Protein 7D5B (pdb70)

InterPro domains:
  IPR001461 Aspartic peptidase A1 [PR00792] (98-118)
  IPR001461 Aspartic peptidase A1 [PR00792] (247-260)
  IPR001461 Aspartic peptidase A1 [PR00792] (300-311)
  IPR001461 Aspartic peptidase A1 [PR00792] (405-420)
  IPR001461 Aspartic peptidase A1 [PTHR47965] (6-440)
  IPR001969 Aspartic peptidase, active site [PS00141] (107-118)
  IPR009119 Beta-secretase BACE [PR01815] (116-138)
  IPR009119 Beta-secretase BACE [PR01815] (164-187)
  IPR009119 Beta-secretase BACE [PR01815] (282-301)
  IPR009119 Beta-secretase BACE [PR01815] (332-355)
  IPR009119 Beta-secretase BACE [PR01815] (370-384)
  IPR009119 Beta-secretase BACE [PR01815] (429-452)
  IPR009119 Beta-secretase BACE [PR01815] (465-486)
  IPR009121 Beta-secretase BACE2 [PR01817] (119-135)
  IPR009121 Beta-secretase BACE2 [PR01817] (274-281)
  IPR009121 Beta-secretase BACE2 [PR01817] (321-333)
  IPR009121 Beta-secretase BACE2 [PR01817] (434-446)
  IPR009121 Beta-secretase BACE2 [PR01817] (452-465)
  IPR009121 Beta-secretase BACE2 [PR01817] (466-478)
  IPR021109 Aspartic peptidase domain superfamily [G3DSA:2.40.70.10] (92-224)

B-factor: mean 25.4, std 12.87, range [9.9, 97.52]

Sequence (481 aa):
ANFLAMVDNLQGDSGRGYYLEEMLIIGTPPQKLQQILVDTGSSNFAVAGTPHSYIDTYFDTERSSTYRSKGFDVTVKYTQGSWTGFVGEDLVVTIPKGFNTSSFLVNIATIFESENFFLPGIKWNGIILGLAYATTLAKPSSSSLETFFDSLVTTQANIPNVFSMMQMCGAGLNGGSLVLGGIEPSLYKGDIWYTPIKEEWYYQIEILKLEIGGQSLNLDCREYNADKAIVDSGTTTLLRLPQKVFDAVVEAVARASSLIPEFSDGFWTGSQLACWTNTPWSYFPKISIYLRDENSSRRSFRITILPQLYIQQPMECYRFGISPSTNALVIGATVMEGFYVIFDRAQKRVGFAASPCAEEIAGAAVSEISGPFSTEDVASNCVPQVQLQESSGGGLVQPGGSSLRLSSCAASGFTFSSSAIMMTWVRQAPGKGREWVSTIGSDGSITTYADSVKGRFTISRDNARNTLYLQMNSLKPEEDTAVYYCCTTSAGRRGPGTQVTVSS

Organism: Homo sapiens (NCBI:txid9606)

Secondary structure (DSSP, 8-state):
--SGGGTT-EEEETTTEEEEEEEETTTTEEEEEEEETT---EEEE-S--TT-S----GGG-TT-EEEEEEEEEEETTEEEEEEEEEEEEE-TTT-SS-EEEEEEEEEEEES-S-TT---SEEEE-S-GGG-SS-TTS--HHHHHHHHHT--S-EEEEE--TT---EEEEETS--GGG--SPPEEEEEEEETTEEE-EEEEEETTEE----GGGGTSS-EEE-TT--SEEEEHHHHHHHHHHHHHH-SSS---HHHHHTSS-EE-----GGGS--EEEEEE-SSTTEEEEEEE-GGGTEEE--EEEESEEEESS-EEE-HHHHTTEEEEEETTTTEEEEEE-TT-EETTEESEEEEEEEE-TTS-S----/--EEEEE--EEE-TT--EEEEEEEESS-GGG--EEEEEE-TTS--EEEEEE-TTS--EEE-GGGTTTEEEEEEGGGTEEEEEE-S--GGG-EEEEEEETTEE---EEEEE--

GO terms:
  GO:0033162 melanosome membrane (C, IDA)
  GO:0005794 Golgi apparatus (C, IDA)
  GO:0005886 plasma membrane (C, IDA)
  GO:0016485 protein processing (P, IDA)
  GO:0042470 melanosome (C, EXP)
  GO:0042593 glucose homeostasis (P, IMP)
  GO:0032438 melanosome organization (P, IMP)
  GO:0006509 membrane protein ectodomain proteolysis (P, IMP)
  GO:0005515 protein binding (F, IPI)
  GO:0004190 aspartic-type endopeptidase activity (F, IDA)
  GO:0006509 membrane protein ectodomain proteolysis (P, IDA)
  GO:0042985 negative regulation of amyloid precursor protein biosynthetic process (P, IMP)

Radius of gyration: 24.28 Å; Cα contacts (8 Å, |Δi|>4): 1364; chains: 2; bounding box: 58×72×58 Å

Nearest PDB structures (foldseek):
  7d5b-assembly1_A  TM=1.003E+00  e=3.164E-84  Homo sapiens
  7b1q-assembly1_A  TM=9.635E-01  e=1.954E-54  Homo sapiens
  5qcq-assembly3_C  TM=9.685E-01  e=1.388E-54  Homo sapiens
  6nv9-assembly1_A  TM=9.605E-01  e=4.592E-54  Homo sapiens
  4hzt-assembly1_A  TM=9.454E-01  e=6.464E-54  Homo sapiens

Foldseek 3Di:
DAQVLQWQQWDDALVAATWGWKFWAVVTDTFTAHEKLFAFAWEFAQDDDDLEDDTDPQVVHPFKAFPPDKWWDDDVQKIFIFTKIWTWMDRVSADDDIFIAIYTHTDDMGRPSDPPHHGGIYQHDAALCRDPPHSVRDTPLNRCCVPVVAASKWWWAQLNQQARHIGIRRRDDDVVFFDDDKFKFFQPDRGRSFFQWFFKAWQNHTLPDASLQQQALTEHEIQPHNFFEHAPVVLVSNVVRFCVQFPPVDDDPCLSAQNDWDDDDPDRQVRTTKMWIWGAGPPNFWIKIKIFGVSLQQHVPVITGGRYHYDPGHRYNYNSSSNQWIWMGNVVVRIIITGGGPSNDDPRHRRMDMDDTDGCPVHDSDSHD/DKAKAKDWADEEAQQDKIKMKIAIDDDQQLQWKKWKWWADPPDDIGTAKIAGNPRPDIDGDPVQPPFKDWGDDNVRRMIMIIGGRDDQVPFTFMWMDTPHDIHPGDTHGYHD

Structure (mmCIF, N/CA/C/O backbone):
data_7D5B
#
_entry.id   7D5B
#
_cell.length_a   63.807
_cell.length_b   74.396
_cell.length_c   110.408
_cell.angle_alpha   90.000
_cell.angle_beta   90.000
_cell.angle_gamma   90.000
#
_symmetry.space_group_name_H-M   'P 21 21 21'
#
loop_
_entity.id
_entity.type
_entity.pdbx_description
1 polymer 'Beta-secretase 2'
2 polymer XAPERONE
3 non-polymer N-{3-[(5R)-3-amino-2,5-dimethyl-1,1-dioxido-5,6-dihydro-2H-1,2,4-thiadiazin-5-yl]-4-fluorophenyl}-5-fluoropyridine-2-carboxamide
4 non-polymer 'CHLORIDE ION'
5 non-polymer 1,2-ETHANEDIOL
6 non-polymer 'SODIUM ION'
7 water water
#
loop_
_atom_site.group_PDB
_atom_site.id
_atom_site.type_symbol
_atom_site.label_atom_id
_atom_site.label_alt_id
_atom_site.label_comp_id
_atom_site.label_asym_id
_atom_site.label_entity_id
_atom_site.label_seq_id
_atom_site.pdbx_PDB_ins_code
_atom_site.Cartn_x
_atom_site.Cartn_y
_atom_site.Cartn_z
_atom_site.occupancy
_atom_site.B_iso_or_equiv
_atom_site.auth_seq_id
_atom_site.auth_comp_id
_atom_site.auth_asym_id
_atom_site.auth_atom_id
_atom_site.pdbx_PDB_model_num
ATOM 1 N N . ALA A 1 1 ? 25.605 1.176 8.780 1.00 38.41 13 ALA A N 1
ATOM 2 C CA . ALA A 1 1 ? 25.690 -0.116 8.011 1.00 32.74 13 ALA A CA 1
ATOM 3 C C . ALA A 1 1 ? 26.547 -1.163 8.715 1.00 28.24 13 ALA A C 1
ATOM 4 O O . ALA A 1 1 ? 27.562 -0.826 9.307 1.00 33.84 13 ALA A O 1
ATOM 6 N N . ASN A 1 2 ? 26.152 -2.431 8.558 1.00 29.18 14 ASN A N 1
ATOM 7 C CA . ASN A 1 2 ? 26.849 -3.588 9.171 1.00 26.83 14 ASN A CA 1
ATOM 8 C C . ASN A 1 2 ? 27.294 -4.510 8.033 1.00 21.34 14 ASN A C 1
ATOM 9 O O . ASN A 1 2 ? 26.469 -5.231 7.478 1.00 24.68 14 ASN A O 1
ATOM 14 N N . PHE A 1 3 ? 28.588 -4.477 7.699 1.00 27.01 15 PHE A N 1
ATOM 15 C CA . PHE A 1 3 ? 29.129 -5.265 6.581 1.00 24.41 15 PHE A CA 1
ATOM 16 C C . PHE A 1 3 ? 29.112 -6.774 6.816 1.00 26.81 15 PHE A C 1
ATOM 17 O O . PHE A 1 3 ? 28.866 -7.528 5.880 1.00 24.45 15 PHE A O 1
ATOM 25 N N . LEU A 1 4 ? 29.382 -7.216 8.048 1.00 32.49 16 LEU A N 1
ATOM 26 C CA . LEU A 1 4 ? 29.240 -8.650 8.384 1.00 29.32 16 LEU A CA 1
ATOM 27 C C . LEU A 1 4 ? 27.831 -9.205 8.114 1.00 25.67 16 LEU A C 1
ATOM 28 O O . LEU A 1 4 ? 27.698 -10.305 7.569 1.00 27.42 16 LEU A O 1
ATOM 33 N N . ALA A 1 5 ? 26.800 -8.417 8.425 1.00 25.84 17 ALA A N 1
ATOM 34 C CA . ALA A 1 5 ? 25.403 -8.779 8.117 1.00 24.11 17 ALA A CA 1
ATOM 35 C C . ALA A 1 5 ? 25.071 -8.863 6.617 1.00 20.67 17 ALA A C 1
ATOM 36 O O . ALA A 1 5 ? 24.043 -9.413 6.247 1.00 24.74 17 ALA A O 1
ATOM 38 N N . MET A 1 6 ? 25.931 -8.282 5.768 1.00 21.01 18 MET A N 1
ATOM 39 C CA . MET A 1 6 ? 25.789 -8.382 4.332 1.00 20.20 18 MET A CA 1
ATOM 40 C C . MET A 1 6 ? 26.394 -9.636 3.725 1.00 19.46 18 MET A C 1
ATOM 41 O O . MET A 1 6 ? 26.095 -9.955 2.578 1.00 18.98 18 MET A O 1
ATOM 46 N N . VAL A 1 7 ? 27.214 -10.370 4.484 1.00 20.48 19 VAL A N 1
ATOM 47 C CA . VAL A 1 7 ? 27.775 -11.628 3.983 1.00 20.99 19 VAL A CA 1
ATOM 48 C C . VAL A 1 7 ? 26.623 -12.603 3.701 1.00 21.01 19 VAL A C 1
ATOM 49 O O . VAL A 1 7 ? 25.726 -12.763 4.524 1.00 22.43 19 VAL A O 1
ATOM 53 N N . ASP A 1 8 ? 26.663 -13.197 2.505 1.00 17.50 20 ASP A N 1
ATOM 54 C CA . ASP A 1 8 ? 25.639 -14.133 2.003 1.00 19.57 20 ASP A CA 1
ATOM 55 C C . ASP A 1 8 ? 24.266 -13.503 1.772 1.00 21.76 20 ASP A C 1
ATOM 56 O O . ASP A 1 8 ? 23.242 -14.173 1.798 1.00 21.88 20 ASP A O 1
ATOM 61 N N . ASN A 1 9 ? 24.245 -12.198 1.483 1.00 17.83 21 ASN A N 1
ATOM 62 C CA . ASN A 1 9 ? 22.972 -11.508 1.175 1.00 16.76 21 ASN A CA 1
ATOM 63 C C . ASN A 1 9 ? 22.453 -11.669 -0.249 1.00 17.45 21 ASN A C 1
ATOM 64 O O . ASN A 1 9 ? 21.366 -11.170 -0.560 1.00 18.48 21 ASN A O 1
ATOM 69 N N . LEU A 1 10 ? 23.196 -12.374 -1.107 1.00 14.67 22 LEU A N 1
ATOM 70 C CA . LEU A 1 10 ? 22.748 -12.680 -2.446 1.00 16.05 22 LEU A CA 1
ATOM 71 C C . LEU A 1 10 ? 22.392 -14.141 -2.580 1.00 16.91 22 LEU A C 1
ATOM 72 O O . LEU A 1 10 ? 23.076 -15.024 -2.010 1.00 18.57 22 LEU A O 1
ATOM 77 N N . GLN A 1 11 ? 21.349 -14.375 -3.344 1.00 15.79 23 GLN A N 1
ATOM 78 C CA . GLN A 1 11 ? 21.033 -15.722 -3.812 1.00 17.17 23 GLN A CA 1
ATOM 79 C C . GLN A 1 11 ? 21.258 -15.775 -5.302 1.00 18.64 23 GLN A C 1
ATOM 80 O O . GLN A 1 11 ? 21.381 -14.750 -5.965 1.00 18.41 23 GLN A O 1
ATOM 86 N N . GLY A 1 12 ? 21.344 -16.983 -5.847 1.00 19.34 24 GLY A N 1
ATOM 87 C CA . GLY A 1 12 ? 21.391 -17.221 -7.281 1.00 18.12 24 GLY A CA 1
ATOM 88 C C . GLY A 1 12 ? 22.747 -17.700 -7.771 1.00 18.52 24 GLY A C 1
ATOM 89 O O . GLY A 1 12 ? 23.531 -18.289 -7.031 1.00 21.76 24 GLY A O 1
ATOM 90 N N . ASP A 1 13 ? 22.990 -17.484 -9.050 1.00 21.05 25 ASP A N 1
ATOM 91 C CA . ASP A 1 13 ? 24.064 -18.149 -9.768 1.00 22.03 25 ASP A CA 1
ATOM 92 C C . ASP A 1 13 ? 24.291 -17.439 -11.073 1.00 23.86 25 ASP A C 1
ATOM 93 O O . ASP A 1 13 ? 23.569 -16.502 -11.388 1.00 24.16 25 ASP A O 1
ATOM 98 N N . SER A 1 14 ? 25.285 -17.866 -11.838 1.00 24.28 26 SER A N 1
ATOM 99 C CA . SER A 1 14 ? 25.563 -17.193 -13.125 1.00 26.96 26 SER A CA 1
ATOM 100 C C . SER A 1 14 ? 24.562 -17.532 -14.209 1.00 26.61 26 SER A C 1
ATOM 101 O O . SER A 1 14 ? 24.520 -16.826 -15.205 1.00 32.84 26 SER A O 1
ATOM 104 N N . GLY A 1 15 ? 23.783 -18.599 -14.050 1.00 24.80 27 GLY A N 1
ATOM 105 C CA . GLY A 1 15 ? 22.804 -19.000 -15.032 1.00 34.83 27 GLY A CA 1
ATOM 106 C C . GLY A 1 15 ? 21.689 -17.987 -15.138 1.00 37.15 27 GLY A C 1
ATOM 107 O O . GLY A 1 15 ? 21.401 -17.499 -16.235 1.00 32.98 27 GLY A O 1
ATOM 108 N N . ARG A 1 16 ? 21.089 -17.663 -13.985 1.00 37.19 28 ARG A N 1
ATOM 109 C CA . ARG A 1 16 ? 19.932 -16.756 -13.918 1.00 37.04 28 ARG A CA 1
ATOM 110 C C . ARG A 1 16 ? 20.090 -15.486 -13.037 1.00 30.87 28 ARG A C 1
ATOM 111 O O . ARG A 1 16 ? 19.129 -14.728 -12.890 1.00 35.47 28 ARG A O 1
ATOM 115 N N . GLY A 1 17 ? 21.280 -15.245 -12.487 1.00 23.49 29 GLY A N 1
ATOM 116 C CA . GLY A 1 17 ? 21.620 -13.961 -11.860 1.00 23.47 29 GLY A CA 1
ATOM 117 C C . GLY A 1 17 ? 21.753 -14.051 -10.372 1.00 18.78 29 GLY A C 1
ATOM 118 O O . GLY A 1 17 ? 21.270 -14.996 -9.736 1.00 18.31 29 GLY A O 1
ATOM 119 N N . TYR A 1 18 ? 22.456 -13.059 -9.825 1.00 17.10 30 TYR A N 1
ATOM 120 C CA . TYR A 1 18 ? 22.622 -12.876 -8.414 1.00 15.38 30 TYR A CA 1
ATOM 121 C C . TYR A 1 18 ? 21.687 -11.796 -7.939 1.00 15.69 30 TYR A C 1
ATOM 122 O O . TYR A 1 18 ? 21.685 -10.710 -8.519 1.00 15.09 30 TYR A O 1
ATOM 131 N N . TYR A 1 19 ? 20.892 -12.090 -6.912 1.00 14.35 31 TYR A N 1
ATOM 132 C CA . TYR A 1 19 ? 19.812 -11.155 -6.527 1.00 14.67 31 TYR A CA 1
ATOM 133 C C . TYR A 1 19 ? 19.765 -10.933 -5.029 1.00 15.68 31 TYR A C 1
ATOM 134 O O . TYR A 1 19 ? 20.115 -11.820 -4.220 1.00 16.55 31 TYR A O 1
ATOM 143 N N . LEU A 1 20 ? 19.320 -9.731 -4.677 1.00 14.24 32 LEU A N 1
ATOM 144 C CA . LEU A 1 20 ? 19.282 -9.158 -3.341 1.00 14.11 32 LEU A CA 1
ATOM 145 C C . LEU A 1 20 ? 17.807 -8.985 -2.933 1.00 14.75 32 LEU A C 1
ATOM 146 O O . LEU A 1 20 ? 17.001 -8.520 -3.745 1.00 16.36 32 LEU A O 1
ATOM 151 N N A GLU A 1 21 ? 17.482 -9.328 -1.688 0.50 15.43 33 GLU A N 1
ATOM 152 N N B GLU A 1 21 ? 17.482 -9.333 -1.686 0.50 14.81 33 GLU A N 1
ATOM 153 C CA A GLU A 1 21 ? 16.143 -9.089 -1.156 0.50 17.73 33 GLU A CA 1
ATOM 154 C CA B GLU A 1 21 ? 16.146 -9.103 -1.130 0.50 16.13 33 GLU A CA 1
ATOM 155 C C A GLU A 1 21 ? 16.023 -7.633 -0.763 0.50 17.54 33 GLU A C 1
ATOM 156 C C B GLU A 1 21 ? 16.015 -7.640 -0.751 0.50 16.90 33 GLU A C 1
ATOM 157 O O A GLU A 1 21 ? 16.881 -7.107 -0.050 0.50 17.21 33 GLU A O 1
ATOM 158 O O B GLU A 1 21 ? 16.853 -7.120 -0.015 0.50 17.45 33 GLU A O 1
ATOM 169 N N . MET A 1 22 ? 14.988 -6.973 -1.285 1.00 16.16 34 MET A N 1
ATOM 170 C CA . MET A 1 22 ? 14.715 -5.569 -0.974 1.00 16.18 34 MET A CA 1
ATOM 171 C C . MET A 1 22 ? 13.273 -5.444 -0.564 1.00 15.95 34 MET A C 1
ATOM 172 O O . MET A 1 22 ? 12.417 -6.109 -1.109 1.00 17.83 34 MET A O 1
ATOM 177 N N . LEU A 1 23 ? 13.029 -4.563 0.397 1.00 13.57 35 LEU A N 1
ATOM 178 C CA . LEU A 1 23 ? 11.653 -4.282 0.902 1.00 15.17 35 LEU A CA 1
ATOM 179 C C . LEU A 1 23 ? 11.298 -2.895 0.464 1.00 15.02 35 LEU A C 1
ATOM 180 O O . LEU A 1 23 ? 12.057 -1.968 0.735 1.00 16.77 35 LEU A O 1
ATOM 185 N N A ILE A 1 24 ? 10.139 -2.756 -0.173 0.50 12.93 36 ILE A N 1
ATOM 186 N N B ILE A 1 24 ? 10.152 -2.738 -0.192 0.50 13.79 36 ILE A N 1
ATOM 187 C CA A ILE A 1 24 ? 9.735 -1.511 -0.840 0.50 12.94 36 ILE A CA 1
ATOM 188 C CA B ILE A 1 24 ? 9.764 -1.452 -0.807 0.50 14.81 36 ILE A CA 1
ATOM 189 C C A ILE A 1 24 ? 8.361 -1.066 -0.338 0.50 15.60 36 ILE A C 1
ATOM 190 C C B ILE A 1 24 ? 8.374 -1.056 -0.339 0.50 16.41 36 ILE A C 1
ATOM 191 O O A ILE A 1 24 ? 7.421 -1.870 -0.289 0.50 14.88 36 ILE A O 1
ATOM 192 O O B ILE A 1 24 ? 7.446 -1.876 -0.318 0.50 15.41 36 ILE A O 1
ATOM 201 N N . GLY A 1 25 ? 8.246 0.203 0.064 1.00 13.78 37 GLY A N 1
ATOM 202 C CA . GLY A 1 25 ? 6.967 0.805 0.387 1.00 15.48 37 GLY A CA 1
ATOM 203 C C . GLY A 1 25 ? 6.480 0.551 1.781 1.00 13.94 37 GLY A C 1
ATOM 204 O O . GLY A 1 25 ? 7.163 -0.015 2.626 1.00 16.86 37 GLY A O 1
ATOM 205 N N . THR A 1 26 ? 5.251 1.015 2.017 1.00 15.14 38 THR A N 1
ATOM 206 C CA . THR A 1 26 ? 4.653 1.036 3.366 1.00 17.11 38 THR A CA 1
ATOM 207 C C . THR A 1 26 ? 3.215 0.499 3.324 1.00 16.17 38 THR A C 1
ATOM 208 O O . THR A 1 26 ? 2.374 1.096 2.641 1.00 17.44 38 THR A O 1
ATOM 212 N N . PRO A 1 27 ? 2.917 -0.667 3.935 1.00 18.85 39 PRO A N 1
ATOM 213 C CA . PRO A 1 27 ? 3.867 -1.604 4.504 1.00 18.03 39 PRO A CA 1
ATOM 214 C C . PRO A 1 27 ? 4.781 -2.241 3.440 1.00 15.46 39 PRO A C 1
ATOM 215 O O . PRO A 1 27 ? 4.437 -2.205 2.255 1.00 18.24 39 PRO A O 1
ATOM 219 N N . PRO A 1 28 ? 5.912 -2.813 3.871 1.00 18.13 40 PRO A N 1
ATOM 220 C CA . PRO A 1 28 ? 6.884 -3.287 2.898 1.00 16.84 40 PRO A CA 1
ATOM 221 C C . PRO A 1 28 ? 6.401 -4.450 2.045 1.00 18.46 40 PRO A C 1
ATOM 222 O O . PRO A 1 28 ? 5.688 -5.314 2.546 1.00 18.61 40 PRO A O 1
ATOM 226 N N . GLN A 1 29 ? 6.767 -4.439 0.768 1.00 16.76 41 GLN A N 1
ATOM 227 C CA . GLN A 1 29 ? 6.599 -5.533 -0.154 1.00 14.75 41 GLN A CA 1
ATOM 228 C C . GLN A 1 29 ? 7.997 -6.044 -0.454 1.00 16.85 41 GLN A C 1
ATOM 229 O O . GLN A 1 29 ? 8.912 -5.254 -0.728 1.00 16.03 41 GLN A O 1
ATOM 235 N N . LYS A 1 30 ? 8.186 -7.357 -0.391 1.00 17.39 42 LYS A N 1
ATOM 236 C CA . LYS A 1 30 ? 9.504 -7.970 -0.590 1.00 17.02 42 LYS A CA 1
ATOM 237 C C . LYS A 1 30 ? 9.692 -8.311 -2.046 1.00 18.49 42 LYS A C 1
ATOM 238 O O . LYS A 1 30 ? 8.861 -9.021 -2.619 1.00 21.54 42 LYS A O 1
ATOM 243 N N . LEU A 1 31 ? 10.782 -7.813 -2.649 1.00 16.68 43 LEU A N 1
ATOM 244 C CA . LEU A 1 31 ? 11.169 -8.182 -3.991 1.00 18.04 43 LEU A CA 1
ATOM 245 C C . LEU A 1 31 ? 12.564 -8.760 -4.012 1.00 15.91 43 LEU A C 1
ATOM 246 O O . LEU A 1 31 ? 13.305 -8.608 -3.069 1.00 17.84 43 LEU A O 1
ATOM 251 N N A GLN A 1 32 ? 12.855 -9.436 -5.121 0.50 16.50 44 GLN A N 1
ATOM 252 N N B GLN A 1 32 ? 12.866 -9.451 -5.103 0.50 16.45 44 GLN A N 1
ATOM 253 C CA A GLN A 1 32 ? 14.121 -10.112 -5.384 0.50 17.20 44 GLN A CA 1
ATOM 254 C CA B GLN A 1 32 ? 14.153 -10.102 -5.322 0.50 16.07 44 GLN A CA 1
ATOM 255 C C A GLN A 1 32 ? 14.728 -9.394 -6.564 0.50 15.38 44 GLN A C 1
ATOM 256 C C B GLN A 1 32 ? 14.735 -9.409 -6.540 0.50 15.11 44 GLN A C 1
ATOM 257 O O A GLN A 1 32 ? 14.175 -9.411 -7.679 0.50 16.54 44 GLN A O 1
ATOM 258 O O B GLN A 1 32 ? 14.170 -9.448 -7.646 0.50 17.42 44 GLN A O 1
ATOM 269 N N . ILE A 1 33 ? 15.870 -8.759 -6.336 1.00 13.98 45 ILE A N 1
ATOM 270 C CA . ILE A 1 33 ? 16.390 -7.784 -7.264 1.00 12.65 45 ILE A CA 1
ATOM 271 C C . ILE A 1 33 ? 17.774 -8.162 -7.778 1.00 12.56 45 ILE A C 1
ATOM 272 O O . ILE A 1 33 ? 18.708 -8.281 -6.993 1.00 13.13 45 ILE A O 1
ATOM 277 N N . LEU A 1 34 ? 17.874 -8.303 -9.095 1.00 11.80 46 LEU A N 1
ATOM 278 C CA . LEU A 1 34 ? 19.156 -8.568 -9.764 1.00 12.80 46 LEU A CA 1
ATOM 279 C C . LEU A 1 34 ? 20.170 -7.446 -9.505 1.00 14.17 46 LEU A C 1
ATOM 280 O O . LEU A 1 34 ? 19.907 -6.282 -9.739 1.00 14.80 46 LEU A O 1
ATOM 285 N N . VAL A 1 35 ? 21.370 -7.830 -9.137 1.00 13.20 47 VAL A N 1
ATOM 286 C CA . VAL A 1 35 ? 22.437 -6.889 -8.868 1.00 12.45 47 VAL A CA 1
ATOM 287 C C . VAL A 1 35 ? 23.183 -6.682 -10.179 1.00 12.87 47 VAL A C 1
ATOM 288 O O . VAL A 1 35 ? 23.774 -7.635 -10.728 1.00 13.69 47 VAL A O 1
ATOM 292 N N . ASP A 1 36 ? 23.129 -5.462 -10.692 1.00 12.22 48 ASP A N 1
ATOM 293 C CA . ASP A 1 36 ? 23.571 -5.145 -12.032 1.00 11.61 48 ASP A CA 1
ATOM 294 C C . ASP A 1 36 ? 24.535 -3.959 -12.092 1.00 11.28 48 ASP A C 1
ATOM 295 O O . ASP A 1 36 ? 24.115 -2.826 -12.165 1.00 13.09 48 ASP A O 1
ATOM 300 N N . THR A 1 37 ? 25.833 -4.239 -12.176 1.00 11.00 49 THR A N 1
ATOM 301 C CA . THR A 1 37 ? 26.828 -3.163 -12.311 1.00 11.21 49 THR A CA 1
ATOM 302 C C . THR A 1 37 ? 26.916 -2.610 -13.727 1.00 13.13 49 THR A C 1
ATOM 303 O O . THR A 1 37 ? 27.748 -1.724 -13.974 1.00 13.25 49 THR A O 1
ATOM 307 N N . GLY A 1 38 ? 26.101 -3.107 -14.664 1.00 11.84 50 GLY A N 1
ATOM 308 C CA . GLY A 1 38 ? 26.022 -2.587 -16.036 1.00 12.06 50 GLY A CA 1
ATOM 309 C C . GLY A 1 38 ? 24.870 -1.700 -16.415 1.00 13.65 50 GLY A C 1
ATOM 310 O O . GLY A 1 38 ? 24.601 -1.507 -17.606 1.00 15.87 50 GLY A O 1
ATOM 311 N N . SER A 1 39 ? 24.152 -1.195 -15.424 1.00 12.44 51 SER A N 1
ATOM 312 C CA . SER A 1 39 ? 23.065 -0.244 -15.676 1.00 12.63 51 SER A CA 1
ATOM 313 C C . SER A 1 39 ? 22.901 0.608 -14.415 1.00 11.41 51 SER A C 1
ATOM 314 O O . SER A 1 39 ? 23.547 0.339 -13.410 1.00 11.85 51 SER A O 1
ATOM 317 N N . SER A 1 40 ? 22.015 1.600 -14.474 1.00 11.63 52 SER A N 1
ATOM 318 C CA . SER A 1 40 ? 21.929 2.617 -13.419 1.00 12.24 52 SER A CA 1
ATOM 319 C C . SER A 1 40 ? 20.520 2.962 -12.983 1.00 12.46 52 SER A C 1
ATOM 320 O O . SER A 1 40 ? 20.349 3.934 -12.262 1.00 13.64 52 SER A O 1
ATOM 323 N N . ASN A 1 41 ? 19.519 2.153 -13.337 1.00 12.62 53 ASN A N 1
ATOM 324 C CA . ASN A 1 41 ? 18.148 2.341 -12.879 1.00 13.31 53 ASN A CA 1
ATOM 325 C C . ASN A 1 41 ? 17.751 1.252 -11.892 1.00 13.01 53 ASN A C 1
ATOM 326 O O . ASN A 1 41 ? 18.140 0.084 -12.003 1.00 14.51 53 ASN A O 1
ATOM 331 N N . PHE A 1 42 ? 16.950 1.641 -10.919 1.00 12.42 54 PHE A N 1
ATOM 332 C CA . PHE A 1 42 ? 16.266 0.696 -10.031 1.00 12.36 54 PHE A CA 1
ATOM 333 C C . PHE A 1 42 ? 14.882 0.498 -10.626 1.00 12.67 54 PHE A C 1
ATOM 334 O O . PHE A 1 42 ? 14.068 1.442 -10.681 1.00 12.60 54 PHE A O 1
ATOM 342 N N . ALA A 1 43 ? 14.606 -0.718 -11.109 1.00 12.83 55 ALA A N 1
ATOM 343 C CA . ALA A 1 43 ? 13.370 -0.971 -11.884 1.00 14.00 55 ALA A CA 1
ATOM 344 C C . ALA A 1 43 ? 12.812 -2.302 -11.475 1.00 15.50 55 ALA A C 1
ATOM 345 O O . ALA A 1 43 ? 13.566 -3.252 -11.376 1.00 17.46 55 ALA A O 1
ATOM 347 N N . VAL A 1 44 ? 11.508 -2.355 -11.199 1.00 14.62 56 VAL A N 1
ATOM 348 C CA . VAL A 1 44 ? 10.868 -3.548 -10.676 1.00 15.90 56 VAL A CA 1
ATOM 349 C C . VAL A 1 44 ? 9.582 -3.807 -11.458 1.00 16.27 56 VAL A C 1
ATOM 350 O O . VAL A 1 44 ? 8.943 -2.884 -11.932 1.00 16.60 56 VAL A O 1
ATOM 354 N N . ALA A 1 45 ? 9.187 -5.070 -11.523 1.00 15.47 57 ALA A N 1
ATOM 355 C CA . ALA A 1 45 ? 7.856 -5.393 -12.060 1.00 16.48 57 ALA A CA 1
ATOM 356 C C . ALA A 1 45 ? 6.772 -4.646 -11.275 1.00 16.17 57 ALA A C 1
ATOM 357 O O . ALA A 1 45 ? 6.802 -4.647 -10.051 1.00 16.80 57 ALA A O 1
ATOM 359 N N . GLY A 1 46 ? 5.853 -4.011 -11.998 1.00 20.66 58 GLY A N 1
ATOM 360 C CA . GLY A 1 46 ? 4.695 -3.345 -11.432 1.00 20.21 58 GLY A CA 1
ATOM 361 C C . GLY A 1 46 ? 3.350 -3.942 -11.800 1.00 26.45 58 GLY A C 1
ATOM 362 O O . GLY A 1 46 ? 2.341 -3.400 -11.396 1.00 28.02 58 GLY A O 1
ATOM 363 N N . THR A 1 47 ? 3.367 -5.029 -12.563 1.00 23.13 59 THR A N 1
ATOM 364 C CA . THR A 1 47 ? 2.168 -5.761 -13.048 1.00 24.78 59 THR A CA 1
ATOM 365 C C . THR A 1 47 ? 2.516 -7.254 -13.057 1.00 29.92 59 THR A C 1
ATOM 366 O O . THR A 1 47 ? 3.707 -7.609 -13.065 1.00 28.55 59 THR A O 1
ATOM 370 N N . PRO A 1 48 ? 1.498 -8.142 -13.099 1.00 35.14 60 PRO A N 1
ATOM 371 C CA . PRO A 1 48 ? 1.807 -9.576 -13.267 1.00 39.11 60 PRO A CA 1
ATOM 372 C C . PRO A 1 48 ? 2.512 -9.889 -14.593 1.00 32.78 60 PRO A C 1
ATOM 373 O O . PRO A 1 48 ? 2.244 -9.229 -15.595 1.00 43.31 60 PRO A O 1
ATOM 377 N N . HIS A 1 49 ? 3.436 -10.850 -14.556 1.00 35.85 61 HIS A N 1
ATOM 378 C CA . HIS A 1 49 ? 4.122 -11.360 -15.757 1.00 42.09 61 HIS A CA 1
ATOM 379 C C . HIS A 1 49 ? 4.345 -12.883 -15.633 1.00 47.68 61 HIS A C 1
ATOM 380 O O . HIS A 1 49 ? 4.390 -13.420 -14.519 1.00 43.21 61 HIS A O 1
ATOM 387 N N . SER A 1 50 ? 4.457 -13.556 -16.784 1.00 60.51 62 SER A N 1
ATOM 388 C CA . SER A 1 50 ? 4.570 -15.030 -16.887 1.00 59.05 62 SER A CA 1
ATOM 389 C C . SER A 1 50 ? 5.649 -15.655 -15.999 1.00 46.18 62 SER A C 1
ATOM 390 O O . SER A 1 50 ? 5.364 -16.556 -15.205 1.00 55.00 62 SER A O 1
ATOM 392 N N . TYR A 1 51 ? 6.871 -15.147 -16.141 1.00 46.96 63 TYR A N 1
ATOM 393 C CA . TYR A 1 51 ? 8.055 -15.636 -15.418 1.00 46.02 63 TYR A CA 1
ATOM 394 C C . TYR A 1 51 ? 8.369 -14.935 -14.073 1.00 46.04 63 TYR A C 1
ATOM 395 O O . TYR A 1 51 ? 9.539 -14.943 -13.639 1.00 42.48 63 TYR A O 1
ATOM 397 N N . ILE A 1 52 ? 7.362 -14.333 -13.416 1.00 40.30 64 ILE A N 1
ATOM 398 C CA . ILE A 1 52 ? 7.507 -13.821 -12.031 1.00 31.88 64 ILE A CA 1
ATOM 399 C C . ILE A 1 52 ? 6.329 -14.224 -11.123 1.00 30.31 64 ILE A C 1
ATOM 400 O O . ILE A 1 52 ? 5.194 -14.348 -11.589 1.00 34.95 64 ILE A O 1
ATOM 405 N N . ASP A 1 53 ? 6.616 -14.367 -9.826 1.00 29.61 65 ASP A N 1
ATOM 406 C CA . ASP A 1 53 ? 5.607 -14.720 -8.815 1.00 42.42 65 ASP A CA 1
ATOM 407 C C . ASP A 1 53 ? 4.915 -13.454 -8.289 1.00 40.02 65 ASP A C 1
ATOM 408 O O . ASP A 1 53 ? 3.680 -13.398 -8.210 1.00 36.25 65 ASP A O 1
ATOM 413 N N . THR A 1 54 ? 5.727 -12.451 -7.936 1.00 34.44 66 THR A N 1
ATOM 414 C CA . THR A 1 54 ? 5.266 -11.196 -7.321 1.00 33.40 66 THR A CA 1
ATOM 415 C C . THR A 1 54 ? 5.736 -9.961 -8.100 1.00 26.85 66 THR A C 1
ATOM 416 O O . THR A 1 54 ? 6.629 -10.022 -8.924 1.00 25.42 66 THR A O 1
ATOM 420 N N . TYR A 1 55 ? 5.110 -8.830 -7.789 1.00 23.50 67 TYR A N 1
ATOM 421 C CA . TYR A 1 55 ? 5.446 -7.531 -8.362 1.00 22.72 67 TYR A CA 1
ATOM 422 C C . TYR A 1 55 ? 5.191 -6.492 -7.305 1.00 20.92 67 TYR A C 1
ATOM 423 O O . TYR A 1 55 ? 4.539 -6.778 -6.286 1.00 23.35 67 TYR A O 1
ATOM 432 N N . PHE A 1 56 ? 5.706 -5.289 -7.543 1.00 17.60 68 PHE A N 1
ATOM 433 C CA . PHE A 1 56 ? 5.475 -4.177 -6.629 1.00 17.23 68 PHE A CA 1
ATOM 434 C C . PHE A 1 56 ? 4.167 -3.505 -7.014 1.00 15.54 68 PHE A C 1
ATOM 435 O O . PHE A 1 56 ? 4.054 -2.977 -8.087 1.00 16.86 68 PHE A O 1
ATOM 443 N N . ASP A 1 57 ? 3.185 -3.566 -6.118 1.00 16.73 69 ASP A N 1
ATOM 444 C CA . ASP A 1 57 ? 1.907 -2.876 -6.309 1.00 15.97 69 ASP A CA 1
ATOM 445 C C . ASP A 1 57 ? 1.954 -1.518 -5.632 1.00 16.67 69 ASP A C 1
ATOM 446 O O . ASP A 1 57 ? 1.839 -1.434 -4.401 1.00 17.55 69 ASP A O 1
ATOM 451 N N . THR A 1 58 ? 2.096 -0.481 -6.458 1.00 16.77 70 THR A N 1
ATOM 452 C CA . THR A 1 58 ? 2.248 0.876 -5.940 1.00 19.57 70 THR A CA 1
ATOM 453 C C . THR A 1 58 ? 0.996 1.318 -5.181 1.00 19.71 70 THR A C 1
ATOM 454 O O . THR A 1 58 ? 1.110 2.063 -4.213 1.00 20.08 70 THR A O 1
ATOM 458 N N . GLU A 1 59 ? -0.172 0.783 -5.556 1.00 19.93 71 GLU A N 1
ATOM 459 C CA . GLU A 1 59 ? -1.415 1.122 -4.840 1.00 22.25 71 GLU A CA 1
ATOM 460 C C . GLU A 1 59 ? -1.517 0.623 -3.397 1.00 21.44 71 GLU A C 1
ATOM 461 O O . GLU A 1 59 ? -2.360 1.111 -2.636 1.00 30.40 71 GLU A O 1
ATOM 467 N N . ARG A 1 60 ? -0.694 -0.341 -3.010 1.00 18.74 72 ARG A N 1
ATOM 468 C CA . ARG A 1 60 ? -0.643 -0.866 -1.673 1.00 19.71 72 ARG A CA 1
ATOM 469 C C . ARG A 1 60 ? 0.383 -0.149 -0.809 1.00 20.14 72 ARG A C 1
ATOM 470 O O . ARG A 1 60 ? 0.530 -0.509 0.355 1.00 22.02 72 ARG A O 1
ATOM 475 N N . SER A 1 61 ? 1.143 0.819 -1.376 1.00 16.19 73 SER A N 1
ATOM 476 C CA . SER A 1 61 ? 2.109 1.590 -0.592 1.00 16.60 73 SER A CA 1
ATOM 477 C C . SER A 1 61 ? 1.582 2.983 -0.272 1.00 14.29 73 SER A C 1
ATOM 478 O O . SER A 1 61 ? 1.419 3.781 -1.172 1.00 17.39 73 SER A O 1
ATOM 481 N N . SER A 1 62 ? 1.476 3.286 1.003 1.00 14.48 74 SER A N 1
ATOM 482 C CA . SER A 1 62 ? 0.984 4.617 1.419 1.00 15.27 74 SER A CA 1
ATOM 483 C C . SER A 1 62 ? 2.020 5.726 1.212 1.00 15.08 74 SER A C 1
ATOM 484 O O . SER A 1 62 ? 1.660 6.891 1.189 1.00 16.38 74 SER A O 1
ATOM 487 N N . THR A 1 63 ? 3.299 5.357 1.112 1.00 14.95 75 THR A N 1
ATOM 488 C CA . THR A 1 63 ? 4.370 6.314 0.927 1.00 14.81 75 THR A CA 1
ATOM 489 C C . THR A 1 63 ? 4.788 6.504 -0.531 1.00 14.46 75 THR A C 1
ATOM 490 O O . THR A 1 63 ? 5.557 7.429 -0.808 1.00 13.98 75 THR A O 1
ATOM 494 N N . TYR A 1 64 ? 4.337 5.673 -1.473 1.00 12.38 76 TYR A N 1
ATOM 495 C CA . TYR A 1 64 ? 4.672 5.812 -2.882 1.00 12.87 76 TYR A CA 1
ATOM 496 C C . TYR A 1 64 ? 4.210 7.148 -3.419 1.00 12.61 76 TYR A C 1
ATOM 497 O O . TYR A 1 64 ? 3.058 7.564 -3.140 1.00 13.45 76 TYR A O 1
ATOM 506 N N . ARG A 1 65 ? 5.030 7.807 -4.223 1.00 12.31 77 ARG A N 1
ATOM 507 C CA . ARG A 1 65 ? 4.629 8.986 -4.957 1.00 11.83 77 ARG A CA 1
ATOM 508 C C . ARG A 1 65 ? 5.028 8.884 -6.388 1.00 15.44 77 ARG A C 1
ATOM 509 O O . ARG A 1 65 ? 6.152 8.527 -6.683 1.00 15.02 77 ARG A O 1
ATOM 517 N N . SER A 1 66 ? 4.128 9.185 -7.291 1.00 13.88 78 SER A N 1
ATOM 518 C CA . SER A 1 66 ? 4.364 9.164 -8.715 1.00 12.59 78 SER A CA 1
ATOM 519 C C . SER A 1 66 ? 5.063 10.435 -9.130 1.00 14.72 78 SER A C 1
ATOM 520 O O . SER A 1 66 ? 4.649 11.526 -8.757 1.00 14.93 78 SER A O 1
ATOM 523 N N . LYS A 1 67 ? 6.083 10.312 -9.960 1.00 13.59 79 LYS A N 1
ATOM 524 C CA . LYS A 1 67 ? 6.684 11.500 -10.554 1.00 15.33 79 LYS A CA 1
ATOM 525 C C . LYS A 1 67 ? 5.911 12.133 -11.704 1.00 17.79 79 LYS A C 1
ATOM 526 O O . LYS A 1 67 ? 6.261 13.240 -12.161 1.00 17.73 79 LYS A O 1
ATOM 532 N N . GLY A 1 68 ? 4.905 11.430 -12.238 1.00 17.62 80 GLY A N 1
ATOM 533 C CA . GLY A 1 68 ? 4.153 11.946 -13.393 1.00 17.23 80 GLY A CA 1
ATOM 534 C C . GLY A 1 68 ? 4.790 11.717 -14.762 1.00 21.62 80 GLY A C 1
ATOM 535 O O . GLY A 1 68 ? 4.448 12.395 -15.738 1.00 25.03 80 GLY A O 1
ATOM 536 N N . PHE A 1 69 ? 5.737 10.791 -14.861 1.00 18.16 81 PHE A N 1
ATOM 537 C CA . PHE A 1 69 ? 6.293 10.444 -16.141 1.00 21.59 81 PHE A CA 1
ATOM 538 C C . PHE A 1 69 ? 6.748 8.996 -16.184 1.00 21.91 81 PHE A C 1
ATOM 539 O O . PHE A 1 69 ? 6.927 8.361 -15.136 1.00 18.87 81 PHE A O 1
ATOM 547 N N . ASP A 1 70 ? 6.887 8.491 -17.418 1.00 22.34 82 ASP A N 1
ATOM 548 C CA . ASP A 1 70 ? 7.364 7.140 -17.723 1.00 22.09 82 ASP A CA 1
ATOM 549 C C . ASP A 1 70 ? 8.772 7.165 -18.232 1.00 22.46 82 ASP A C 1
ATOM 550 O O . ASP A 1 70 ? 9.322 8.226 -18.567 1.00 24.66 82 ASP A O 1
ATOM 555 N N . VAL A 1 71 ? 9.358 5.974 -18.294 1.00 19.71 83 VAL A N 1
ATOM 556 C CA . VAL A 1 71 ? 10.639 5.794 -18.930 1.00 21.68 83 VAL A CA 1
ATOM 557 C C . VAL A 1 71 ? 10.603 4.477 -19.721 1.00 24.11 83 VAL A C 1
ATOM 558 O O . VAL A 1 71 ? 10.077 3.484 -19.234 1.00 19.88 83 VAL A O 1
ATOM 562 N N . THR A 1 72 ? 11.170 4.510 -20.927 1.00 24.67 84 THR A N 1
ATOM 563 C CA . THR A 1 72 ? 11.380 3.338 -21.757 1.00 22.48 84 THR A CA 1
ATOM 564 C C . THR A 1 72 ? 12.896 3.130 -21.834 1.00 21.51 84 THR A C 1
ATOM 565 O O . THR A 1 72 ? 13.615 4.041 -22.223 1.00 24.98 84 THR A O 1
ATOM 569 N N . VAL A 1 73 ? 13.354 1.936 -21.488 1.00 23.78 85 VAL A N 1
ATOM 570 C CA . VAL A 1 73 ? 14.758 1.531 -21.638 1.00 25.54 85 VAL A CA 1
ATOM 571 C C . VAL A 1 73 ? 14.852 0.426 -22.695 1.00 23.40 85 VAL A C 1
ATOM 572 O O . VAL A 1 73 ? 14.088 -0.522 -22.651 1.00 24.57 85 VAL A O 1
ATOM 576 N N . LYS A 1 74 ? 15.812 0.561 -23.622 1.00 27.58 86 LYS A N 1
ATOM 577 C CA . LYS A 1 74 ? 16.024 -0.426 -24.697 1.00 31.20 86 LYS A CA 1
ATOM 578 C C . LYS A 1 74 ? 17.433 -1.006 -24.577 1.00 31.56 86 LYS A C 1
ATOM 579 O O . LYS A 1 74 ? 18.400 -0.264 -24.340 1.00 34.05 86 LYS A O 1
ATOM 583 N N . TYR A 1 75 ? 17.518 -2.336 -24.704 1.00 33.21 87 TYR A N 1
ATOM 584 C CA . TYR A 1 75 ? 18.779 -3.081 -24.753 1.00 30.44 87 TYR A CA 1
ATOM 585 C C . TYR A 1 75 ? 18.893 -3.758 -26.104 1.00 36.18 87 TYR A C 1
ATOM 586 O O . TYR A 1 75 ? 17.973 -3.679 -26.934 1.00 40.93 87 TYR A O 1
ATOM 595 N N . THR A 1 76 ? 20.043 -4.399 -26.322 1.00 42.47 88 THR A N 1
ATOM 596 C CA . THR A 1 76 ? 20.184 -5.412 -27.356 1.00 37.90 88 THR A CA 1
ATOM 597 C C . THR A 1 76 ? 19.375 -6.604 -26.860 1.00 46.50 88 THR A C 1
ATOM 598 O O . THR A 1 76 ? 19.612 -7.085 -25.741 1.00 54.62 88 THR A O 1
ATOM 602 N N . GLN A 1 77 ? 18.422 -7.052 -27.676 1.00 48.46 89 GLN A N 1
ATOM 603 C CA . GLN A 1 77 ? 17.558 -8.192 -27.354 1.00 57.06 89 GLN A CA 1
ATOM 604 C C . GLN A 1 77 ? 16.729 -7.989 -26.067 1.00 65.49 89 GLN A C 1
ATOM 605 O O . GLN A 1 77 ? 16.688 -8.872 -25.201 1.00 88.21 89 GLN A O 1
ATOM 607 N N . GLY A 1 78 ? 16.104 -6.812 -25.946 1.00 48.11 90 GLY A N 1
ATOM 608 C CA . GLY A 1 78 ? 15.113 -6.552 -24.891 1.00 37.78 90 GLY A CA 1
ATOM 609 C C . GLY A 1 78 ? 14.782 -5.100 -24.572 1.00 30.38 90 GLY A C 1
ATOM 610 O O . GLY A 1 78 ? 15.493 -4.179 -24.985 1.00 32.62 90 GLY A O 1
ATOM 611 N N . SER A 1 79 ? 13.664 -4.904 -23.871 1.00 34.30 91 SER A N 1
ATOM 612 C CA . SER A 1 79 ? 13.247 -3.555 -23.426 1.00 29.89 91 SER A CA 1
ATOM 613 C C . SER A 1 79 ? 12.159 -3.599 -22.362 1.00 26.54 91 SER A C 1
ATOM 614 O O . SER A 1 79 ? 11.507 -4.619 -22.178 1.00 27.86 91 SER A O 1
ATOM 617 N N . TRP A 1 80 ? 11.922 -2.450 -21.744 1.00 28.05 92 TRP A N 1
ATOM 618 C CA . TRP A 1 80 ? 10.747 -2.235 -20.879 1.00 27.71 92 TRP A CA 1
ATOM 619 C C . TRP A 1 80 ? 10.351 -0.771 -20.761 1.00 22.66 92 TRP A C 1
ATOM 620 O O . TRP A 1 80 ? 11.154 0.109 -21.014 1.00 23.27 92 TRP A O 1
ATOM 631 N N . THR A 1 81 ? 9.095 -0.548 -20.381 1.00 21.15 93 THR A N 1
ATOM 632 C CA . THR A 1 81 ? 8.566 0.781 -20.093 1.00 23.55 93 THR A CA 1
ATOM 633 C C . THR A 1 81 ? 7.961 0.711 -18.701 1.00 20.86 93 THR A C 1
ATOM 634 O O . THR A 1 81 ? 7.264 -0.238 -18.349 1.00 19.80 93 THR A O 1
ATOM 638 N N . GLY A 1 82 ? 8.287 1.734 -17.896 1.00 19.09 94 GLY A N 1
ATOM 639 C CA . GLY A 1 82 ? 7.716 1.852 -16.569 1.00 17.70 94 GLY A CA 1
ATOM 640 C C . GLY A 1 82 ? 7.360 3.255 -16.136 1.00 17.69 94 GLY A C 1
ATOM 641 O O . GLY A 1 82 ? 7.827 4.233 -16.717 1.00 19.91 94 GLY A O 1
ATOM 642 N N . PHE A 1 83 ? 6.543 3.321 -15.091 1.00 16.00 95 PHE A N 1
ATOM 643 C CA . PHE A 1 83 ? 6.221 4.574 -14.411 1.00 15.90 95 PHE A CA 1
ATOM 644 C C . PHE A 1 83 ? 7.402 4.888 -13.500 1.00 16.05 95 PHE A C 1
ATOM 645 O O . PHE A 1 83 ? 7.934 3.982 -12.889 1.00 15.86 95 PHE A O 1
ATOM 653 N N . VAL A 1 84 ? 7.738 6.149 -13.352 1.00 14.44 96 VAL A N 1
ATOM 654 C CA . VAL A 1 84 ? 8.794 6.554 -12.418 1.00 15.44 96 VAL A CA 1
ATOM 655 C C . VAL A 1 84 ? 8.145 7.165 -11.186 1.00 13.02 96 VAL A C 1
ATOM 656 O O . VAL A 1 84 ? 7.259 8.032 -11.303 1.00 15.73 96 VAL A O 1
ATOM 660 N N . GLY A 1 85 ? 8.590 6.730 -10.020 1.00 13.69 97 GLY A N 1
ATOM 661 C CA . GLY A 1 85 ? 8.090 7.178 -8.742 1.00 14.68 97 GLY A CA 1
ATOM 662 C C . GLY A 1 85 ? 9.196 7.208 -7.713 1.00 12.89 97 GLY A C 1
ATOM 663 O O . GLY A 1 85 ? 10.370 7.050 -8.042 1.00 12.52 97 GLY A O 1
ATOM 664 N N . GLU A 1 86 ? 8.790 7.429 -6.480 1.00 11.99 98 GLU A N 1
ATOM 665 C CA . GLU A 1 86 ? 9.657 7.507 -5.309 1.00 11.87 98 GLU A CA 1
ATOM 666 C C . GLU A 1 86 ? 9.017 6.711 -4.208 1.00 12.41 98 GLU A C 1
ATOM 667 O O . GLU A 1 86 ? 7.792 6.798 -4.011 1.00 12.29 98 GLU A O 1
ATOM 673 N N . ASP A 1 87 ? 9.794 5.947 -3.471 1.00 11.63 99 ASP A N 1
ATOM 674 C CA . ASP A 1 87 ? 9.303 5.294 -2.267 1.00 13.46 99 ASP A CA 1
ATOM 675 C C . ASP A 1 87 ? 10.447 4.908 -1.357 1.00 12.89 99 ASP A C 1
ATOM 676 O O . ASP A 1 87 ? 11.614 5.027 -1.735 1.00 12.43 99 ASP A O 1
ATOM 681 N N . LEU A 1 88 ? 10.092 4.501 -0.147 1.00 12.88 100 LEU A N 1
ATOM 682 C CA . LEU A 1 88 ? 11.004 4.073 0.890 1.00 14.06 100 LEU A CA 1
ATOM 683 C C . LEU A 1 88 ? 11.399 2.634 0.676 1.00 13.67 100 LEU A C 1
ATOM 684 O O . LEU A 1 88 ? 10.529 1.793 0.419 1.00 15.37 100 LEU A O 1
ATOM 689 N N A VAL A 1 89 ? 12.691 2.347 0.812 0.50 12.63 101 VAL A N 1
ATOM 690 N N B VAL A 1 89 ? 12.698 2.346 0.758 0.50 13.45 101 VAL A N 1
ATOM 691 C CA A VAL A 1 89 ? 13.257 1.014 0.647 0.50 13.35 101 VAL A CA 1
ATOM 692 C CA B VAL A 1 89 ? 13.233 0.988 0.659 0.50 15.19 101 VAL A CA 1
ATOM 693 C C A VAL A 1 89 ? 14.112 0.645 1.855 0.50 14.27 101 VAL A C 1
ATOM 694 C C B VAL A 1 89 ? 14.104 0.642 1.855 0.50 15.16 101 VAL A C 1
ATOM 695 O O A VAL A 1 89 ? 14.799 1.516 2.414 0.50 16.66 101 VAL A O 1
ATOM 696 O O B VAL A 1 89 ? 14.816 1.511 2.381 0.50 17.53 101 VAL A O 1
ATOM 703 N N . THR A 1 90 ? 14.028 -0.620 2.295 1.00 14.82 102 THR A N 1
ATOM 704 C CA . THR A 1 90 ? 14.996 -1.184 3.288 1.00 19.86 102 THR A CA 1
ATOM 705 C C . THR A 1 90 ? 15.715 -2.365 2.638 1.00 19.24 102 THR A C 1
ATOM 706 O O . THR A 1 90 ? 15.166 -3.051 1.758 1.00 18.78 102 THR A O 1
ATOM 710 N N . ILE A 1 91 ? 16.982 -2.558 3.033 1.00 19.58 103 ILE A N 1
ATOM 711 C CA . ILE A 1 91 ? 17.751 -3.736 2.667 1.00 20.63 103 ILE A CA 1
ATOM 712 C C . ILE A 1 91 ? 18.005 -4.458 3.987 1.00 22.52 103 ILE A C 1
ATOM 713 O O . ILE A 1 91 ? 18.885 -4.042 4.756 1.00 25.74 103 ILE A O 1
ATOM 718 N N . PRO A 1 92 ? 17.214 -5.521 4.260 1.00 20.94 104 PRO A N 1
ATOM 719 C CA . PRO A 1 92 ? 17.312 -6.095 5.618 1.00 23.10 104 PRO A CA 1
ATOM 720 C C . PRO A 1 92 ? 18.668 -6.720 5.997 1.00 22.64 104 PRO A C 1
ATOM 721 O O . PRO A 1 92 ? 19.065 -6.600 7.135 1.00 26.43 104 PRO A O 1
ATOM 725 N N . LYS A 1 93 ? 19.340 -7.344 5.031 1.00 25.66 105 LYS A N 1
ATOM 726 C CA . LYS A 1 93 ? 20.667 -7.925 5.239 1.00 24.69 105 LYS A CA 1
ATOM 727 C C . LYS A 1 93 ? 21.716 -6.847 4.960 1.00 26.99 105 LYS A C 1
ATOM 728 O O . LYS A 1 93 ? 22.344 -6.844 3.883 1.00 29.51 105 LYS A O 1
ATOM 734 N N . GLY A 1 94 ? 21.880 -5.958 5.944 1.00 23.16 106 GLY A N 1
ATOM 735 C CA . GLY A 1 94 ? 22.923 -4.895 5.964 1.00 30.04 106 GLY A CA 1
ATOM 736 C C . GLY A 1 94 ? 22.594 -3.578 6.675 1.00 28.03 106 GLY A C 1
ATOM 737 O O . GLY A 1 94 ? 23.472 -2.877 7.199 1.00 28.01 106 GLY A O 1
ATOM 738 N N . PHE A 1 95 ? 21.312 -3.213 6.643 1.00 28.89 107 PHE A N 1
ATOM 739 C CA . PHE A 1 95 ? 20.837 -1.930 7.157 1.00 29.96 107 PHE A CA 1
ATOM 740 C C . PHE A 1 95 ? 19.644 -2.161 8.072 1.00 31.34 107 PHE A C 1
ATOM 741 O O . PHE A 1 95 ? 18.990 -3.205 8.010 1.00 34.49 107 PHE A O 1
ATOM 749 N N . ASN A 1 96 ? 19.424 -1.178 8.931 1.00 30.44 108 ASN A N 1
ATOM 750 C CA . ASN A 1 96 ? 18.367 -1.178 9.950 1.00 45.31 108 ASN A CA 1
ATOM 751 C C . ASN A 1 96 ? 17.312 -0.080 9.727 1.00 36.68 108 ASN A C 1
ATOM 752 O O . ASN A 1 96 ? 16.416 0.060 10.563 1.00 38.98 108 ASN A O 1
ATOM 757 N N . THR A 1 97 ? 17.414 0.681 8.625 1.00 26.39 109 THR A N 1
ATOM 758 C CA . THR A 1 97 ? 16.580 1.874 8.399 1.00 30.20 109 THR A CA 1
ATOM 759 C C . THR A 1 97 ? 16.176 1.937 6.933 1.00 25.33 109 THR A C 1
ATOM 760 O O . THR A 1 97 ? 16.749 1.220 6.101 1.00 26.33 109 THR A O 1
ATOM 764 N N A SER A 1 98 ? 15.177 2.762 6.629 0.50 22.68 110 SER A N 1
ATOM 765 N N B SER A 1 98 ? 15.180 2.779 6.650 0.50 24.67 110 SER A N 1
ATOM 766 C CA A SER A 1 98 ? 14.678 2.911 5.256 0.50 20.54 110 SER A CA 1
ATOM 767 C CA B SER A 1 98 ? 14.648 2.977 5.297 0.50 24.17 110 SER A CA 1
ATOM 768 C C A SER A 1 98 ? 15.201 4.199 4.646 0.50 19.77 110 SER A C 1
ATOM 769 C C B SER A 1 98 ? 15.313 4.172 4.649 0.50 20.51 110 SER A C 1
ATOM 770 O O A SER A 1 98 ? 15.509 5.153 5.347 0.50 25.38 110 SER A O 1
ATOM 771 O O B SER A 1 98 ? 15.878 5.021 5.331 0.50 24.12 110 SER A O 1
ATOM 776 N N . PHE A 1 99 ? 15.262 4.202 3.321 1.00 15.30 111 PHE A N 1
ATOM 777 C CA . PHE A 1 99 ? 15.854 5.294 2.496 1.00 14.38 111 PHE A CA 1
ATOM 778 C C . PHE A 1 99 ? 14.886 5.635 1.390 1.00 14.24 111 PHE A C 1
ATOM 779 O O . PHE A 1 99 ? 14.214 4.737 0.871 1.00 13.99 111 PHE A O 1
ATOM 787 N N . LEU A 1 100 ? 14.844 6.906 0.982 1.00 12.63 112 LEU A N 1
ATOM 788 C CA . LEU A 1 100 ? 13.955 7.373 -0.067 1.00 11.62 112 LEU A CA 1
ATOM 789 C C . LEU A 1 100 ? 14.672 7.316 -1.371 1.00 12.90 112 LEU A C 1
ATOM 790 O O . LEU A 1 100 ? 15.739 7.952 -1.526 1.00 14.12 112 LEU A O 1
ATOM 795 N N . VAL A 1 101 ? 14.138 6.559 -2.317 1.00 12.68 113 VAL A N 1
ATOM 796 C CA . VAL A 1 101 ? 14.785 6.340 -3.605 1.00 12.60 113 VAL A CA 1
ATOM 797 C C . VAL A 1 101 ? 13.808 6.462 -4.767 1.00 11.97 113 VAL A C 1
ATOM 798 O O . VAL A 1 101 ? 12.597 6.362 -4.577 1.00 12.12 113 VAL A O 1
ATOM 802 N N . ASN A 1 102 ? 14.334 6.720 -5.948 1.00 11.88 114 ASN A N 1
ATOM 803 C CA . ASN A 1 102 ? 13.589 6.577 -7.199 1.00 12.00 114 ASN A CA 1
ATOM 804 C C . ASN A 1 102 ? 13.365 5.133 -7.564 1.00 11.86 114 ASN A C 1
ATOM 805 O O . ASN A 1 102 ? 14.198 4.269 -7.279 1.00 13.20 114 ASN A O 1
ATOM 810 N N . ILE A 1 103 ? 12.206 4.836 -8.160 1.00 13.14 115 ILE A N 1
ATOM 811 C CA . ILE A 1 103 ? 11.854 3.483 -8.568 1.00 13.65 115 ILE A CA 1
ATOM 812 C C . ILE A 1 103 ? 11.062 3.569 -9.859 1.00 17.26 115 ILE A C 1
ATOM 813 O O . ILE A 1 103 ? 10.126 4.369 -9.979 1.00 18.20 115 ILE A O 1
ATOM 818 N N . ALA A 1 104 ? 11.398 2.724 -10.818 1.00 13.95 116 ALA A N 1
ATOM 819 C CA . ALA A 1 104 ? 10.614 2.562 -12.034 1.00 14.26 116 ALA A CA 1
ATOM 820 C C . ALA A 1 104 ? 9.811 1.289 -11.851 1.00 15.39 116 ALA A C 1
ATOM 821 O O . ALA A 1 104 ? 10.365 0.248 -11.487 1.00 16.03 116 ALA A O 1
ATOM 823 N N . THR A 1 105 ? 8.517 1.355 -12.103 1.00 14.16 117 THR A N 1
ATOM 824 C CA . THR A 1 105 ? 7.647 0.175 -12.060 1.00 15.13 117 THR A CA 1
ATOM 825 C C . THR A 1 105 ? 7.211 -0.205 -13.475 1.00 15.13 117 THR A C 1
ATOM 826 O O . THR A 1 105 ? 6.502 0.543 -14.157 1.00 16.92 117 THR A O 1
ATOM 830 N N . ILE A 1 106 ? 7.657 -1.379 -13.884 1.00 16.46 118 ILE A N 1
ATOM 831 C CA . ILE A 1 106 ? 7.529 -1.862 -15.243 1.00 18.57 118 ILE A CA 1
ATOM 832 C C . ILE A 1 106 ? 6.109 -2.329 -15.515 1.00 16.34 118 ILE A C 1
ATOM 833 O O . ILE A 1 106 ? 5.604 -3.190 -14.803 1.00 19.10 118 ILE A O 1
ATOM 838 N N . PHE A 1 107 ? 5.495 -1.746 -16.542 1.00 18.05 119 PHE A N 1
ATOM 839 C CA . PHE A 1 107 ? 4.157 -2.218 -16.994 1.00 20.12 119 PHE A CA 1
ATOM 840 C C . PHE A 1 107 ? 4.154 -2.926 -18.340 1.00 25.68 119 PHE A C 1
ATOM 841 O O . PHE A 1 107 ? 3.156 -3.581 -18.670 1.00 27.44 119 PHE A O 1
ATOM 849 N N . GLU A 1 108 ? 5.199 -2.749 -19.139 1.00 22.62 120 GLU A N 1
ATOM 850 C CA . GLU A 1 108 ? 5.381 -3.575 -20.329 1.00 27.60 120 GLU A CA 1
ATOM 851 C C . GLU A 1 108 ? 6.846 -3.840 -20.557 1.00 27.13 120 GLU A C 1
ATOM 852 O O . GLU A 1 108 ? 7.700 -3.033 -20.167 1.00 23.00 120 GLU A O 1
ATOM 858 N N . SER A 1 109 ? 7.143 -4.987 -21.169 1.00 25.98 121 SER A N 1
ATOM 859 C CA . SER A 1 109 ? 8.529 -5.405 -21.415 1.00 28.65 121 SER A CA 1
ATOM 860 C C . SER A 1 109 ? 8.620 -6.433 -22.555 1.00 32.37 121 SER A C 1
ATOM 861 O O . SER A 1 109 ? 7.636 -7.100 -22.860 1.00 37.46 121 SER A O 1
ATOM 864 N N . GLU A 1 110 ? 9.816 -6.523 -23.136 1.00 40.56 122 GLU A N 1
ATOM 865 C CA . GLU A 1 110 ? 10.187 -7.505 -24.176 1.00 47.67 122 GLU A CA 1
ATOM 866 C C . GLU A 1 110 ? 11.524 -8.134 -23.791 1.00 37.27 122 GLU A C 1
ATOM 867 O O . GLU A 1 110 ? 12.473 -7.400 -23.577 1.00 40.54 122 GLU A O 1
ATOM 870 N N . ASN A 1 111 ? 11.601 -9.472 -23.715 1.00 50.86 123 ASN A N 1
ATOM 871 C CA . ASN A 1 111 ? 12.861 -10.222 -23.418 1.00 54.37 123 ASN A CA 1
ATOM 872 C C . ASN A 1 111 ? 13.588 -9.864 -22.101 1.00 53.54 123 ASN A C 1
ATOM 873 O O . ASN A 1 111 ? 14.799 -10.095 -21.959 1.00 63.21 123 ASN A O 1
ATOM 878 N N . PHE A 1 112 ? 12.837 -9.347 -21.128 1.00 49.67 124 PHE A N 1
ATOM 879 C CA . PHE A 1 112 ? 13.401 -8.798 -19.904 1.00 44.41 124 PHE A CA 1
ATOM 880 C C . PHE A 1 112 ? 13.292 -9.847 -18.807 1.00 44.81 124 PHE A C 1
ATOM 881 O O . PHE A 1 112 ? 14.309 -10.278 -18.256 1.00 51.04 124 PHE A O 1
ATOM 889 N N . PHE A 1 113 ? 12.058 -10.251 -18.512 1.00 39.81 125 PHE A N 1
ATOM 890 C CA . PHE A 1 113 ? 11.779 -11.305 -17.538 1.00 42.34 125 PHE A CA 1
ATOM 891 C C . PHE A 1 113 ? 11.949 -12.631 -18.269 1.00 55.24 125 PHE A C 1
ATOM 892 O O . PHE A 1 113 ? 10.993 -13.169 -18.839 1.00 47.83 125 PHE A O 1
ATOM 900 N N . LEU A 1 114 ? 13.194 -13.124 -18.257 1.00 75.09 126 LEU A N 1
ATOM 901 C CA . LEU A 1 114 ? 13.607 -14.303 -19.036 1.00 68.85 126 LEU A CA 1
ATOM 902 C C . LEU A 1 114 ? 13.025 -15.599 -18.447 1.00 69.90 126 LEU A C 1
ATOM 903 O O . LEU A 1 114 ? 12.512 -15.589 -17.314 1.00 61.31 126 LEU A O 1
ATOM 906 N N . PRO A 1 115 ? 13.075 -16.715 -19.215 1.00 77.79 127 PRO A N 1
ATOM 907 C CA . PRO A 1 115 ? 12.726 -18.014 -18.625 1.00 63.24 127 PRO A CA 1
ATOM 908 C C . PRO A 1 115 ? 13.746 -18.445 -17.561 1.00 49.14 127 PRO A C 1
ATOM 909 O O . PRO A 1 115 ? 14.954 -18.315 -17.787 1.00 49.99 127 PRO A O 1
ATOM 913 N N . GLY A 1 116 ? 13.247 -18.914 -16.417 1.00 41.02 128 GLY A N 1
ATOM 914 C CA . GLY A 1 116 ? 14.079 -19.423 -15.311 1.00 51.98 128 GLY A CA 1
ATOM 915 C C . GLY A 1 116 ? 14.502 -18.468 -14.197 1.00 57.99 128 GLY A C 1
ATOM 916 O O . GLY A 1 116 ? 15.156 -18.917 -13.245 1.00 57.53 128 GLY A O 1
ATOM 917 N N . ILE A 1 117 ? 14.146 -17.177 -14.286 1.00 46.80 129 ILE A N 1
ATOM 918 C CA . ILE A 1 117 ? 14.598 -16.187 -13.286 1.00 38.75 129 ILE A CA 1
ATOM 919 C C . ILE A 1 117 ? 13.802 -16.253 -11.981 1.00 30.47 129 ILE A C 1
ATOM 920 O O . ILE A 1 117 ? 12.604 -16.502 -11.995 1.00 35.36 129 ILE A O 1
ATOM 925 N N . LYS A 1 118 ? 14.493 -15.991 -10.874 1.00 30.06 130 LYS A N 1
ATOM 926 C CA . LYS A 1 118 ? 13.897 -15.858 -9.554 1.00 34.02 130 LYS A CA 1
ATOM 927 C C . LYS A 1 118 ? 13.757 -14.386 -9.138 1.00 25.55 130 LYS A C 1
ATOM 928 O O . LYS A 1 118 ? 13.175 -14.106 -8.086 1.00 31.48 130 LYS A O 1
ATOM 933 N N . TRP A 1 119 ? 14.226 -13.460 -9.982 1.00 23.90 131 TRP A N 1
ATOM 934 C CA . TRP A 1 119 ? 14.155 -12.011 -9.665 1.00 22.40 131 TRP A CA 1
ATOM 935 C C . TRP A 1 119 ? 13.008 -11.349 -10.401 1.00 20.48 131 TRP A C 1
ATOM 936 O O . TRP A 1 119 ? 12.516 -11.823 -11.430 1.00 22.13 131 TRP A O 1
ATOM 947 N N . ASN A 1 120 ? 12.562 -10.228 -9.852 1.00 18.31 132 ASN A N 1
ATOM 948 C CA . ASN A 1 120 ? 11.465 -9.449 -10.436 1.00 18.01 132 ASN A CA 1
ATOM 949 C C . ASN A 1 120 ? 11.773 -7.958 -10.533 1.00 17.98 132 ASN A C 1
ATOM 950 O O . ASN A 1 120 ? 10.897 -7.163 -10.774 1.00 19.18 132 ASN A O 1
ATOM 955 N N . GLY A 1 121 ? 13.041 -7.604 -10.376 1.00 15.84 133 GLY A N 1
ATOM 956 C CA . GLY A 1 121 ? 13.516 -6.299 -10.779 1.00 15.42 133 GLY A CA 1
ATOM 957 C C . GLY A 1 121 ? 15.024 -6.297 -10.830 1.00 13.75 133 GLY A C 1
ATOM 958 O O . GLY A 1 121 ? 15.683 -7.328 -10.599 1.00 14.60 133 GLY A O 1
ATOM 959 N N A ILE A 1 122 ? 15.565 -5.120 -11.110 0.50 13.49 134 ILE A N 1
ATOM 960 N N B ILE A 1 122 ? 15.563 -5.130 -11.164 0.50 13.66 134 ILE A N 1
ATOM 961 C CA A ILE A 1 122 ? 16.992 -4.930 -11.296 0.50 13.58 134 ILE A CA 1
ATOM 962 C CA B ILE A 1 122 ? 16.998 -4.928 -11.333 0.50 13.96 134 ILE A CA 1
ATOM 963 C C A ILE A 1 122 ? 17.468 -3.707 -10.535 0.50 12.97 134 ILE A C 1
ATOM 964 C C B ILE A 1 122 ? 17.471 -3.707 -10.550 0.50 13.24 134 ILE A C 1
ATOM 965 O O A ILE A 1 122 ? 16.766 -2.693 -10.481 0.50 13.59 134 ILE A O 1
ATOM 966 O O B ILE A 1 122 ? 16.772 -2.688 -10.507 0.50 13.60 134 ILE A O 1
ATOM 975 N N . LEU A 1 123 ? 18.662 -3.824 -9.966 1.00 12.57 135 LEU A N 1
ATOM 976 C CA . LEU A 1 123 ? 19.328 -2.772 -9.227 1.00 12.88 135 LEU A CA 1
ATOM 977 C C . LEU A 1 123 ? 20.549 -2.366 -10.023 1.00 12.30 135 LEU A C 1
ATOM 978 O O . LEU A 1 123 ? 21.591 -3.051 -10.022 1.00 12.53 135 LEU A O 1
ATOM 983 N N . GLY A 1 124 ? 20.445 -1.246 -10.730 1.00 11.27 136 GLY A N 1
ATOM 984 C CA . GLY A 1 124 ? 21.540 -0.722 -11.506 1.00 13.40 136 GLY A CA 1
ATOM 985 C C . GLY A 1 124 ? 22.505 0.032 -10.617 1.00 13.26 136 GLY A C 1
ATOM 986 O O . GLY A 1 124 ? 22.119 1.046 -10.029 1.00 12.93 136 GLY A O 1
ATOM 987 N N . LEU A 1 125 ? 23.739 -0.454 -10.514 1.00 12.09 137 LEU A N 1
ATOM 988 C CA . LEU A 1 125 ? 24.772 0.125 -9.651 1.00 12.00 137 LEU A CA 1
ATOM 989 C C . LEU A 1 125 ? 25.896 0.839 -10.392 1.00 12.35 137 LEU A C 1
ATOM 990 O O . LEU A 1 125 ? 26.920 1.180 -9.761 1.00 12.78 137 LEU A O 1
ATOM 995 N N . ALA A 1 126 ? 25.714 1.119 -11.683 1.00 12.50 138 ALA A N 1
ATOM 996 C CA . ALA A 1 126 ? 26.692 1.900 -12.451 1.00 12.54 138 ALA A CA 1
ATOM 997 C C . ALA A 1 126 ? 26.485 3.398 -12.181 1.00 13.91 138 ALA A C 1
ATOM 998 O O . ALA A 1 126 ? 25.775 3.769 -11.237 1.00 15.67 138 ALA A O 1
ATOM 1000 N N . TYR A 1 127 ? 27.091 4.272 -12.971 1.00 12.15 139 TYR A N 1
ATOM 1001 C CA . TYR A 1 127 ? 27.085 5.689 -12.657 1.00 12.74 139 TYR A CA 1
ATOM 1002 C C . TYR A 1 127 ? 25.855 6.428 -13.164 1.00 14.69 139 TYR A C 1
ATOM 1003 O O . TYR A 1 127 ? 25.206 6.003 -14.123 1.00 12.66 139 TYR A O 1
ATOM 1012 N N . ALA A 1 128 ? 25.608 7.583 -12.544 1.00 13.78 140 ALA A N 1
ATOM 1013 C CA . ALA A 1 128 ? 24.515 8.500 -12.922 1.00 13.67 140 ALA A CA 1
ATOM 1014 C C . ALA A 1 128 ? 24.396 8.775 -14.419 1.00 13.90 140 ALA A C 1
ATOM 1015 O O . ALA A 1 128 ? 23.275 8.895 -14.940 1.00 15.62 140 ALA A O 1
ATOM 1017 N N A THR A 1 129 ? 25.508 8.880 -15.134 0.50 14.35 141 THR A N 1
ATOM 1018 N N B THR A 1 129 ? 25.558 8.880 -15.095 0.50 14.71 141 THR A N 1
ATOM 1019 C CA A THR A 1 129 ? 25.413 9.229 -16.541 0.50 14.93 141 THR A CA 1
ATOM 1020 C CA B THR A 1 129 ? 25.665 9.045 -16.559 0.50 16.82 141 THR A CA 1
ATOM 1021 C C A THR A 1 129 ? 24.720 8.173 -17.439 0.50 18.29 141 THR A C 1
ATOM 1022 C C B THR A 1 129 ? 24.674 8.204 -17.347 0.50 18.48 141 THR A C 1
ATOM 1023 O O A THR A 1 129 ? 24.325 8.505 -18.555 0.50 21.27 141 THR A O 1
ATOM 1024 O O B THR A 1 129 ? 23.998 8.732 -18.217 0.50 20.29 141 THR A O 1
ATOM 1031 N N . LEU A 1 130 ? 24.537 6.930 -16.954 1.00 15.67 142 LEU A N 1
ATOM 1032 C CA . LEU A 1 130 ? 23.715 5.929 -17.676 1.00 15.83 142 LEU A CA 1
ATOM 1033 C C . LEU A 1 130 ? 22.228 5.967 -17.314 1.00 15.69 142 LEU A C 1
ATOM 1034 O O . LEU A 1 130 ? 21.445 5.287 -17.986 1.00 18.51 142 LEU A O 1
ATOM 1039 N N . ALA A 1 131 ? 21.841 6.693 -16.259 1.00 15.43 143 ALA A N 1
ATOM 1040 C CA . ALA A 1 131 ? 20.468 6.668 -15.762 1.00 15.48 143 ALA A CA 1
ATOM 1041 C C . ALA A 1 131 ? 19.494 7.243 -16.777 1.00 14.91 143 ALA A C 1
ATOM 1042 O O . ALA A 1 131 ? 19.797 8.232 -17.445 1.00 16.57 143 ALA A O 1
ATOM 1044 N N . LYS A 1 132 ? 18.343 6.598 -16.895 1.00 15.30 144 LYS A N 1
ATOM 1045 C CA . LYS A 1 132 ? 17.284 7.060 -17.798 1.00 16.76 144 LYS A CA 1
ATOM 1046 C C . LYS A 1 132 ? 16.083 7.524 -16.982 1.00 16.49 144 LYS A C 1
ATOM 1047 O O . LYS A 1 132 ? 15.796 6.925 -15.961 1.00 16.28 144 LYS A O 1
ATOM 1053 N N . PRO A 1 133 ? 15.324 8.536 -17.425 1.00 16.37 145 PRO A N 1
ATOM 1054 C CA . PRO A 1 133 ? 15.470 9.239 -18.683 1.00 18.73 145 PRO A CA 1
ATOM 1055 C C . PRO A 1 133 ? 16.695 10.133 -18.813 1.00 19.17 145 PRO A C 1
ATOM 1056 O O . PRO A 1 133 ? 17.066 10.467 -19.946 1.00 22.25 145 PRO A O 1
ATOM 1060 N N . SER A 1 134 ? 17.308 10.513 -17.689 1.00 18.08 146 SER A N 1
ATOM 1061 C CA . SER A 1 134 ? 18.546 11.271 -17.699 1.00 19.82 146 SER A CA 1
ATOM 1062 C C . SER A 1 134 ? 19.287 11.095 -16.387 1.00 18.63 146 SER A C 1
ATOM 1063 O O . SER A 1 134 ? 18.757 10.543 -15.422 1.00 16.03 146 SER A O 1
ATOM 1066 N N . SER A 1 135 ? 20.500 11.643 -16.358 1.00 18.09 147 SER A N 1
ATOM 1067 C CA . SER A 1 135 ? 21.336 11.619 -15.174 1.00 16.57 147 SER A CA 1
ATOM 1068 C C . SER A 1 135 ? 20.865 12.418 -13.977 1.00 16.77 147 SER A C 1
ATOM 1069 O O . SER A 1 135 ? 21.460 12.294 -12.911 1.00 18.54 147 SER A O 1
ATOM 1072 N N A SER A 1 136 ? 19.820 13.238 -14.136 0.50 16.78 148 SER A N 1
ATOM 1073 N N B SER A 1 136 ? 19.818 13.231 -14.131 0.50 16.64 148 SER A N 1
ATOM 1074 C CA A SER A 1 136 ? 19.170 13.893 -13.007 0.50 19.71 148 SER A CA 1
ATOM 1075 C CA B SER A 1 136 ? 19.179 13.881 -12.998 0.50 19.51 148 SER A CA 1
ATOM 1076 C C A SER A 1 136 ? 18.326 12.949 -12.143 0.50 15.87 148 SER A C 1
ATOM 1077 C C B SER A 1 136 ? 18.323 12.948 -12.142 0.50 15.84 148 SER A C 1
ATOM 1078 O O A SER A 1 136 ? 17.965 13.336 -11.028 0.50 18.22 148 SER A O 1
ATOM 1079 O O B SER A 1 136 ? 17.958 13.337 -11.028 0.50 18.68 148 SER A O 1
ATOM 1084 N N . LEU A 1 137 ? 18.014 11.745 -12.639 1.00 14.50 149 LEU A N 1
ATOM 1085 C CA . LEU A 1 137 ? 17.270 10.762 -11.850 1.00 15.34 149 LEU A CA 1
ATOM 1086 C C . LEU A 1 137 ? 18.224 10.035 -10.904 1.00 14.87 149 LEU A C 1
ATOM 1087 O O . LEU A 1 137 ? 18.926 9.095 -11.321 1.00 16.05 149 LEU A O 1
ATOM 1092 N N . GLU A 1 138 ? 18.246 10.492 -9.656 1.00 13.03 150 GLU A N 1
ATOM 1093 C CA . GLU A 1 138 ? 19.192 10.020 -8.662 1.00 11.84 150 GLU A CA 1
ATOM 1094 C C . GLU A 1 138 ? 19.192 8.498 -8.580 1.00 11.65 150 GLU A C 1
ATOM 1095 O O . GLU A 1 138 ? 18.128 7.864 -8.489 1.00 12.76 150 GLU A O 1
ATOM 1101 N N . THR A 1 139 ? 20.378 7.921 -8.693 1.00 11.61 151 THR A N 1
ATOM 1102 C CA . THR A 1 139 ? 20.521 6.465 -8.690 1.00 12.31 151 THR A CA 1
ATOM 1103 C C . THR A 1 139 ? 20.376 5.916 -7.296 1.00 10.42 151 THR A C 1
ATOM 1104 O O . THR A 1 139 ? 20.571 6.630 -6.258 1.00 11.35 151 THR A O 1
ATOM 1108 N N . PHE A 1 140 ? 20.088 4.621 -7.209 1.00 10.43 152 PHE A N 1
ATOM 1109 C CA . PHE A 1 140 ? 19.919 4.006 -5.931 1.00 12.07 152 PHE A CA 1
ATOM 1110 C C . PHE A 1 140 ? 21.168 4.158 -5.064 1.00 11.80 152 PHE A C 1
ATOM 1111 O O . PHE A 1 140 ? 21.042 4.494 -3.897 1.00 11.62 152 PHE A O 1
ATOM 1119 N N . PHE A 1 141 ? 22.341 3.871 -5.615 1.00 11.98 153 PHE A N 1
ATOM 1120 C CA . PHE A 1 141 ? 23.524 3.900 -4.780 1.00 12.02 153 PHE A CA 1
ATOM 1121 C C . PHE A 1 141 ? 23.884 5.327 -4.375 1.00 11.03 153 PHE A C 1
ATOM 1122 O O . PHE A 1 141 ? 24.334 5.516 -3.244 1.00 13.61 153 PHE A O 1
ATOM 1130 N N . ASP A 1 142 ? 23.602 6.311 -5.244 1.00 11.29 154 ASP A N 1
ATOM 1131 C CA . ASP A 1 142 ? 23.813 7.701 -4.814 1.00 12.83 154 ASP A CA 1
ATOM 1132 C C . ASP A 1 142 ? 22.885 8.068 -3.639 1.00 12.34 154 ASP A C 1
ATOM 1133 O O . ASP A 1 142 ? 23.292 8.724 -2.667 1.00 13.81 154 ASP A O 1
ATOM 1138 N N . SER A 1 143 ? 21.635 7.618 -3.691 1.00 11.75 155 SER A N 1
ATOM 1139 C CA . SER A 1 143 ? 20.707 7.833 -2.585 1.00 10.71 155 SER A CA 1
ATOM 1140 C C . SER A 1 143 ? 21.198 7.173 -1.297 1.00 10.66 155 SER A C 1
ATOM 1141 O O . SER A 1 143 ? 21.200 7.765 -0.225 1.00 12.84 155 SER A O 1
ATOM 1144 N N . LEU A 1 144 ? 21.665 5.943 -1.424 1.00 11.64 156 LEU A N 1
ATOM 1145 C CA . LEU A 1 144 ? 22.088 5.166 -0.275 1.00 11.70 156 LEU A CA 1
ATOM 1146 C C . LEU A 1 144 ? 23.361 5.760 0.362 1.00 13.13 156 LEU A C 1
ATOM 1147 O O . LEU A 1 144 ? 23.461 5.883 1.593 1.00 14.16 156 LEU A O 1
ATOM 1152 N N . VAL A 1 145 ? 24.322 6.138 -0.473 1.00 11.66 157 VAL A N 1
ATOM 1153 C CA . VAL A 1 145 ? 25.579 6.718 0.044 1.00 13.19 157 VAL A CA 1
ATOM 1154 C C . VAL A 1 145 ? 25.274 7.920 0.948 1.00 14.95 157 VAL A C 1
ATOM 1155 O O . VAL A 1 145 ? 25.782 8.007 2.077 1.00 17.20 157 VAL A O 1
ATOM 1159 N N A THR A 1 146 ? 24.447 8.815 0.454 0.50 13.66 158 THR A N 1
ATOM 1160 N N B THR A 1 146 ? 24.422 8.802 0.434 0.50 13.80 158 THR A N 1
ATOM 1161 C CA A THR A 1 146 ? 24.114 10.000 1.216 0.50 15.40 158 THR A CA 1
ATOM 1162 C CA B THR A 1 146 ? 24.104 10.051 1.119 0.50 15.48 158 THR A CA 1
ATOM 1163 C C A THR A 1 146 ? 23.310 9.637 2.472 0.50 15.97 158 THR A C 1
ATOM 1164 C C B THR A 1 146 ? 23.126 9.957 2.270 0.50 15.73 158 THR A C 1
ATOM 1165 O O A THR A 1 146 ? 23.741 9.842 3.621 0.50 14.72 158 THR A O 1
ATOM 1166 O O B THR A 1 146 ? 23.228 10.828 3.142 0.50 14.05 158 THR A O 1
ATOM 1173 N N . GLN A 1 147 ? 22.190 8.978 2.271 1.00 13.53 159 GLN A N 1
ATOM 1174 C CA . GLN A 1 147 ? 21.234 8.799 3.372 1.00 13.86 159 GLN A CA 1
ATOM 1175 C C . GLN A 1 147 ? 21.689 7.831 4.454 1.00 15.17 159 GLN A C 1
ATOM 1176 O O . GLN A 1 147 ? 21.244 7.945 5.602 1.00 18.81 159 GLN A O 1
ATOM 1182 N N . ALA A 1 148 ? 22.567 6.892 4.097 1.00 14.75 160 ALA A N 1
ATOM 1183 C CA . ALA A 1 148 ? 23.054 5.871 5.032 1.00 15.22 160 ALA A CA 1
ATOM 1184 C C . ALA A 1 148 ? 24.427 6.157 5.609 1.00 14.49 160 ALA A C 1
ATOM 1185 O O . ALA A 1 148 ? 24.926 5.323 6.379 1.00 17.78 160 ALA A O 1
ATOM 1187 N N . ASN A 1 149 ? 25.087 7.236 5.212 1.00 14.89 161 ASN A N 1
ATOM 1188 C CA . ASN A 1 149 ? 26.402 7.604 5.749 1.00 18.01 161 ASN A CA 1
ATOM 1189 C C . ASN A 1 149 ? 27.414 6.495 5.522 1.00 18.58 161 ASN A C 1
ATOM 1190 O O . ASN A 1 149 ? 28.137 6.104 6.448 1.00 22.36 161 ASN A O 1
ATOM 1195 N N . ILE A 1 150 ? 27.425 5.963 4.308 1.00 13.72 162 ILE A N 1
ATOM 1196 C CA . ILE A 1 150 ? 28.414 4.951 3.929 1.00 14.46 162 ILE A CA 1
ATOM 1197 C C . ILE A 1 150 ? 29.400 5.578 2.933 1.00 13.93 162 ILE A C 1
ATOM 1198 O O . ILE A 1 150 ? 29.053 6.495 2.149 1.00 15.42 162 ILE A O 1
ATOM 1203 N N . PRO A 1 151 ? 30.628 5.067 2.884 1.00 14.44 163 PRO A N 1
ATOM 1204 C CA . PRO A 1 151 ? 31.527 5.414 1.806 1.00 14.74 163 PRO A CA 1
ATOM 1205 C C . PRO A 1 151 ? 30.991 5.044 0.400 1.00 14.94 163 PRO A C 1
ATOM 1206 O O . PRO A 1 151 ? 30.152 4.143 0.263 1.00 14.08 163 PRO A O 1
ATOM 1210 N N . ASN A 1 152 ? 31.472 5.756 -0.607 1.00 13.64 164 ASN A N 1
ATOM 1211 C CA . ASN A 1 152 ? 31.075 5.558 -1.979 1.00 12.31 164 ASN A CA 1
ATOM 1212 C C . ASN A 1 152 ? 31.874 4.413 -2.597 1.00 13.22 164 ASN A C 1
ATOM 1213 O O . ASN A 1 152 ? 32.701 4.591 -3.501 1.00 14.71 164 ASN A O 1
ATOM 1218 N N . VAL A 1 153 ? 31.564 3.234 -2.100 1.00 12.04 165 VAL A N 1
ATOM 1219 C CA . VAL A 1 153 ? 32.282 1.986 -2.438 1.00 13.18 165 VAL A CA 1
ATOM 1220 C C . VAL A 1 153 ? 31.283 0.859 -2.230 1.00 11.37 165 VAL A C 1
ATOM 1221 O O . VAL A 1 153 ? 30.539 0.844 -1.264 1.00 12.87 165 VAL A O 1
ATOM 1225 N N . PHE A 1 154 ? 31.294 -0.125 -3.118 1.00 11.75 166 PHE A N 1
ATOM 1226 C CA . PHE A 1 154 ? 30.620 -1.393 -2.821 1.00 11.58 166 PHE A CA 1
ATOM 1227 C C . PHE A 1 154 ? 31.474 -2.510 -3.369 1.00 13.20 166 PHE A C 1
ATOM 1228 O O . PHE A 1 154 ? 32.315 -2.282 -4.218 1.00 13.82 166 PHE A O 1
ATOM 1236 N N . SER A 1 155 ? 31.219 -3.717 -2.902 1.00 11.89 167 SER A N 1
ATOM 1237 C CA . SER A 1 155 ? 32.006 -4.864 -3.348 1.00 12.23 167 SER A CA 1
ATOM 1238 C C . SER A 1 155 ? 31.105 -6.060 -3.502 1.00 13.71 167 SER A C 1
ATOM 1239 O O . SER A 1 155 ? 30.063 -6.134 -2.880 1.00 13.42 167 SER A O 1
ATOM 1242 N N A MET A 1 156 ? 31.562 -7.004 -4.330 0.50 16.03 168 MET A N 1
ATOM 1243 N N B MET A 1 156 ? 31.486 -6.978 -4.407 0.50 14.88 168 MET A N 1
ATOM 1244 C CA A MET A 1 156 ? 30.754 -8.131 -4.750 0.50 17.27 168 MET A CA 1
ATOM 1245 C CA B MET A 1 156 ? 30.624 -8.112 -4.777 0.50 14.58 168 MET A CA 1
ATOM 1246 C C A MET A 1 156 ? 31.549 -9.405 -4.790 0.50 18.19 168 MET A C 1
ATOM 1247 C C B MET A 1 156 ? 31.438 -9.396 -4.907 0.50 17.15 168 MET A C 1
ATOM 1248 O O A MET A 1 156 ? 32.665 -9.431 -5.290 0.50 16.49 168 MET A O 1
ATOM 1249 O O B MET A 1 156 ? 32.478 -9.405 -5.571 0.50 15.61 168 MET A O 1
ATOM 1258 N N . GLN A 1 157 ? 30.948 -10.456 -4.255 1.00 18.17 169 GLN A N 1
ATOM 1259 C CA . GLN A 1 157 ? 31.510 -11.802 -4.348 1.00 16.98 169 GLN A CA 1
ATOM 1260 C C . GLN A 1 157 ? 30.387 -12.698 -4.792 1.00 19.70 169 GLN A C 1
ATOM 1261 O O . GLN A 1 157 ? 29.335 -12.733 -4.174 1.00 21.81 169 GLN A O 1
ATOM 1267 N N . MET A 1 158 ? 30.662 -13.462 -5.820 1.00 19.82 170 MET A N 1
ATOM 1268 C CA . MET A 1 158 ? 29.738 -14.437 -6.381 1.00 19.15 170 MET A CA 1
ATOM 1269 C C . MET A 1 158 ? 30.318 -15.811 -6.087 1.00 20.12 170 MET A C 1
ATOM 1270 O O . MET A 1 158 ? 31.485 -16.069 -6.448 1.00 21.27 170 MET A O 1
ATOM 1275 N N . CYS A 1 159 ? 29.538 -16.667 -5.428 1.00 21.92 171 CYS A N 1
ATOM 1276 C CA . CYS A 1 159 ? 30.051 -17.983 -4.957 1.00 22.99 171 CYS A CA 1
ATOM 1277 C C . CYS A 1 159 ? 29.476 -19.173 -5.702 1.00 27.24 171 CYS A C 1
ATOM 1278 O O . CYS A 1 159 ? 29.631 -20.308 -5.238 1.00 30.22 171 CYS A O 1
ATOM 1281 N N . GLY A 1 160 ? 28.905 -18.948 -6.886 1.00 23.12 172 GLY A N 1
ATOM 1282 C CA . GLY A 1 160 ? 28.401 -20.026 -7.740 1.00 32.68 172 GLY A CA 1
ATOM 1283 C C . GLY A 1 160 ? 29.494 -20.963 -8.212 1.00 47.10 172 GLY A C 1
ATOM 1284 O O . GLY A 1 160 ? 29.226 -22.148 -8.435 1.00 59.90 172 GLY A O 1
ATOM 1285 N N . ALA A 1 161 ? 30.719 -20.428 -8.339 1.00 61.17 173 ALA A N 1
ATOM 1286 C CA . ALA A 1 161 ? 31.956 -21.207 -8.473 1.00 65.31 173 ALA A CA 1
ATOM 1287 C C . ALA A 1 161 ? 31.799 -22.154 -9.632 1.00 62.63 173 ALA A C 1
ATOM 1288 O O . ALA A 1 161 ? 31.795 -23.375 -9.462 1.00 68.71 173 ALA A O 1
ATOM 1290 N N . GLY A 1 162 ? 31.514 -21.550 -10.784 1.00 38.64 174 GLY A N 1
ATOM 1291 C CA . GLY A 1 162 ? 31.382 -22.270 -12.051 1.00 52.08 174 GLY A CA 1
ATOM 1292 C C . GLY A 1 162 ? 30.310 -23.348 -12.179 1.00 44.97 174 GLY A C 1
ATOM 1293 O O . GLY A 1 162 ? 30.432 -24.195 -13.058 1.00 57.85 174 GLY A O 1
ATOM 1294 N N . LEU A 1 163 ? 29.293 -23.337 -11.305 1.00 41.51 175 LEU A N 1
ATOM 1295 C CA . LEU A 1 163 ? 28.111 -24.210 -11.433 1.00 40.41 175 LEU A CA 1
ATOM 1296 C C . LEU A 1 163 ? 26.924 -23.319 -11.742 1.00 37.55 175 LEU A C 1
ATOM 1297 O O . LEU A 1 163 ? 26.530 -22.512 -10.899 1.00 43.75 175 LEU A O 1
ATOM 1302 N N . ASN A 1 171 ? 26.199 -21.197 -4.744 1.00 68.55 183 ASN A N 1
ATOM 1303 C CA . ASN A 1 171 ? 26.193 -20.922 -3.304 1.00 53.31 183 ASN A CA 1
ATOM 1304 C C . ASN A 1 171 ? 25.939 -19.433 -2.970 1.00 25.53 183 ASN A C 1
ATOM 1305 O O . ASN A 1 171 ? 26.420 -18.930 -1.943 1.00 38.01 183 ASN A O 1
ATOM 1310 N N . GLY A 1 172 ? 25.161 -18.745 -3.812 1.00 25.27 184 GLY A N 1
ATOM 1311 C CA . GLY A 1 172 ? 24.846 -17.328 -3.618 1.00 24.72 184 GLY A CA 1
ATOM 1312 C C . GLY A 1 172 ? 26.073 -16.423 -3.623 1.00 21.66 184 GLY A C 1
ATOM 1313 O O . GLY A 1 172 ? 27.018 -16.674 -4.325 1.00 21.26 184 GLY A O 1
ATOM 1314 N N . GLY A 1 173 ? 26.048 -15.385 -2.801 1.00 18.10 185 GLY A N 1
ATOM 1315 C CA . GLY A 1 173 ? 27.121 -14.398 -2.807 1.00 18.19 185 GLY A CA 1
ATOM 1316 C C . GLY A 1 173 ? 26.873 -13.289 -1.822 1.00 18.69 185 GLY A C 1
ATOM 1317 O O . GLY A 1 173 ? 25.978 -13.386 -0.971 1.00 18.57 185 GLY A O 1
ATOM 1318 N N . SER A 1 174 ? 27.670 -12.228 -1.953 1.00 17.23 186 SER A N 1
ATOM 1319 C CA . SER A 1 174 ? 27.603 -11.090 -1.015 1.00 16.82 186 SER A CA 1
ATOM 1320 C C . SER A 1 174 ? 27.741 -9.793 -1.806 1.00 16.34 186 SER A C 1
ATOM 1321 O O . SER A 1 174 ? 28.614 -9.696 -2.671 1.00 16.99 186 SER A O 1
ATOM 1324 N N . LEU A 1 175 ? 26.844 -8.849 -1.524 1.00 15.38 187 LEU A N 1
ATOM 1325 C CA . LEU A 1 175 ? 26.962 -7.472 -1.967 1.00 14.49 187 LEU A CA 1
ATOM 1326 C C . LEU A 1 175 ? 27.180 -6.639 -0.731 1.00 14.54 187 LEU A C 1
ATOM 1327 O O . LEU A 1 175 ? 26.293 -6.512 0.075 1.00 15.38 187 LEU A O 1
ATOM 1332 N N . VAL A 1 176 ? 28.381 -6.100 -0.585 1.00 13.23 188 VAL A N 1
ATOM 1333 C CA . VAL A 1 176 ? 28.736 -5.299 0.570 1.00 12.46 188 VAL A CA 1
ATOM 1334 C C . VAL A 1 176 ? 28.636 -3.834 0.150 1.00 13.51 188 VAL A C 1
ATOM 1335 O O . VAL A 1 176 ? 29.474 -3.339 -0.578 1.00 13.48 188 VAL A O 1
ATOM 1339 N N . LEU A 1 177 ? 27.583 -3.173 0.625 1.00 14.11 189 LEU A N 1
ATOM 1340 C CA . LEU A 1 177 ? 27.277 -1.788 0.250 1.00 14.67 189 LEU A CA 1
ATOM 1341 C C . LEU A 1 177 ? 27.962 -0.892 1.250 1.00 14.67 189 LEU A C 1
ATOM 1342 O O . LEU A 1 177 ? 27.592 -0.860 2.434 1.00 16.71 189 LEU A O 1
ATOM 1347 N N . GLY A 1 178 ? 29.003 -0.185 0.784 1.00 14.23 190 GLY A N 1
ATOM 1348 C CA . GLY A 1 178 ? 29.724 0.779 1.599 1.00 15.99 190 GLY A CA 1
ATOM 1349 C C . GLY A 1 178 ? 31.147 0.431 1.917 1.00 17.04 190 GLY A C 1
ATOM 1350 O O . GLY A 1 178 ? 31.848 1.245 2.524 1.00 19.30 190 GLY A O 1
ATOM 1351 N N . GLY A 1 179 ? 31.611 -0.758 1.519 1.00 14.14 191 GLY A N 1
ATOM 1352 C CA . GLY A 1 179 ? 32.978 -1.117 1.820 1.00 16.03 191 GLY A CA 1
ATOM 1353 C C . GLY A 1 179 ? 33.380 -2.523 1.416 1.00 15.94 191 GLY A C 1
ATOM 1354 O O . GLY A 1 179 ? 32.809 -3.110 0.499 1.00 17.02 191 GLY A O 1
ATOM 1355 N N . ILE A 1 180 ? 34.375 -3.035 2.145 1.00 17.23 192 ILE A N 1
ATOM 1356 C CA . ILE A 1 180 ? 35.088 -4.265 1.871 1.00 20.63 192 ILE A CA 1
ATOM 1357 C C . ILE A 1 180 ? 34.992 -5.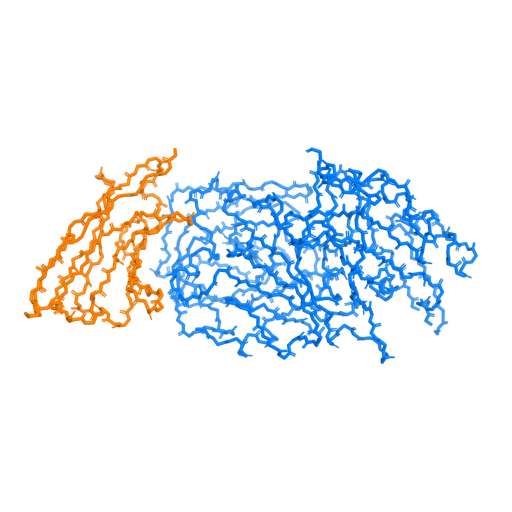074 3.170 1.00 22.58 192 ILE A C 1
ATOM 1358 O O . ILE A 1 180 ? 35.304 -4.568 4.257 1.00 23.48 192 ILE A O 1
ATOM 1363 N N . GLU A 1 181 ? 34.560 -6.319 3.043 1.00 20.94 193 GLU A N 1
ATOM 1364 C CA . GLU A 1 181 ? 34.464 -7.259 4.147 1.00 22.06 193 GLU A CA 1
ATOM 1365 C C . GLU A 1 181 ? 35.738 -8.138 4.139 1.00 23.28 193 GLU A C 1
ATOM 1366 O O . GLU A 1 181 ? 35.952 -8.891 3.180 1.00 21.04 193 GLU A O 1
ATOM 1372 N N . PRO A 1 182 ? 36.605 -8.025 5.185 1.00 28.04 194 PRO A N 1
ATOM 1373 C CA . PRO A 1 182 ? 37.845 -8.826 5.179 1.00 27.32 194 PRO A CA 1
ATOM 1374 C C . PRO A 1 182 ? 37.682 -10.350 5.096 1.00 24.18 194 PRO A C 1
ATOM 1375 O O . PRO A 1 182 ? 38.536 -10.998 4.488 1.00 24.18 194 PRO A O 1
ATOM 1379 N N . SER A 1 183 ? 36.584 -10.888 5.621 1.00 22.34 195 SER A N 1
ATOM 1380 C CA . SER A 1 183 ? 36.356 -12.341 5.575 1.00 24.52 195 SER A CA 1
ATOM 1381 C C . SER A 1 183 ? 36.032 -12.906 4.169 1.00 28.87 195 SER A C 1
ATOM 1382 O O . SER A 1 183 ? 35.944 -14.122 4.012 1.00 28.61 195 SER A O 1
ATOM 1385 N N . LEU A 1 184 ? 35.817 -12.051 3.157 1.00 21.38 196 LEU A N 1
ATOM 1386 C CA . LEU A 1 184 ? 35.537 -12.505 1.791 1.00 19.11 196 LEU A CA 1
ATOM 1387 C C . LEU A 1 184 ? 36.747 -12.637 0.864 1.00 20.92 196 LEU A C 1
ATOM 1388 O O . LEU A 1 184 ? 36.585 -12.975 -0.303 1.00 25.51 196 LEU A O 1
ATOM 1393 N N . TYR A 1 185 ? 37.950 -12.331 1.347 1.00 24.29 197 TYR A N 1
ATOM 1394 C CA . TYR A 1 185 ? 39.139 -12.510 0.536 1.00 22.17 197 TYR A CA 1
ATOM 1395 C C . TYR A 1 185 ? 40.338 -12.862 1.381 1.00 26.14 197 TYR A C 1
ATOM 1396 O O . TYR A 1 185 ? 40.330 -12.661 2.597 1.00 25.13 197 TYR A O 1
ATOM 1405 N N . LYS A 1 186 ? 41.344 -13.384 0.685 1.00 28.73 198 LYS A N 1
ATOM 1406 C CA . LYS A 1 186 ? 42.675 -13.586 1.219 1.00 35.55 198 LYS A CA 1
ATOM 1407 C C . LYS A 1 186 ? 43.648 -12.914 0.277 1.00 34.82 198 LYS A C 1
ATOM 1408 O O . LYS A 1 186 ? 43.369 -12.740 -0.922 1.00 38.57 198 LYS A O 1
ATOM 1411 N N . GLY A 1 187 ? 44.790 -12.525 0.826 1.00 40.14 199 GLY A N 1
ATOM 1412 C CA . GLY A 1 187 ? 45.853 -11.929 0.042 1.00 41.49 199 GLY A CA 1
ATOM 1413 C C . GLY A 1 187 ? 45.588 -10.482 -0.313 1.00 32.58 199 GLY A C 1
ATOM 1414 O O . GLY A 1 187 ? 44.875 -9.763 0.405 1.00 33.85 199 GLY A O 1
ATOM 1415 N N . ASP A 1 188 ? 46.193 -10.062 -1.417 1.00 35.85 200 ASP A N 1
ATOM 1416 C CA . ASP A 1 188 ? 46.244 -8.652 -1.790 1.00 32.47 200 ASP A CA 1
ATOM 1417 C C . ASP A 1 188 ? 45.034 -8.310 -2.647 1.00 27.59 200 ASP A C 1
ATOM 1418 O O . ASP A 1 188 ? 44.560 -9.150 -3.419 1.00 30.16 200 ASP A O 1
ATOM 1423 N N . ILE A 1 189 ? 44.546 -7.081 -2.491 1.00 24.57 201 ILE A N 1
ATOM 1424 C CA . ILE A 1 189 ? 43.664 -6.458 -3.481 1.00 24.06 201 ILE A CA 1
ATOM 1425 C C . ILE A 1 189 ? 44.549 -5.681 -4.436 1.00 20.07 201 ILE A C 1
ATOM 1426 O O . ILE A 1 189 ? 45.330 -4.807 -4.010 1.00 23.91 201 ILE A O 1
ATOM 1431 N N . TRP A 1 190 ? 44.375 -5.955 -5.723 1.00 17.13 202 TRP A N 1
ATOM 1432 C CA . TRP A 1 190 ? 44.981 -5.220 -6.841 1.00 15.03 202 TRP A CA 1
ATOM 1433 C C . TRP A 1 190 ? 43.954 -4.267 -7.461 1.00 17.05 202 TRP A C 1
ATOM 1434 O O . TRP A 1 190 ? 42.840 -4.681 -7.734 1.00 15.91 202 TRP A O 1
ATOM 1445 N N . TYR A 1 191 ? 44.341 -3.019 -7.705 1.00 15.27 203 TYR A N 1
ATOM 1446 C CA . TYR A 1 191 ? 43.432 -2.009 -8.223 1.00 14.63 203 TYR A CA 1
ATOM 1447 C C . TYR A 1 191 ? 43.801 -1.550 -9.611 1.00 15.88 203 TYR A C 1
ATOM 1448 O O . TYR A 1 191 ? 44.971 -1.255 -9.897 1.00 18.23 203 TYR A O 1
ATOM 1457 N N . THR A 1 192 ? 42.808 -1.446 -10.489 1.00 14.71 204 THR A N 1
ATOM 1458 C CA . THR A 1 192 ? 42.943 -0.898 -11.816 1.00 12.41 204 THR A CA 1
ATOM 1459 C C . THR A 1 192 ? 42.116 0.398 -11.927 1.00 14.53 204 THR A C 1
ATOM 1460 O O . THR A 1 192 ? 40.987 0.425 -11.427 1.00 13.95 204 THR A O 1
ATOM 1464 N N . PRO A 1 193 ? 42.635 1.453 -12.585 1.00 13.16 205 PRO A N 1
ATOM 1465 C CA . PRO A 1 193 ? 41.805 2.654 -12.717 1.00 14.77 205 PRO A CA 1
ATOM 1466 C C . PRO A 1 193 ? 40.527 2.473 -13.523 1.00 14.80 205 PRO A C 1
ATOM 1467 O O . PRO A 1 193 ? 40.483 1.703 -14.513 1.00 15.63 205 PRO A O 1
ATOM 1471 N N . ILE A 1 194 ? 39.471 3.164 -13.094 1.00 14.14 206 ILE A N 1
ATOM 1472 C CA . ILE A 1 194 ? 38.287 3.335 -13.917 1.00 15.75 206 ILE A CA 1
ATOM 1473 C C . ILE A 1 194 ? 38.643 4.390 -14.946 1.00 15.89 206 ILE A C 1
ATOM 1474 O O . ILE A 1 194 ? 38.901 5.545 -14.579 1.00 19.16 206 ILE A O 1
ATOM 1479 N N . LYS A 1 195 ? 38.678 4.013 -16.211 1.00 16.13 207 LYS A N 1
ATOM 1480 C CA . LYS A 1 195 ? 38.995 4.934 -17.305 1.00 16.23 207 LYS A CA 1
ATOM 1481 C C . LYS A 1 195 ? 37.953 5.944 -17.624 1.00 17.00 207 LYS A C 1
ATOM 1482 O O . LYS A 1 195 ? 38.270 7.045 -18.076 1.00 19.13 207 LYS A O 1
ATOM 1488 N N . GLU A 1 196 ? 36.702 5.580 -17.423 1.00 16.86 208 GLU A N 1
ATOM 1489 C CA . GLU A 1 196 ? 35.572 6.410 -17.767 1.00 16.80 208 GLU A CA 1
ATOM 1490 C C . GLU A 1 196 ? 34.435 5.941 -16.882 1.00 16.98 208 GLU A C 1
ATOM 1491 O O . GLU A 1 196 ? 34.163 4.736 -16.781 1.00 15.35 208 GLU A O 1
ATOM 1497 N N . GLU A 1 197 ? 33.818 6.888 -16.191 1.00 15.10 209 GLU A N 1
ATOM 1498 C CA . GLU A 1 197 ? 32.757 6.626 -15.185 1.00 13.71 209 GLU A CA 1
ATOM 1499 C C . GLU A 1 197 ? 31.401 6.667 -15.874 1.00 13.95 209 GLU A C 1
ATOM 1500 O O . GLU A 1 197 ? 30.744 7.708 -15.990 1.00 15.50 209 GLU A O 1
ATOM 1506 N N . TRP A 1 198 ? 31.011 5.526 -16.423 1.00 12.83 210 TRP A N 1
ATOM 1507 C CA . TRP A 1 198 ? 29.666 5.335 -16.990 1.00 13.86 210 TRP A CA 1
ATOM 1508 C C . TRP A 1 198 ? 29.245 3.918 -16.633 1.00 13.29 210 TRP A C 1
ATOM 1509 O O . TRP A 1 198 ? 28.635 3.706 -15.600 1.00 13.11 210 TRP A O 1
ATOM 1520 N N . TYR A 1 199 ? 29.660 2.951 -17.462 1.00 13.29 211 TYR A N 1
ATOM 1521 C CA . TYR A 1 199 ? 29.901 1.593 -17.010 1.00 13.83 211 TYR A CA 1
ATOM 1522 C C . TYR A 1 199 ? 31.154 1.617 -16.177 1.00 13.75 211 TYR A C 1
ATOM 1523 O O . TYR A 1 199 ? 31.855 2.663 -16.093 1.00 12.52 211 TYR A O 1
ATOM 1532 N N . TYR A 1 200 ? 31.491 0.479 -15.566 1.00 12.09 212 TYR A N 1
ATOM 1533 C CA . TYR A 1 200 ? 32.810 0.343 -14.893 1.00 11.97 212 TYR A CA 1
ATOM 1534 C C . TYR A 1 200 ? 33.841 -0.014 -15.933 1.00 14.39 212 TYR A C 1
ATOM 1535 O O . TYR A 1 200 ? 34.181 -1.188 -16.124 1.00 13.75 212 TYR A O 1
ATOM 1544 N N . GLN A 1 201 ? 34.294 0.998 -16.677 1.00 13.60 213 GLN A N 1
ATOM 1545 C CA . GLN A 1 201 ? 35.219 0.789 -17.784 1.00 15.22 213 GLN A CA 1
ATOM 1546 C C . GLN A 1 201 ? 36.646 0.765 -17.224 1.00 14.15 213 GLN A C 1
ATOM 1547 O O . GLN A 1 201 ? 37.069 1.734 -16.587 1.00 15.09 213 GLN A O 1
ATOM 1553 N N . ILE A 1 202 ? 37.386 -0.318 -17.533 1.00 14.77 214 ILE A N 1
ATOM 1554 C CA . ILE A 1 202 ? 38.765 -0.535 -17.114 1.00 14.79 214 ILE A CA 1
ATOM 1555 C C . ILE A 1 202 ? 39.620 -0.810 -18.369 1.00 15.26 214 ILE A C 1
ATOM 1556 O O . ILE A 1 202 ? 39.083 -1.105 -19.424 1.00 17.40 214 ILE A O 1
ATOM 1561 N N . GLU A 1 203 ? 40.932 -0.710 -18.228 1.00 14.58 215 GLU A N 1
ATOM 1562 C CA . GLU A 1 203 ? 41.852 -0.879 -19.361 1.00 17.94 215 GLU A CA 1
ATOM 1563 C C . GLU A 1 203 ? 42.499 -2.267 -19.377 1.00 15.94 215 GLU A C 1
ATOM 1564 O O . GLU A 1 203 ? 43.270 -2.594 -18.484 1.00 17.85 215 GLU A O 1
ATOM 1570 N N . ILE A 1 204 ? 42.202 -3.040 -20.432 1.00 17.85 216 ILE A N 1
ATOM 1571 C CA . ILE A 1 204 ? 42.799 -4.372 -20.627 1.00 18.36 216 ILE A CA 1
ATOM 1572 C C . ILE A 1 204 ? 44.035 -4.199 -21.516 1.00 16.54 216 ILE A C 1
ATOM 1573 O O . ILE A 1 204 ? 43.949 -3.568 -22.599 1.00 19.43 216 ILE A O 1
ATOM 1578 N N . LEU A 1 205 ? 45.137 -4.771 -21.042 1.00 17.87 217 LEU A N 1
ATOM 1579 C CA . LEU A 1 205 ? 46.447 -4.653 -21.730 1.00 18.42 217 LEU A CA 1
ATOM 1580 C C . LEU A 1 205 ? 46.803 -5.848 -22.591 1.00 22.76 217 LEU A C 1
ATOM 1581 O O . LEU A 1 205 ? 47.478 -5.682 -23.602 1.00 26.93 217 LEU A O 1
ATOM 1586 N N . LYS A 1 206 ? 46.386 -7.024 -22.160 1.00 21.17 218 LYS A N 1
ATOM 1587 C CA . LYS A 1 206 ? 46.860 -8.282 -22.758 1.00 24.83 218 LYS A CA 1
ATOM 1588 C C . LYS A 1 206 ? 45.939 -9.415 -22.309 1.00 23.54 218 LYS A C 1
ATOM 1589 O O . LYS A 1 206 ? 45.491 -9.430 -21.152 1.00 20.16 218 LYS A O 1
ATOM 1595 N N . LEU A 1 207 ? 45.666 -10.356 -23.227 1.00 22.99 219 LEU A N 1
ATOM 1596 C CA . LEU A 1 207 ? 45.090 -11.665 -22.896 1.00 21.81 219 LEU A CA 1
ATOM 1597 C C . LEU A 1 207 ? 46.155 -12.713 -23.197 1.00 23.83 219 LEU A C 1
ATOM 1598 O O . LEU A 1 207 ? 46.883 -12.605 -24.205 1.00 25.63 219 LEU A O 1
ATOM 1603 N N . GLU A 1 208 ? 46.218 -13.701 -22.316 1.00 22.37 220 GLU A N 1
ATOM 1604 C CA . GLU A 1 208 ? 47.191 -14.789 -22.364 1.00 24.13 220 GLU A CA 1
ATOM 1605 C C . GLU A 1 208 ? 46.435 -16.106 -22.151 1.00 24.18 220 GLU A C 1
ATOM 1606 O O . GLU A 1 208 ? 45.639 -16.238 -21.201 1.00 20.92 220 GLU A O 1
ATOM 1612 N N . ILE A 1 209 ? 46.675 -17.079 -23.049 1.00 25.53 221 ILE A N 1
ATOM 1613 C CA . ILE A 1 209 ? 46.006 -18.382 -23.021 1.00 24.42 221 ILE A CA 1
ATOM 1614 C C . ILE A 1 209 ? 47.097 -19.428 -22.839 1.00 24.43 221 ILE A C 1
ATOM 1615 O O . ILE A 1 209 ? 47.994 -19.524 -23.677 1.00 26.68 221 ILE A O 1
ATOM 1620 N N . GLY A 1 210 ? 47.050 -20.152 -21.729 1.00 22.98 222 GLY A N 1
ATOM 1621 C CA . GLY A 1 210 ? 48.042 -21.202 -21.452 1.00 27.77 222 GLY A CA 1
ATOM 1622 C C . GLY A 1 210 ? 49.478 -20.697 -21.362 1.00 35.72 222 GLY A C 1
ATOM 1623 O O . GLY A 1 210 ? 50.411 -21.436 -21.686 1.00 38.95 222 GLY A O 1
ATOM 1624 N N . GLY A 1 211 ? 49.648 -19.439 -20.940 1.00 36.35 223 GLY A N 1
ATOM 1625 C CA . GLY A 1 211 ? 50.952 -18.770 -20.945 1.00 36.35 223 GLY A CA 1
ATOM 1626 C C . GLY A 1 211 ? 51.415 -18.116 -22.239 1.00 36.66 223 GLY A C 1
ATOM 1627 O O . GLY A 1 211 ? 52.503 -17.541 -22.253 1.00 43.86 223 GLY A O 1
ATOM 1628 N N . GLN A 1 212 ? 50.617 -18.175 -23.309 1.00 30.72 224 GLN A N 1
ATOM 1629 C CA . GLN A 1 212 ? 50.935 -17.510 -24.580 1.00 36.23 224 GLN A CA 1
ATOM 1630 C C . GLN A 1 212 ? 50.037 -16.295 -24.864 1.00 32.59 224 GLN A C 1
ATOM 1631 O O . GLN A 1 212 ? 48.806 -16.402 -24.870 1.00 28.09 224 GLN A O 1
ATOM 1637 N N . SER A 1 213 ? 50.665 -15.154 -25.158 1.00 30.81 225 SER A N 1
ATOM 1638 C CA . SER A 1 213 ? 49.946 -13.930 -25.535 1.00 30.34 225 SER A CA 1
ATOM 1639 C C . SER A 1 213 ? 49.241 -14.070 -26.878 1.00 40.64 225 SER A C 1
ATOM 1640 O O . SER A 1 213 ? 49.785 -14.668 -27.798 1.00 35.15 225 SER A O 1
ATOM 1643 N N . LEU A 1 214 ? 48.052 -13.475 -26.992 1.00 29.54 226 LEU A N 1
ATOM 1644 C CA . LEU A 1 214 ? 47.331 -13.422 -28.261 1.00 32.86 226 LEU A CA 1
ATOM 1645 C C . LEU A 1 214 ? 48.015 -12.588 -29.349 1.00 36.19 226 LEU A C 1
ATOM 1646 O O . LEU A 1 214 ? 47.758 -12.811 -30.530 1.00 44.28 226 LEU A O 1
ATOM 1651 N N . ASN A 1 215 ? 48.844 -11.621 -28.950 1.00 35.76 227 ASN A N 1
ATOM 1652 C CA . ASN A 1 215 ? 49.598 -10.776 -29.896 1.00 51.52 227 ASN A CA 1
ATOM 1653 C C . ASN A 1 215 ? 48.688 -9.980 -30.838 1.00 49.59 227 ASN A C 1
ATOM 1654 O O . ASN A 1 215 ? 48.866 -9.958 -32.065 1.00 66.85 227 ASN A O 1
ATOM 1656 N N . LEU A 1 216 ? 47.687 -9.365 -30.215 1.00 39.69 228 LEU A N 1
ATOM 1657 C CA . LEU A 1 216 ? 46.792 -8.419 -30.845 1.00 29.29 228 LEU A CA 1
ATOM 1658 C C . LEU A 1 216 ? 47.256 -7.043 -30.386 1.00 26.10 228 LEU A C 1
ATOM 1659 O O . LEU A 1 216 ? 47.928 -6.923 -29.364 1.00 30.24 228 LEU A O 1
ATOM 1664 N N . ASP A 1 217 ? 46.891 -6.015 -31.148 1.00 27.48 229 ASP A N 1
ATOM 1665 C CA . ASP A 1 217 ? 47.059 -4.629 -30.689 1.00 31.67 229 ASP A CA 1
ATOM 1666 C C . ASP A 1 217 ? 46.129 -4.459 -29.477 1.00 33.05 229 ASP A C 1
ATOM 1667 O O . ASP A 1 217 ? 44.966 -4.869 -29.544 1.00 28.71 229 ASP A O 1
ATOM 1672 N N . CYS A 1 218 ? 46.643 -3.868 -28.396 1.00 29.35 230 CYS A N 1
ATOM 1673 C CA . CYS A 1 218 ? 45.879 -3.767 -27.123 1.00 30.24 230 CYS A CA 1
ATOM 1674 C C . CYS A 1 218 ? 44.587 -2.942 -27.253 1.00 32.93 230 CYS A C 1
ATOM 1675 O O . CYS A 1 218 ? 43.659 -3.138 -26.473 1.00 27.08 230 CYS A O 1
ATOM 1678 N N . ARG A 1 219 ? 44.494 -2.075 -28.264 1.00 26.14 231 ARG A N 1
ATOM 1679 C CA . ARG A 1 219 ? 43.220 -1.427 -28.604 1.00 27.49 231 ARG A CA 1
ATOM 1680 C C . ARG A 1 219 ? 42.075 -2.366 -28.949 1.00 23.84 231 ARG A C 1
ATOM 1681 O O . ARG A 1 219 ? 40.921 -2.047 -28.694 1.00 24.43 231 ARG A O 1
ATOM 1689 N N . GLU A 1 220 ? 42.383 -3.550 -29.477 1.00 25.89 232 GLU A N 1
ATOM 1690 C CA . GLU A 1 220 ? 41.347 -4.553 -29.797 1.00 29.40 232 GLU A CA 1
ATOM 1691 C C . GLU A 1 220 ? 40.582 -5.026 -28.540 1.00 22.08 232 GLU A C 1
ATOM 1692 O O . GLU A 1 220 ? 39.418 -5.422 -28.644 1.00 24.75 232 GLU A O 1
ATOM 1698 N N . TYR A 1 221 ? 41.240 -4.966 -27.382 1.00 23.98 233 TYR A N 1
ATOM 1699 C CA . TYR A 1 221 ? 40.610 -5.321 -26.093 1.00 23.50 233 TYR A CA 1
ATOM 1700 C C . TYR A 1 221 ? 39.726 -4.224 -25.499 1.00 27.42 233 TYR A C 1
ATOM 1701 O O . TYR A 1 221 ? 39.035 -4.494 -24.529 1.00 24.75 233 TYR A O 1
ATOM 1710 N N . ASN A 1 222 ? 39.777 -3.007 -26.048 1.00 24.70 234 ASN A N 1
ATOM 1711 C CA . ASN A 1 222 ? 39.103 -1.824 -25.480 1.00 21.15 234 ASN A CA 1
ATOM 1712 C C . ASN A 1 222 ? 38.307 -1.014 -26.509 1.00 33.05 234 ASN A C 1
ATOM 1713 O O . ASN A 1 222 ? 37.809 0.060 -26.165 1.00 30.21 234 ASN A O 1
ATOM 1718 N N . ALA A 1 223 ? 38.138 -1.517 -27.741 1.00 36.75 235 ALA A N 1
ATOM 1719 C CA . ALA A 1 223 ? 37.839 -0.640 -28.893 1.00 47.88 235 ALA A CA 1
ATOM 1720 C C . ALA A 1 223 ? 36.474 -0.001 -28.738 1.00 53.23 235 ALA A C 1
ATOM 1721 O O . ALA A 1 223 ? 36.336 1.218 -28.816 1.00 73.50 235 ALA A O 1
ATOM 1723 N N . ASP A 1 224 ? 35.492 -0.846 -28.452 1.00 48.98 236 ASP A N 1
ATOM 1724 C CA . ASP A 1 224 ? 34.172 -0.413 -28.036 1.00 45.29 236 ASP A CA 1
ATOM 1725 C C . ASP A 1 224 ? 34.287 0.068 -26.574 1.00 42.04 236 ASP A C 1
ATOM 1726 O O . ASP A 1 224 ? 34.081 1.249 -26.314 1.00 47.33 236 ASP A O 1
ATOM 1731 N N . LYS A 1 225 ? 34.704 -0.840 -25.682 1.00 27.22 237 LYS A N 1
ATOM 1732 C CA . LYS A 1 225 ? 34.989 -0.606 -24.235 1.00 23.14 237 LYS A CA 1
ATOM 1733 C C . LYS A 1 225 ? 35.206 -1.964 -23.543 1.00 22.31 237 LYS A C 1
ATOM 1734 O O . LYS A 1 225 ? 34.587 -2.941 -23.965 1.00 24.16 237 LYS A O 1
ATOM 1740 N N . ALA A 1 226 ? 36.032 -1.998 -22.501 1.00 18.08 238 ALA A N 1
ATOM 1741 C CA . ALA A 1 226 ? 36.125 -3.135 -21.578 1.00 16.35 238 ALA A CA 1
ATOM 1742 C C . ALA A 1 226 ? 35.497 -2.766 -20.228 1.00 16.88 238 ALA A C 1
ATOM 1743 O O . ALA A 1 226 ? 35.928 -1.802 -19.598 1.00 16.19 238 ALA A O 1
ATOM 1745 N N . ILE A 1 227 ? 34.534 -3.555 -19.769 1.00 15.84 239 ILE A N 1
ATOM 1746 C CA . ILE A 1 227 ? 33.737 -3.209 -18.574 1.00 14.28 239 ILE A CA 1
ATOM 1747 C C . ILE A 1 227 ? 33.561 -4.410 -17.670 1.00 16.58 239 ILE A C 1
ATOM 1748 O O . ILE A 1 227 ? 33.630 -5.573 -18.135 1.00 16.74 239 ILE A O 1
ATOM 1753 N N . VAL A 1 228 ? 33.257 -4.149 -16.409 1.00 13.37 240 VAL A N 1
ATOM 1754 C CA . VAL A 1 228 ? 32.956 -5.159 -15.418 1.00 13.44 240 VAL A CA 1
ATOM 1755 C C . VAL A 1 228 ? 31.457 -5.057 -15.194 1.00 16.42 240 VAL A C 1
ATOM 1756 O O . VAL A 1 228 ? 30.972 -4.040 -14.673 1.00 15.86 240 VAL A O 1
ATOM 1760 N N . ASP A 1 229 ? 30.729 -6.120 -15.537 1.00 14.04 241 ASP A N 1
ATOM 1761 C CA . ASP A 1 229 ? 29.266 -6.110 -15.576 1.00 13.71 241 ASP A CA 1
ATOM 1762 C C . ASP A 1 229 ? 28.699 -7.370 -14.916 1.00 14.98 241 ASP A C 1
ATOM 1763 O O . ASP A 1 229 ? 28.603 -8.441 -15.559 1.00 14.74 241 ASP A O 1
ATOM 1768 N N . SER A 1 230 ? 28.198 -7.214 -13.702 1.00 13.55 242 SER A N 1
ATOM 1769 C CA . SER A 1 230 ? 27.599 -8.326 -12.950 1.00 12.68 242 SER A CA 1
ATOM 1770 C C . SER A 1 230 ? 26.249 -8.756 -13.548 1.00 14.92 242 SER A C 1
ATOM 1771 O O . SER A 1 230 ? 25.737 -9.814 -13.176 1.00 15.50 242 SER A O 1
ATOM 1774 N N . GLY A 1 231 ? 25.667 -7.951 -14.435 1.00 13.57 243 GLY A N 1
ATOM 1775 C CA . GLY A 1 231 ? 24.460 -8.324 -15.171 1.00 13.58 243 GLY A CA 1
ATOM 1776 C C . GLY A 1 231 ? 24.666 -8.960 -16.525 1.00 13.72 243 GLY A C 1
ATOM 1777 O O . GLY A 1 231 ? 23.686 -9.096 -17.296 1.00 15.30 243 GLY A O 1
ATOM 1778 N N . THR A 1 232 ? 25.904 -9.356 -16.827 1.00 15.32 244 THR A N 1
ATOM 1779 C CA . THR A 1 232 ? 26.244 -10.137 -18.018 1.00 16.51 244 THR A CA 1
ATOM 1780 C C . THR A 1 232 ? 26.679 -11.517 -17.526 1.00 16.12 244 THR A C 1
ATOM 1781 O O . THR A 1 232 ? 27.429 -11.624 -16.555 1.00 16.60 244 THR A O 1
ATOM 1785 N N A THR A 1 233 ? 26.179 -12.569 -18.182 0.50 16.85 245 THR A N 1
ATOM 1786 N N B THR A 1 233 ? 26.199 -12.552 -18.207 0.50 16.81 245 THR A N 1
ATOM 1787 C CA A THR A 1 233 ? 26.469 -13.950 -17.785 0.50 19.13 245 THR A CA 1
ATOM 1788 C CA B THR A 1 233 ? 26.454 -13.922 -17.814 0.50 18.86 245 THR A CA 1
ATOM 1789 C C A THR A 1 233 ? 27.896 -14.364 -18.148 0.50 17.74 245 THR A C 1
ATOM 1790 C C B THR A 1 233 ? 27.879 -14.367 -18.153 0.50 17.70 245 THR A C 1
ATOM 1791 O O A THR A 1 233 ? 28.689 -14.686 -17.269 0.50 22.45 245 THR A O 1
ATOM 1792 O O B THR A 1 233 ? 28.651 -14.709 -17.266 0.50 22.81 245 THR A O 1
ATOM 1799 N N . LEU A 1 234 ? 28.219 -14.332 -19.435 1.00 19.48 246 LEU A N 1
ATOM 1800 C CA . LEU A 1 234 ? 29.494 -14.890 -19.945 1.00 21.40 246 LEU A CA 1
ATOM 1801 C C . LEU A 1 234 ? 30.566 -13.834 -20.020 1.00 22.42 246 LEU A C 1
ATOM 1802 O O . LEU A 1 234 ? 30.321 -12.629 -19.827 1.00 22.14 246 LEU A O 1
ATOM 1807 N N . LEU A 1 235 ? 31.800 -14.291 -20.213 1.00 17.93 247 LEU A N 1
ATOM 1808 C CA . LEU A 1 235 ? 32.843 -13.424 -20.716 1.00 18.64 247 LEU A CA 1
ATOM 1809 C C . LEU A 1 235 ? 32.549 -13.134 -22.165 1.00 20.66 247 LEU A C 1
ATOM 1810 O O . LEU A 1 235 ? 32.422 -14.068 -22.968 1.00 19.90 247 LEU A O 1
ATOM 1815 N N . ARG A 1 236 ? 32.394 -11.863 -22.514 1.00 17.73 248 ARG A N 1
ATOM 1816 C CA . ARG A 1 236 ? 32.044 -11.448 -23.865 1.00 18.56 248 ARG A CA 1
ATOM 1817 C C . ARG A 1 236 ? 33.237 -10.778 -24.477 1.00 20.92 248 ARG A C 1
ATOM 1818 O O . ARG A 1 236 ? 33.818 -9.878 -23.874 1.00 21.68 248 ARG A O 1
ATOM 1826 N N . LEU A 1 237 ? 33.666 -11.264 -25.645 1.00 20.21 249 LEU A N 1
ATOM 1827 C CA . LEU A 1 237 ? 34.857 -10.744 -26.303 1.00 22.15 249 LEU A CA 1
ATOM 1828 C C . LEU A 1 237 ? 34.506 -10.232 -27.707 1.00 19.63 249 LEU A C 1
ATOM 1829 O O . LEU A 1 237 ? 33.788 -10.920 -28.443 1.00 23.36 249 LEU A O 1
ATOM 1834 N N . PRO A 1 238 ? 35.023 -9.043 -28.107 1.00 22.41 250 PRO A N 1
ATOM 1835 C CA . PRO A 1 238 ? 34.896 -8.593 -29.500 1.00 22.60 250 PRO A CA 1
ATOM 1836 C C . PRO A 1 238 ? 35.366 -9.679 -30.482 1.00 22.76 250 PRO A C 1
ATOM 1837 O O . PRO A 1 238 ? 36.305 -10.406 -30.164 1.00 25.71 250 PRO A O 1
ATOM 1841 N N . GLN A 1 239 ? 34.676 -9.783 -31.610 1.00 26.33 251 GLN A N 1
ATOM 1842 C CA . GLN A 1 239 ? 34.830 -10.942 -32.553 1.00 22.70 251 GLN A CA 1
ATOM 1843 C C . GLN A 1 239 ? 36.280 -11.329 -32.827 1.00 27.30 251 GLN A C 1
ATOM 1844 O O . GLN A 1 239 ? 36.644 -12.501 -32.717 1.00 28.10 251 GLN A O 1
ATOM 1850 N N . LYS A 1 240 ? 37.117 -10.353 -33.135 1.00 30.19 252 LYS A N 1
ATOM 1851 C CA . LYS A 1 240 ? 38.551 -10.611 -33.407 1.00 29.74 252 LYS A CA 1
ATOM 1852 C C . LYS A 1 240 ? 39.321 -11.167 -32.200 1.00 33.96 252 LYS A C 1
ATOM 1853 O O . LYS A 1 240 ? 40.179 -12.049 -32.346 1.00 30.91 252 LYS A O 1
ATOM 1859 N N . VAL A 1 241 ? 38.998 -10.675 -31.000 1.00 24.21 253 VAL A N 1
ATOM 1860 C CA . VAL A 1 241 ? 39.595 -11.213 -29.774 1.00 23.43 253 VAL A CA 1
ATOM 1861 C C . VAL A 1 241 ? 39.052 -12.626 -29.514 1.00 24.28 253 VAL A C 1
ATOM 1862 O O . VAL A 1 241 ? 39.817 -13.497 -29.117 1.00 21.16 253 VAL A O 1
ATOM 1866 N N . PHE A 1 242 ? 37.738 -12.804 -29.675 1.00 20.86 254 PHE A N 1
ATOM 1867 C CA . PHE A 1 242 ? 37.081 -14.102 -29.521 1.00 21.26 254 PHE A CA 1
ATOM 1868 C C . PHE A 1 242 ? 37.736 -15.166 -30.418 1.00 23.53 254 PHE A C 1
ATOM 1869 O O . PHE A 1 242 ? 38.121 -16.224 -29.937 1.00 21.81 254 PHE A O 1
ATOM 1877 N N . ASP A 1 243 ? 37.896 -14.831 -31.698 1.00 26.08 255 ASP A N 1
ATOM 1878 C CA . ASP A 1 243 ? 38.527 -15.776 -32.665 1.00 24.54 255 ASP A CA 1
ATOM 1879 C C . ASP A 1 243 ? 39.954 -16.139 -32.272 1.00 27.73 255 ASP A C 1
ATOM 1880 O O . ASP A 1 243 ? 40.338 -17.303 -32.384 1.00 25.74 255 ASP A O 1
ATOM 1885 N N . ALA A 1 244 ? 40.726 -15.167 -31.782 1.00 21.98 256 ALA A N 1
ATOM 1886 C CA . ALA A 1 244 ? 42.078 -15.417 -31.264 1.00 23.65 256 ALA A CA 1
ATOM 1887 C C . ALA A 1 244 ? 42.109 -16.308 -30.018 1.00 25.08 256 ALA A C 1
ATOM 1888 O O . ALA A 1 244 ? 42.972 -17.180 -29.888 1.00 26.43 256 ALA A O 1
ATOM 1890 N N . VAL A 1 245 ? 41.164 -16.079 -29.100 1.00 20.50 257 VAL A N 1
ATOM 1891 C CA . VAL A 1 245 ? 41.028 -16.900 -27.921 1.00 20.47 257 VAL A CA 1
ATOM 1892 C C . VAL A 1 245 ? 40.676 -18.343 -28.307 1.00 21.62 257 VAL A C 1
ATOM 1893 O O . VAL A 1 245 ? 41.295 -19.240 -27.791 1.00 22.80 257 VAL A O 1
ATOM 1897 N N . VAL A 1 246 ? 39.691 -18.518 -29.191 1.00 20.77 258 VAL A N 1
ATOM 1898 C CA . VAL A 1 246 ? 39.259 -19.848 -29.679 1.00 22.88 258 VAL A CA 1
ATOM 1899 C C . VAL A 1 246 ? 40.449 -20.578 -30.310 1.00 23.32 258 VAL A C 1
ATOM 1900 O O . VAL A 1 246 ? 40.736 -21.715 -29.927 1.00 26.42 258 VAL A O 1
ATOM 1904 N N . GLU A 1 247 ? 41.140 -19.903 -31.227 1.00 25.50 259 GLU A N 1
ATOM 1905 C CA . GLU A 1 247 ? 42.363 -20.464 -31.847 1.00 25.05 259 GLU A CA 1
ATOM 1906 C C . GLU A 1 247 ? 43.369 -20.918 -30.772 1.00 28.38 259 GLU A C 1
ATOM 1907 O O . GLU A 1 247 ? 43.881 -22.045 -30.820 1.00 29.13 259 GLU A O 1
ATOM 1913 N N . ALA A 1 248 ? 43.614 -20.067 -29.770 1.00 24.40 260 ALA A N 1
ATOM 1914 C CA . ALA A 1 248 ? 44.593 -20.358 -28.733 1.00 25.06 260 ALA A CA 1
ATOM 1915 C C . ALA A 1 248 ? 44.174 -21.470 -27.770 1.00 25.09 260 ALA A C 1
ATOM 1916 O O . ALA A 1 248 ? 45.027 -22.238 -27.316 1.00 26.18 260 ALA A O 1
ATOM 1918 N N . VAL A 1 249 ? 42.877 -21.544 -27.432 1.00 22.04 261 VAL A N 1
ATOM 1919 C CA . VAL A 1 249 ? 42.355 -22.623 -26.588 1.00 22.84 261 VAL A CA 1
ATOM 1920 C C . VAL A 1 249 ? 42.485 -23.982 -27.316 1.00 25.39 261 VAL A C 1
ATOM 1921 O O . VAL A 1 249 ? 42.950 -24.947 -26.718 1.00 27.38 261 VAL A O 1
ATOM 1925 N N . ALA A 1 250 ? 42.093 -24.016 -28.583 1.00 25.86 262 ALA A N 1
ATOM 1926 C CA . ALA A 1 250 ? 42.202 -25.238 -29.425 1.00 25.38 262 ALA A CA 1
ATOM 1927 C C . ALA A 1 250 ? 43.646 -25.709 -29.608 1.00 33.63 262 ALA A C 1
ATOM 1928 O O . ALA A 1 250 ? 43.885 -26.902 -29.630 1.00 35.21 262 ALA A O 1
ATOM 1930 N N . ARG A 1 251 ? 44.594 -24.783 -29.751 1.00 29.59 263 ARG A N 1
ATOM 1931 C CA . ARG A 1 251 ? 46.036 -25.137 -29.805 1.00 32.07 263 ARG A CA 1
ATOM 1932 C C . ARG A 1 251 ? 46.570 -25.684 -28.460 1.00 35.79 263 ARG A C 1
ATOM 1933 O O . ARG A 1 251 ? 47.321 -26.669 -28.437 1.00 38.64 263 ARG A O 1
ATOM 1936 N N . ALA A 1 252 ? 46.181 -25.058 -27.353 1.00 28.32 264 ALA A N 1
ATOM 1937 C CA . ALA A 1 252 ? 46.675 -25.437 -26.015 1.00 26.93 264 ALA A CA 1
ATOM 1938 C C . ALA A 1 252 ? 46.034 -26.650 -25.341 1.00 28.03 264 ALA A C 1
ATOM 1939 O O . ALA A 1 252 ? 46.654 -27.260 -24.459 1.00 37.94 264 ALA A O 1
ATOM 1941 N N A SER A 1 253 ? 44.802 -26.975 -25.731 0.50 29.94 265 SER A N 1
ATOM 1942 N N B SER A 1 253 ? 44.797 -26.972 -25.720 0.50 28.06 265 SER A N 1
ATOM 1943 C CA A SER A 1 253 ? 44.033 -28.046 -25.120 0.50 31.73 265 SER A CA 1
ATOM 1944 C CA B SER A 1 253 ? 44.037 -28.047 -25.100 0.50 28.88 265 SER A CA 1
ATOM 1945 C C A SER A 1 253 ? 44.548 -29.431 -25.505 0.50 30.10 265 SER A C 1
ATOM 1946 C C B SER A 1 253 ? 44.553 -29.427 -25.498 0.50 28.91 265 SER A C 1
ATOM 1947 O O A SER A 1 253 ? 44.983 -29.636 -26.634 0.50 33.24 265 SER A O 1
ATOM 1948 O O B SER A 1 253 ? 44.992 -29.625 -26.626 0.50 32.92 265 SER A O 1
ATOM 1953 N N . LEU A 1 254 ? 44.474 -30.366 -24.558 1.00 33.14 266 LEU A N 1
ATOM 1954 C CA . LEU A 1 254 ? 44.835 -31.786 -24.805 1.00 35.62 266 LEU A CA 1
ATOM 1955 C C . LEU A 1 254 ? 43.683 -32.630 -25.381 1.00 38.32 266 LEU A C 1
ATOM 1956 O O . LEU A 1 254 ? 43.872 -33.824 -25.633 1.00 37.56 266 LEU A O 1
ATOM 1961 N N . ILE A 1 255 ? 42.508 -32.026 -25.585 1.00 30.59 267 ILE A N 1
ATOM 1962 C CA . ILE A 1 255 ? 41.435 -32.613 -26.396 1.00 28.67 267 ILE A CA 1
ATOM 1963 C C . ILE A 1 255 ? 41.854 -32.387 -27.866 1.00 30.63 267 ILE A C 1
ATOM 1964 O O . ILE A 1 255 ? 42.106 -31.232 -28.248 1.00 35.56 267 ILE A O 1
ATOM 1969 N N . PRO A 1 256 ? 41.916 -33.470 -28.684 1.00 32.92 268 PRO A N 1
ATOM 1970 C CA . PRO A 1 256 ? 42.383 -33.352 -30.072 1.00 35.59 268 PRO A CA 1
ATOM 1971 C C . PRO A 1 256 ? 41.466 -32.530 -31.007 1.00 34.64 268 PRO A C 1
ATOM 1972 O O . PRO A 1 256 ? 41.969 -31.896 -31.934 1.00 34.98 268 PRO A O 1
ATOM 1976 N N . GLU A 1 257 ? 40.153 -32.535 -30.749 1.00 25.66 269 GLU A N 1
ATOM 1977 C CA . GLU A 1 257 ? 39.174 -31.949 -31.658 1.00 32.62 269 GLU A CA 1
ATOM 1978 C C . GLU A 1 257 ? 38.041 -31.319 -30.899 1.00 29.58 269 GLU A C 1
ATOM 1979 O O . GLU A 1 257 ? 37.462 -31.966 -30.025 1.00 24.09 269 GLU A O 1
ATOM 1981 N N . PHE A 1 258 ? 37.757 -30.056 -31.221 1.00 28.83 270 PHE A N 1
ATOM 1982 C CA . PHE A 1 258 ? 36.515 -29.383 -30.848 1.00 31.33 270 PHE A CA 1
ATOM 1983 C C . PHE A 1 258 ? 35.734 -29.084 -32.100 1.00 26.71 270 PHE A C 1
ATOM 1984 O O . PHE A 1 258 ? 36.309 -28.676 -33.122 1.00 26.33 270 PHE A O 1
ATOM 1992 N N . SER A 1 259 ? 34.415 -29.214 -32.025 1.00 24.16 271 SER A N 1
ATOM 1993 C CA . SER A 1 259 ? 33.579 -28.797 -33.137 1.00 23.75 271 SER A CA 1
ATOM 1994 C C . SER A 1 259 ? 33.511 -27.275 -33.195 1.00 26.26 271 SER A C 1
ATOM 1995 O O . SER A 1 259 ? 33.672 -26.567 -32.183 1.00 23.71 271 SER A O 1
ATOM 1998 N N . ASP A 1 260 ? 33.239 -26.772 -34.387 1.00 20.35 272 ASP A N 1
ATOM 1999 C CA . ASP A 1 260 ? 32.990 -25.334 -34.549 1.00 22.16 272 ASP A CA 1
ATOM 2000 C C . ASP A 1 260 ? 31.789 -24.879 -33.723 1.00 22.03 272 ASP A C 1
ATOM 2001 O O . ASP A 1 260 ? 31.805 -23.781 -33.149 1.00 22.16 272 ASP A O 1
ATOM 2006 N N . GLY A 1 261 ? 30.778 -25.727 -33.623 1.00 18.50 273 GLY A N 1
ATOM 2007 C CA . GLY A 1 261 ? 29.594 -25.466 -32.822 1.00 19.82 273 GLY A CA 1
ATOM 2008 C C . GLY A 1 261 ? 29.830 -25.344 -31.320 1.00 20.14 273 GLY A C 1
ATOM 2009 O O . GLY A 1 261 ? 29.058 -24.665 -30.647 1.00 24.71 273 GLY A O 1
ATOM 2010 N N . PHE A 1 262 ? 30.857 -26.014 -30.793 1.00 20.10 274 PHE A N 1
ATOM 2011 C CA . PHE A 1 262 ? 31.243 -25.844 -29.383 1.00 22.23 274 PHE A CA 1
ATOM 2012 C C . PHE A 1 262 ? 31.548 -24.393 -29.063 1.00 22.64 274 PHE A C 1
ATOM 2013 O O . PHE A 1 262 ? 31.028 -23.859 -28.065 1.00 23.34 274 PHE A O 1
ATOM 2021 N N . TRP A 1 263 ? 32.310 -23.740 -29.933 1.00 20.66 275 TRP A N 1
ATOM 2022 C CA . TRP A 1 263 ? 32.767 -22.359 -29.678 1.00 22.85 275 TRP A CA 1
ATOM 2023 C C . TRP A 1 263 ? 31.617 -21.376 -29.749 1.00 26.50 275 TRP A C 1
ATOM 2024 O O . TRP A 1 263 ? 31.619 -20.407 -29.010 1.00 27.42 275 TRP A O 1
ATOM 2035 N N . THR A 1 264 ? 30.609 -21.637 -30.580 1.00 24.76 276 THR A N 1
ATOM 2036 C CA . THR A 1 264 ? 29.436 -20.742 -30.714 1.00 31.16 276 THR A CA 1
ATOM 2037 C C . THR A 1 264 ? 28.295 -21.026 -29.726 1.00 31.16 276 THR A C 1
ATOM 2038 O O . THR A 1 264 ? 27.305 -20.290 -29.731 1.00 36.90 276 THR A O 1
ATOM 2042 N N . GLY A 1 265 ? 28.423 -22.058 -28.885 1.00 29.40 277 GLY A N 1
ATOM 2043 C CA . GLY A 1 265 ? 27.368 -22.486 -27.967 1.00 28.51 277 GLY A CA 1
ATOM 2044 C C . GLY A 1 265 ? 26.260 -23.340 -28.565 1.00 37.36 277 GLY A C 1
ATOM 2045 O O . GLY A 1 265 ? 25.253 -23.573 -27.893 1.00 35.60 277 GLY A O 1
ATOM 2046 N N . SER A 1 266 ? 26.446 -23.818 -29.804 1.00 38.44 278 SER A N 1
ATOM 2047 C CA . SER A 1 266 ? 25.470 -24.682 -30.511 1.00 37.44 278 SER A CA 1
ATOM 2048 C C . SER A 1 266 ? 25.589 -26.160 -30.155 1.00 37.40 278 SER A C 1
ATOM 2049 O O . SER A 1 266 ? 24.633 -26.915 -30.346 1.00 40.66 278 SER A O 1
ATOM 2052 N N . GLN A 1 267 ? 26.762 -26.586 -29.686 1.00 31.06 279 GLN A N 1
ATOM 2053 C CA . GLN A 1 267 ? 26.989 -27.961 -29.284 1.00 31.74 279 GLN A CA 1
ATOM 2054 C C . GLN A 1 267 ? 27.640 -27.989 -27.907 1.00 28.17 279 GLN A C 1
ATOM 2055 O O . GLN A 1 267 ? 28.427 -27.097 -27.579 1.00 26.01 279 GLN A O 1
ATOM 2061 N N . LEU A 1 268 ? 27.275 -28.997 -27.114 1.00 29.90 280 LEU A N 1
ATOM 2062 C CA . LEU A 1 268 ? 27.926 -29.298 -25.841 1.00 29.81 280 LEU A CA 1
ATOM 2063 C C . LEU A 1 268 ? 29.057 -30.287 -26.066 1.00 30.48 280 LEU A C 1
ATOM 2064 O O . LEU A 1 268 ? 28.993 -31.116 -26.973 1.00 39.36 280 LEU A O 1
ATOM 2069 N N . ALA A 1 269 ? 30.094 -30.169 -25.250 1.00 29.47 281 ALA A N 1
ATOM 2070 C CA . ALA A 1 269 ? 31.163 -31.151 -25.155 1.00 32.91 281 ALA A CA 1
ATOM 2071 C C . ALA A 1 269 ? 30.810 -32.040 -23.975 1.00 36.49 281 ALA A C 1
ATOM 2072 O O . ALA A 1 269 ? 30.582 -31.521 -22.877 1.00 35.96 281 ALA A O 1
ATOM 2074 N N . CYS A 1 270 ? 30.723 -33.358 -24.200 1.00 40.28 282 CYS A N 1
ATOM 2075 C CA . CYS A 1 270 ? 30.303 -34.334 -23.173 1.00 41.46 282 CYS A CA 1
ATOM 2076 C C . CYS A 1 270 ? 31.387 -35.384 -22.922 1.00 43.24 282 CYS A C 1
ATOM 2077 O O . CYS A 1 270 ? 32.068 -35.823 -23.852 1.00 50.40 282 CYS A O 1
ATOM 2080 N N . TRP A 1 271 ? 31.549 -35.746 -21.649 1.00 50.23 283 TRP A N 1
ATOM 2081 C CA . TRP A 1 271 ? 32.461 -36.797 -21.194 1.00 48.25 283 TRP A CA 1
ATOM 2082 C C . TRP A 1 271 ? 31.740 -37.694 -20.191 1.00 54.37 283 TRP A C 1
ATOM 2083 O O . TRP A 1 271 ? 30.696 -37.312 -19.633 1.00 45.97 283 TRP A O 1
ATOM 2094 N N . THR A 1 272 ? 32.326 -38.871 -19.961 1.00 55.55 284 THR A N 1
ATOM 2095 C CA . THR A 1 272 ? 31.888 -39.813 -18.913 1.00 62.14 284 THR A CA 1
ATOM 2096 C C . THR A 1 272 ? 32.934 -39.834 -17.778 1.00 80.58 284 THR A C 1
ATOM 2097 O O . THR A 1 272 ? 34.140 -39.887 -18.051 1.00 96.39 284 THR A O 1
ATOM 2101 N N . ASN A 1 273 ? 32.456 -39.768 -16.525 1.00 86.61 285 ASN A N 1
ATOM 2102 C CA . ASN A 1 273 ? 33.291 -39.706 -15.301 1.00 75.24 285 ASN A CA 1
ATOM 2103 C C . ASN A 1 273 ? 34.226 -38.486 -15.228 1.00 75.46 285 ASN A C 1
ATOM 2104 O O . ASN A 1 273 ? 35.394 -38.533 -15.630 1.00 81.01 285 ASN A O 1
ATOM 2106 N N . THR A 1 276 ? 36.130 -35.784 -15.501 1.00 54.44 288 THR A N 1
ATOM 2107 C CA . THR A 1 276 ? 36.252 -34.322 -15.458 1.00 73.27 288 THR A CA 1
ATOM 2108 C C . THR A 1 276 ? 37.096 -33.776 -16.639 1.00 66.51 288 THR A C 1
ATOM 2109 O O . THR A 1 276 ? 38.244 -34.200 -16.816 1.00 61.48 288 THR A O 1
ATOM 2113 N N . PRO A 1 277 ? 36.536 -32.838 -17.444 1.00 65.15 289 PRO A N 1
ATOM 2114 C CA . PRO A 1 277 ? 37.322 -32.271 -18.553 1.00 50.71 289 PRO A CA 1
ATOM 2115 C C . PRO A 1 277 ? 38.347 -31.177 -18.207 1.00 44.79 289 PRO A C 1
ATOM 2116 O O . PRO A 1 277 ? 39.157 -30.838 -19.072 1.00 41.40 289 PRO A O 1
ATOM 2120 N N . TRP A 1 278 ? 38.311 -30.630 -16.989 1.00 40.35 290 TRP A N 1
ATOM 2121 C CA . TRP A 1 278 ? 38.997 -29.360 -16.695 1.00 37.83 290 TRP A CA 1
ATOM 2122 C C . TRP A 1 278 ? 40.535 -29.425 -16.797 1.00 38.48 290 TRP A C 1
ATOM 2123 O O . TRP A 1 278 ? 41.155 -28.491 -17.306 1.00 35.30 290 TRP A O 1
ATOM 2134 N N . SER A 1 279 ? 41.141 -30.548 -16.415 1.00 33.93 291 SER A N 1
ATOM 2135 C CA . SER A 1 279 ? 42.601 -30.758 -16.624 1.00 34.28 291 SER A CA 1
ATOM 2136 C C . SER A 1 279 ? 43.088 -30.720 -18.102 1.00 34.66 291 SER A C 1
ATOM 2137 O O . SER A 1 279 ? 44.278 -30.488 -18.352 1.00 35.58 291 SER A O 1
ATOM 2140 N N . TYR A 1 280 ? 42.174 -30.921 -19.066 1.00 41.52 292 TYR A N 1
ATOM 2141 C CA . TYR A 1 280 ? 42.497 -30.852 -20.509 1.00 34.09 292 TYR A CA 1
ATOM 2142 C C . TYR A 1 280 ? 42.448 -29.441 -21.147 1.00 34.55 292 TYR A C 1
ATOM 2143 O O . TYR A 1 280 ? 42.666 -29.327 -22.349 1.00 27.98 292 TYR A O 1
ATOM 2152 N N . PHE A 1 281 ? 42.192 -28.379 -20.371 1.00 29.94 293 PHE A N 1
ATOM 2153 C CA . PHE A 1 281 ? 42.025 -27.016 -20.926 1.00 27.50 293 PHE A CA 1
ATOM 2154 C C . PHE A 1 281 ? 43.060 -26.033 -20.317 1.00 24.16 293 PHE A C 1
ATOM 2155 O O . PHE A 1 281 ? 43.486 -26.228 -19.177 1.00 25.74 293 PHE A O 1
ATOM 2163 N N . PRO A 1 282 ? 43.437 -24.964 -21.062 1.00 22.57 294 PRO A N 1
ATOM 2164 C CA . PRO A 1 282 ? 44.376 -23.950 -20.560 1.00 22.31 294 PRO A CA 1
ATOM 2165 C C . PRO A 1 282 ? 43.742 -22.907 -19.603 1.00 23.25 294 PRO A C 1
ATOM 2166 O O . PRO A 1 282 ? 42.542 -22.650 -19.632 1.00 23.67 294 PRO A O 1
ATOM 2170 N N . LYS A 1 283 ? 44.579 -22.352 -18.753 1.00 20.48 295 LYS A N 1
ATOM 2171 C CA . LYS A 1 283 ? 44.236 -21.112 -18.019 1.00 18.87 295 LYS A CA 1
ATOM 2172 C C . LYS A 1 283 ? 44.108 -19.912 -18.976 1.00 21.08 295 LYS A C 1
ATOM 2173 O O . LYS A 1 283 ? 44.806 -19.820 -19.966 1.00 21.79 295 LYS A O 1
ATOM 2179 N N . ILE A 1 284 ? 43.194 -18.979 -18.661 1.00 18.95 296 ILE A N 1
ATOM 2180 C CA . ILE A 1 284 ? 43.036 -17.716 -19.407 1.00 20.53 296 ILE A CA 1
ATOM 2181 C C . ILE A 1 284 ? 43.325 -16.548 -18.466 1.00 18.63 296 ILE A C 1
ATOM 2182 O O . ILE A 1 284 ? 42.710 -16.438 -17.403 1.00 19.78 296 ILE A O 1
ATOM 2187 N N . SER A 1 285 ? 44.244 -15.674 -18.889 1.00 17.71 297 SER A N 1
ATOM 2188 C CA . SER A 1 285 ? 44.681 -14.525 -18.060 1.00 20.04 297 SER A CA 1
ATOM 2189 C C . SER A 1 285 ? 44.362 -13.223 -18.754 1.00 17.82 297 SER A C 1
ATOM 2190 O O . SER A 1 285 ? 44.533 -13.078 -19.980 1.00 19.40 297 SER A O 1
ATOM 2193 N N . ILE A 1 286 ? 43.825 -12.275 -17.971 1.00 18.71 298 ILE A N 1
ATOM 2194 C CA . ILE A 1 286 ? 43.543 -10.910 -18.414 1.00 20.06 298 ILE A CA 1
ATOM 2195 C C . ILE A 1 286 ? 44.433 -9.971 -17.602 1.00 17.32 298 ILE A C 1
ATOM 2196 O O . ILE A 1 286 ? 44.416 -10.018 -16.377 1.00 17.09 298 ILE A O 1
ATOM 2201 N N . TYR A 1 287 ? 45.252 -9.176 -18.300 1.00 17.01 299 TYR A N 1
ATOM 2202 C CA . TYR A 1 287 ? 46.163 -8.220 -17.676 1.00 17.89 299 TYR A CA 1
ATOM 2203 C C . TYR A 1 287 ? 45.498 -6.837 -17.676 1.00 16.76 299 TYR A C 1
ATOM 2204 O O . TYR A 1 287 ? 45.011 -6.374 -18.701 1.00 17.00 299 TYR A O 1
ATOM 2213 N N . LEU A 1 288 ? 45.527 -6.239 -16.494 1.00 16.97 300 LEU A N 1
ATOM 2214 C CA . LEU A 1 288 ? 44.925 -4.943 -16.183 1.00 16.98 300 LEU A CA 1
ATOM 2215 C C . LEU A 1 288 ? 46.009 -3.976 -15.705 1.00 16.98 300 LEU A C 1
ATOM 2216 O O . LEU A 1 288 ? 46.883 -4.362 -14.919 1.00 18.11 300 LEU A O 1
ATOM 2221 N N . ARG A 1 289 ? 45.896 -2.713 -16.138 1.00 17.88 301 ARG A N 1
ATOM 2222 C CA . ARG A 1 289 ? 46.866 -1.702 -15.730 1.00 17.54 301 ARG A CA 1
ATOM 2223 C C . ARG A 1 289 ? 46.699 -1.381 -14.238 1.00 18.83 301 ARG A C 1
ATOM 2224 O O . ARG A 1 289 ? 45.590 -1.254 -13.760 1.00 17.14 301 ARG A O 1
ATOM 2232 N N . ASP A 1 290 ? 47.804 -1.263 -13.515 1.00 16.03 302 ASP A N 1
ATOM 2233 C CA . ASP A 1 290 ? 47.811 -0.858 -12.120 1.00 16.35 302 ASP A CA 1
ATOM 2234 C C . ASP A 1 290 ? 47.646 0.670 -12.099 1.00 13.99 302 ASP A C 1
ATOM 2235 O O . ASP A 1 290 ? 47.755 1.321 -13.128 1.00 17.69 302 ASP A O 1
ATOM 2240 N N . GLU A 1 291 ? 47.309 1.174 -10.923 1.00 19.77 303 GLU A N 1
ATOM 2241 C CA . GLU A 1 291 ? 47.276 2.615 -10.702 1.00 18.67 303 GLU A CA 1
ATOM 2242 C C . GLU A 1 291 ? 48.621 3.288 -11.053 1.00 19.91 303 GLU A C 1
ATOM 2243 O O . GLU A 1 291 ? 48.608 4.400 -11.553 1.00 17.61 303 GLU A O 1
ATOM 2249 N N . ASN A 1 292 ? 49.743 2.587 -10.854 1.00 20.65 304 ASN A N 1
ATOM 2250 C CA . ASN A 1 292 ? 51.040 2.951 -11.472 1.00 21.18 304 ASN A CA 1
ATOM 2251 C C . ASN A 1 292 ? 51.067 2.372 -12.877 1.00 21.56 304 ASN A C 1
ATOM 2252 O O . ASN A 1 292 ? 51.094 1.147 -13.038 1.00 19.77 304 ASN A O 1
ATOM 2257 N N . SER A 1 293 ? 51.092 3.214 -13.904 1.00 18.73 305 SER A N 1
ATOM 2258 C CA . SER A 1 293 ? 50.912 2.761 -15.294 1.00 20.70 305 SER A CA 1
ATOM 2259 C C . SER A 1 293 ? 52.040 1.876 -15.872 1.00 25.90 305 SER A C 1
ATOM 2260 O O . SER A 1 293 ? 51.836 1.249 -16.928 1.00 24.91 305 SER A O 1
ATOM 2263 N N . SER A 1 294 ? 53.196 1.899 -15.206 1.00 25.62 306 SER A N 1
ATOM 2264 C CA . SER A 1 294 ? 54.320 0.984 -15.490 1.00 25.86 306 SER A CA 1
ATOM 2265 C C . SER A 1 294 ? 54.126 -0.457 -15.010 1.00 28.97 306 SER A C 1
ATOM 2266 O O . SER A 1 294 ? 54.940 -1.316 -15.406 1.00 27.21 306 SER A O 1
ATOM 2269 N N A ARG A 1 295 ? 53.117 -0.709 -14.152 0.50 25.25 307 ARG A N 1
ATOM 2270 N N B ARG A 1 295 ? 53.098 -0.722 -14.189 0.50 24.62 307 ARG A N 1
ATOM 2271 C CA A ARG A 1 295 ? 52.791 -2.047 -13.636 0.50 21.72 307 ARG A CA 1
ATOM 2272 C CA B ARG A 1 295 ? 52.807 -2.064 -13.691 0.50 21.68 307 ARG A CA 1
ATOM 2273 C C A ARG A 1 295 ? 51.423 -2.522 -14.148 0.50 21.76 307 ARG A C 1
ATOM 2274 C C B ARG A 1 295 ? 51.418 -2.527 -14.112 0.50 21.74 307 ARG A C 1
ATOM 2275 O O A ARG A 1 295 ? 50.537 -1.713 -14.438 0.50 19.80 307 ARG A O 1
ATOM 2276 O O B ARG A 1 295 ? 50.516 -1.716 -14.305 0.50 19.69 307 ARG A O 1
ATOM 2291 N N . SER A 1 296 ? 51.280 -3.840 -14.267 1.00 20.18 308 SER A N 1
ATOM 2292 C CA . SER A 1 296 ? 49.996 -4.493 -14.513 1.00 19.12 308 SER A CA 1
ATOM 2293 C C . SER A 1 296 ? 49.908 -5.640 -13.533 1.00 20.18 308 SER A C 1
ATOM 2294 O O . SER A 1 296 ? 50.872 -6.013 -12.856 1.00 20.32 308 SER A O 1
ATOM 2297 N N . PHE A 1 297 ? 48.705 -6.182 -13.417 1.00 17.59 309 PHE A N 1
ATOM 2298 C CA . PHE A 1 297 ? 48.465 -7.441 -12.703 1.00 18.38 309 PHE A CA 1
ATOM 2299 C C . PHE A 1 297 ? 47.579 -8.264 -13.602 1.00 16.39 309 PHE A C 1
ATOM 2300 O O . PHE A 1 297 ? 47.020 -7.745 -14.560 1.00 17.16 309 PHE A O 1
ATOM 2308 N N . ARG A 1 298 ? 47.525 -9.556 -13.324 1.00 19.83 310 ARG A N 1
ATOM 2309 C CA . ARG A 1 298 ? 46.716 -10.473 -14.121 1.00 19.83 310 ARG A CA 1
ATOM 2310 C C . ARG A 1 298 ? 45.693 -11.182 -13.254 1.00 17.11 310 ARG A C 1
ATOM 2311 O O . ARG A 1 298 ? 45.985 -11.595 -12.135 1.00 19.53 310 ARG A O 1
ATOM 2319 N N . ILE A 1 299 ? 44.481 -11.260 -13.792 1.00 16.25 311 ILE A N 1
ATOM 2320 C CA . ILE A 1 299 ? 43.413 -12.078 -13.222 1.00 17.16 311 ILE A CA 1
ATOM 2321 C C . ILE A 1 299 ? 43.298 -13.304 -14.136 1.00 16.54 311 ILE A C 1
ATOM 2322 O O . ILE A 1 299 ? 43.227 -13.161 -15.361 1.00 18.49 311 ILE A O 1
ATOM 2327 N N . THR A 1 300 ? 43.283 -14.477 -13.511 1.00 17.24 312 THR A N 1
ATOM 2328 C CA . THR A 1 300 ? 43.386 -15.744 -14.243 1.00 18.91 312 THR A CA 1
ATOM 2329 C C . THR A 1 300 ? 42.182 -16.600 -13.880 1.00 14.12 312 THR A C 1
ATOM 2330 O O . THR A 1 300 ? 41.872 -16.767 -12.696 1.00 16.16 312 THR A O 1
ATOM 2334 N N . ILE A 1 301 ? 41.536 -17.149 -14.903 1.00 17.60 313 ILE A N 1
ATOM 2335 C CA . ILE A 1 301 ? 40.457 -18.111 -14.699 1.00 16.72 313 ILE A CA 1
ATOM 2336 C C . ILE A 1 301 ? 40.941 -19.480 -15.171 1.00 17.13 313 ILE A C 1
ATOM 2337 O O . ILE A 1 301 ? 41.595 -19.586 -16.209 1.00 17.29 313 ILE A O 1
ATOM 2342 N N . LEU A 1 302 ? 40.615 -20.471 -14.360 1.00 17.46 314 LEU A N 1
ATOM 2343 C CA . LEU A 1 302 ? 40.856 -21.872 -14.725 1.00 20.35 314 LEU A CA 1
ATOM 2344 C C . LEU A 1 302 ? 39.679 -22.366 -15.563 1.00 23.96 314 LEU A C 1
ATOM 2345 O O . LEU A 1 302 ? 38.633 -21.730 -15.593 1.00 19.84 314 LEU A O 1
ATOM 2350 N N . PRO A 1 303 ? 39.850 -23.496 -16.279 1.00 20.89 315 PRO A N 1
ATOM 2351 C CA . PRO A 1 303 ? 38.776 -24.064 -17.110 1.00 21.75 315 PRO A CA 1
ATOM 2352 C C . PRO A 1 303 ? 37.428 -24.247 -16.436 1.00 21.50 315 PRO A C 1
ATOM 2353 O O . PRO A 1 303 ? 36.396 -24.096 -17.086 1.00 21.85 315 PRO A O 1
ATOM 2357 N N . GLN A 1 304 ? 37.442 -24.509 -15.133 1.00 19.22 316 GLN A N 1
ATOM 2358 C CA . GLN A 1 304 ? 36.261 -24.578 -14.285 1.00 22.73 316 GLN A CA 1
ATOM 2359 C C . GLN A 1 304 ? 35.312 -23.390 -14.464 1.00 20.66 316 GLN A C 1
ATOM 2360 O O . GLN A 1 304 ? 34.101 -23.549 -14.303 1.00 27.37 316 GLN A O 1
ATOM 2366 N N . LEU A 1 305 ? 35.868 -22.206 -14.742 1.00 19.67 317 LEU A N 1
ATOM 2367 C CA . LEU A 1 305 ? 35.050 -21.004 -14.946 1.00 20.29 317 LEU A CA 1
ATOM 2368 C C . LEU A 1 305 ? 34.622 -20.711 -16.389 1.00 19.66 317 LEU A C 1
ATOM 2369 O O . LEU A 1 305 ? 33.739 -19.855 -16.592 1.00 25.98 317 LEU A O 1
ATOM 2374 N N . TYR A 1 306 ? 35.220 -21.355 -17.376 1.00 18.68 318 TYR A N 1
ATOM 2375 C CA . TYR A 1 306 ? 34.793 -21.141 -18.757 1.00 18.94 318 TYR A CA 1
ATOM 2376 C C . TYR A 1 306 ? 34.323 -22.363 -19.555 1.00 19.42 318 TYR A C 1
ATOM 2377 O O . TYR A 1 306 ? 33.913 -22.176 -20.685 1.00 18.92 318 TYR A O 1
ATOM 2386 N N . ILE A 1 307 ? 34.341 -23.548 -18.938 1.00 21.66 319 ILE A N 1
ATOM 2387 C CA . ILE A 1 307 ? 33.834 -24.797 -19.541 1.00 23.06 319 ILE A CA 1
ATOM 2388 C C . ILE A 1 307 ? 32.760 -25.174 -18.538 1.00 20.10 319 ILE A C 1
ATOM 2389 O O . ILE A 1 307 ? 33.055 -25.762 -17.486 1.00 22.77 319 ILE A O 1
ATOM 2394 N N A GLN A 1 308 ? 31.515 -24.816 -18.849 0.50 21.10 320 GLN A N 1
ATOM 2395 N N B GLN A 1 308 ? 31.515 -24.823 -18.869 0.50 21.41 320 GLN A N 1
ATOM 2396 C CA A GLN A 1 308 ? 30.464 -24.689 -17.843 0.50 24.71 320 GLN A CA 1
ATOM 2397 C CA B GLN A 1 308 ? 30.419 -24.773 -17.910 0.50 24.95 320 GLN A CA 1
ATOM 2398 C C A GLN A 1 308 ? 29.532 -25.904 -17.853 0.50 25.86 320 GLN A C 1
ATOM 2399 C C B GLN A 1 308 ? 29.584 -26.018 -17.888 0.50 26.63 320 GLN A C 1
ATOM 2400 O O A GLN A 1 308 ? 28.951 -26.185 -18.902 0.50 24.96 320 GLN A O 1
ATOM 2401 O O B GLN A 1 308 ? 29.038 -26.368 -18.929 0.50 25.78 320 GLN A O 1
ATOM 2412 N N . PRO A 1 309 ? 29.390 -26.636 -16.703 1.00 27.58 321 PRO A N 1
ATOM 2413 C CA . PRO A 1 309 ? 28.443 -27.780 -16.641 1.00 30.76 321 PRO A CA 1
ATOM 2414 C C . PRO A 1 309 ? 26.989 -27.372 -16.955 1.00 33.50 321 PRO A C 1
ATOM 2415 O O . PRO A 1 309 ? 26.593 -26.249 -16.634 1.00 40.56 321 PRO A O 1
ATOM 2419 N N . MET A 1 310 ? 26.268 -28.236 -17.666 1.00 39.14 322 MET A N 1
ATOM 2420 C CA . MET A 1 310 ? 24.873 -27.993 -18.079 1.00 43.37 322 MET A CA 1
ATOM 2421 C C . MET A 1 310 ? 24.053 -29.270 -17.936 1.00 47.44 322 MET A C 1
ATOM 2422 O O . MET A 1 310 ? 24.596 -30.376 -17.940 1.00 50.26 322 MET A O 1
ATOM 2427 N N . GLU A 1 318 ? 28.190 -36.202 -18.149 1.00 47.88 330 GLU A N 1
ATOM 2428 C CA . GLU A 1 318 ? 27.953 -34.774 -17.935 1.00 50.20 330 GLU A CA 1
ATOM 2429 C C . GLU A 1 318 ? 28.488 -33.928 -19.098 1.00 43.47 330 GLU A C 1
ATOM 2430 O O . GLU A 1 318 ? 29.577 -34.196 -19.619 1.00 39.75 330 GLU A O 1
ATOM 2432 N N . CYS A 1 319 ? 27.713 -32.914 -19.484 1.00 38.73 331 CYS A N 1
ATOM 2433 C CA . CYS A 1 319 ? 27.979 -32.097 -20.666 1.00 38.52 331 CYS A CA 1
ATOM 2434 C C . CYS A 1 319 ? 28.343 -30.668 -20.281 1.00 31.60 331 CYS A C 1
ATOM 2435 O O . CYS A 1 319 ? 27.940 -30.180 -19.218 1.00 34.68 331 CYS A O 1
ATOM 2438 N N . TYR A 1 320 ? 29.123 -30.021 -21.156 1.00 26.40 332 TYR A N 1
ATOM 2439 C CA . TYR A 1 320 ? 29.696 -28.708 -20.894 1.00 26.30 332 TYR A CA 1
ATOM 2440 C C . TYR A 1 320 ? 29.478 -27.774 -22.072 1.00 27.54 332 TYR A C 1
ATOM 2441 O O . TYR A 1 320 ? 29.613 -28.204 -23.219 1.00 27.51 332 TYR A O 1
ATOM 2450 N N . ARG A 1 321 ? 29.148 -26.511 -21.772 1.00 25.05 333 ARG A N 1
ATOM 2451 C CA . ARG A 1 321 ? 29.055 -25.411 -22.730 1.00 21.92 333 ARG A CA 1
ATOM 2452 C C . ARG A 1 321 ? 30.239 -24.458 -22.574 1.00 23.19 333 ARG A C 1
ATOM 2453 O O . ARG A 1 321 ? 30.751 -24.279 -21.469 1.00 25.40 333 ARG A O 1
ATOM 2461 N N . PHE A 1 322 ? 30.655 -23.834 -23.684 1.00 20.27 334 PHE A N 1
ATOM 2462 C CA . PHE A 1 322 ? 31.717 -22.834 -23.675 1.00 19.66 334 PHE A CA 1
ATOM 2463 C C . PHE A 1 322 ? 31.188 -21.547 -23.036 1.00 21.33 334 PHE A C 1
ATOM 2464 O O . PHE A 1 322 ? 30.140 -21.039 -23.424 1.00 23.19 334 PHE A O 1
ATOM 2472 N N . GLY A 1 323 ? 31.943 -21.026 -22.073 1.00 18.82 335 GLY A N 1
ATOM 2473 C CA . GLY A 1 323 ? 31.528 -19.907 -21.213 1.00 19.27 335 GLY A CA 1
ATOM 2474 C C . GLY A 1 323 ? 31.983 -18.544 -21.686 1.00 20.32 335 GLY A C 1
ATOM 2475 O O . GLY A 1 323 ? 32.066 -17.607 -20.893 1.00 21.84 335 GLY A O 1
ATOM 2476 N N . ILE A 1 324 ? 32.328 -18.427 -22.964 1.00 18.04 336 ILE A N 1
ATOM 2477 C CA . ILE A 1 324 ? 32.778 -17.224 -23.601 1.00 17.26 336 ILE A CA 1
ATOM 2478 C C . ILE A 1 324 ? 31.949 -17.063 -24.862 1.00 20.71 336 ILE A C 1
ATOM 2479 O O . ILE A 1 324 ? 31.681 -18.070 -25.547 1.00 21.51 336 ILE A O 1
ATOM 2484 N N . SER A 1 325 ? 31.562 -15.837 -25.195 1.00 19.68 337 SER A N 1
ATOM 2485 C CA . SER A 1 325 ? 30.779 -15.563 -26.407 1.00 18.71 337 SER A CA 1
ATOM 2486 C C . SER A 1 325 ? 31.313 -14.334 -27.125 1.00 24.09 337 SER A C 1
ATOM 2487 O O . SER A 1 325 ? 31.889 -13.451 -26.478 1.00 21.52 337 SER A O 1
ATOM 2490 N N . PRO A 1 326 ? 31.113 -14.261 -28.454 1.00 24.91 338 PRO A N 1
ATOM 2491 C CA . PRO A 1 326 ? 31.485 -13.086 -29.188 1.00 32.00 338 PRO A CA 1
ATOM 2492 C C . PRO A 1 326 ? 30.507 -11.933 -28.916 1.00 29.44 338 PRO A C 1
ATOM 2493 O O . PRO A 1 326 ? 29.331 -12.143 -28.585 1.00 33.19 338 PRO A O 1
ATOM 2497 N N . SER A 1 327 ? 31.046 -10.730 -28.992 1.00 29.89 339 SER A N 1
ATOM 2498 C CA . SER A 1 327 ? 30.297 -9.497 -28.819 1.00 38.00 339 SER A CA 1
ATOM 2499 C C . SER A 1 327 ? 30.305 -8.754 -30.147 1.00 43.03 339 SER A C 1
ATOM 2500 O O . SER A 1 327 ? 31.361 -8.623 -30.787 1.00 42.86 339 SER A O 1
ATOM 2503 N N . THR A 1 328 ? 29.121 -8.287 -30.549 1.00 59.46 340 THR A N 1
ATOM 2504 C CA . THR A 1 328 ? 28.979 -7.212 -31.540 1.00 65.28 340 THR A CA 1
ATOM 2505 C C . THR A 1 328 ? 29.608 -5.882 -31.068 1.00 58.43 340 THR A C 1
ATOM 2506 O O . THR A 1 328 ? 30.106 -5.122 -31.901 1.00 55.21 340 THR A O 1
ATOM 2508 N N . ASN A 1 329 ? 29.615 -5.644 -29.745 1.00 52.19 341 ASN A N 1
ATOM 2509 C CA . ASN A 1 329 ? 29.975 -4.351 -29.117 1.00 44.54 341 ASN A CA 1
ATOM 2510 C C . ASN A 1 329 ? 31.219 -4.472 -28.199 1.00 45.45 341 ASN A C 1
ATOM 2511 O O . ASN A 1 329 ? 32.335 -4.442 -28.711 1.00 48.63 341 ASN A O 1
ATOM 2516 N N . ALA A 1 330 ? 31.034 -4.687 -26.888 1.00 36.65 342 ALA A N 1
ATOM 2517 C CA . ALA A 1 330 ? 32.065 -4.447 -25.859 1.00 30.72 342 ALA A CA 1
ATOM 2518 C C . ALA A 1 330 ? 32.808 -5.720 -25.442 1.00 26.99 342 ALA A C 1
ATOM 2519 O O . ALA A 1 330 ? 32.339 -6.815 -25.756 1.00 32.11 342 ALA A O 1
ATOM 2521 N N . LEU A 1 331 ? 33.950 -5.569 -24.756 1.00 21.93 343 LEU A N 1
ATOM 2522 C CA . LEU A 1 331 ? 34.556 -6.661 -23.987 1.00 21.68 343 LEU A CA 1
ATOM 2523 C C . LEU A 1 331 ? 33.956 -6.612 -22.576 1.00 21.96 343 LEU A C 1
ATOM 2524 O O . LEU A 1 331 ? 34.172 -5.641 -21.845 1.00 19.74 343 LEU A O 1
ATOM 2529 N N . VAL A 1 332 ? 33.212 -7.644 -22.203 1.00 18.13 344 VAL A N 1
ATOM 2530 C CA . VAL A 1 332 ? 32.489 -7.635 -20.926 1.00 18.03 344 VAL A CA 1
ATOM 2531 C C . VAL A 1 332 ? 33.020 -8.691 -19.986 1.00 17.33 344 VAL A C 1
ATOM 2532 O O . VAL A 1 332 ? 32.885 -9.896 -20.264 1.00 17.70 344 VAL A O 1
ATOM 2536 N N . ILE A 1 333 ? 33.532 -8.268 -18.830 1.00 16.25 345 ILE A N 1
ATOM 2537 C CA . ILE A 1 333 ? 33.913 -9.158 -17.759 1.00 16.52 345 ILE A CA 1
ATOM 2538 C C . ILE A 1 333 ? 32.633 -9.363 -16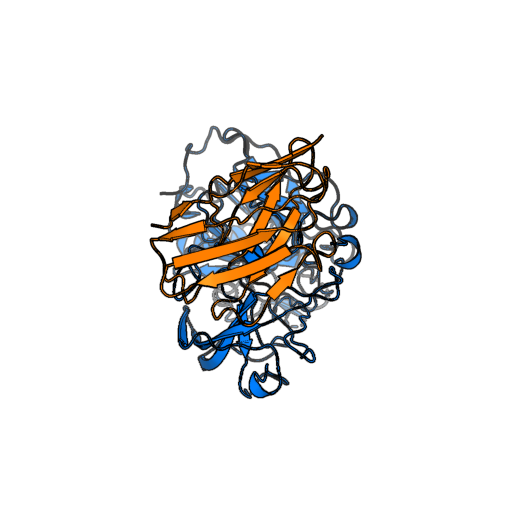.968 1.00 17.86 345 ILE A C 1
ATOM 2539 O O . ILE A 1 333 ? 32.273 -8.532 -16.166 1.00 16.80 345 ILE A O 1
ATOM 2544 N N . GLY A 1 334 ? 31.940 -10.463 -17.244 1.00 17.18 346 GLY A N 1
ATOM 2545 C CA . GLY A 1 334 ? 30.666 -10.777 -16.648 1.00 17.51 346 GLY A CA 1
ATOM 2546 C C . GLY A 1 334 ? 30.776 -11.733 -15.469 1.00 19.72 346 GLY A C 1
ATOM 2547 O O . GLY A 1 334 ? 31.879 -11.974 -14.945 1.00 20.60 346 GLY A O 1
ATOM 2548 N N . ALA A 1 335 ? 29.627 -12.313 -15.098 1.00 19.78 347 ALA A N 1
ATOM 2549 C CA . ALA A 1 335 ? 29.462 -13.078 -13.834 1.00 25.29 347 ALA A CA 1
ATOM 2550 C C . ALA A 1 335 ? 30.353 -14.273 -13.687 1.00 27.10 347 ALA A C 1
ATOM 2551 O O . ALA A 1 335 ? 30.736 -14.620 -12.559 1.00 23.91 347 ALA A O 1
ATOM 2553 N N . THR A 1 336 ? 30.675 -14.908 -14.801 1.00 22.23 348 THR A N 1
ATOM 2554 C CA . THR A 1 336 ? 31.465 -16.121 -14.761 1.00 29.83 348 THR A CA 1
ATOM 2555 C C . THR A 1 336 ? 32.926 -15.846 -14.452 1.00 33.07 348 THR A C 1
ATOM 2556 O O . THR A 1 336 ? 33.532 -16.688 -13.777 1.00 27.94 348 THR A O 1
ATOM 2560 N N . VAL A 1 337 ? 33.475 -14.702 -14.924 1.00 22.01 349 VAL A N 1
ATOM 2561 C CA . VAL A 1 337 ? 34.802 -14.234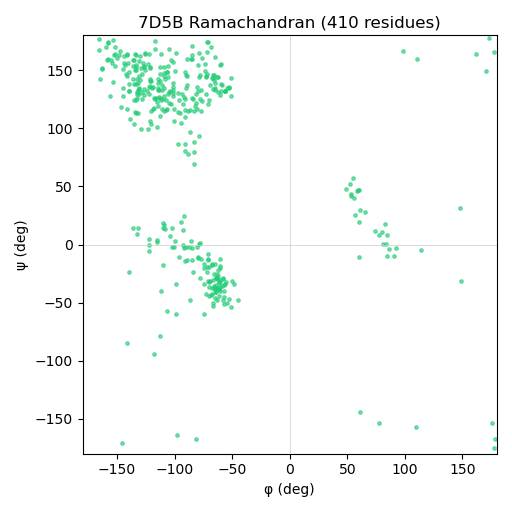 -14.495 1.00 16.92 349 VAL A CA 1
ATOM 2562 C C . VAL A 1 337 ? 34.696 -13.716 -13.073 1.00 16.22 349 VAL A C 1
ATOM 2563 O O . VAL A 1 337 ? 35.551 -14.020 -12.245 1.00 17.28 349 VAL A O 1
ATOM 2567 N N . MET A 1 338 ? 33.623 -12.967 -12.769 1.00 15.62 350 MET A N 1
ATOM 2568 C CA . MET A 1 338 ? 33.459 -12.435 -11.426 1.00 16.60 350 MET A CA 1
ATOM 2569 C C . MET A 1 338 ? 33.309 -13.511 -10.347 1.00 15.80 350 MET A C 1
ATOM 2570 O O . MET A 1 338 ? 33.698 -13.311 -9.224 1.00 18.73 350 MET A O 1
ATOM 2575 N N . GLU A 1 339 ? 32.823 -14.694 -10.742 1.00 17.34 351 GLU A N 1
ATOM 2576 C CA . GLU A 1 339 ? 32.822 -15.875 -9.860 1.00 20.03 351 GLU A CA 1
ATOM 2577 C C . GLU A 1 339 ? 34.208 -16.328 -9.390 1.00 19.08 351 GLU A C 1
ATOM 2578 O O . GLU A 1 339 ? 34.295 -17.106 -8.440 1.00 23.02 351 GLU A O 1
ATOM 2584 N N . GLY A 1 340 ? 35.283 -15.809 -9.993 1.00 16.40 352 GLY A N 1
ATOM 2585 C CA . GLY A 1 340 ? 36.613 -16.055 -9.499 1.00 17.50 352 GLY A CA 1
ATOM 2586 C C . GLY A 1 340 ? 37.175 -15.112 -8.470 1.00 18.34 352 GLY A C 1
ATOM 2587 O O . GLY A 1 340 ? 38.237 -15.391 -7.929 1.00 18.54 352 GLY A O 1
ATOM 2588 N N . PHE A 1 341 ? 36.516 -13.956 -8.284 1.00 17.78 353 PHE A N 1
ATOM 2589 C CA . PHE A 1 341 ? 37.126 -12.808 -7.601 1.00 18.01 353 PHE A CA 1
ATOM 2590 C C . PHE A 1 341 ? 36.165 -12.057 -6.714 1.00 18.11 353 PHE A C 1
ATOM 2591 O O . PHE A 1 341 ? 34.959 -11.964 -6.991 1.00 23.07 353 PHE A O 1
ATOM 2599 N N . TYR A 1 342 ? 36.716 -11.534 -5.639 1.00 19.15 354 TYR A N 1
ATOM 2600 C CA . TYR A 1 342 ? 36.063 -10.491 -4.876 1.00 17.56 354 TYR A CA 1
ATOM 2601 C C . TYR A 1 342 ? 36.360 -9.199 -5.596 1.00 16.33 354 TYR A C 1
ATOM 2602 O O . TYR A 1 342 ? 37.522 -8.860 -5.760 1.00 16.82 354 TYR A O 1
ATOM 2611 N N . VAL A 1 343 ? 35.317 -8.511 -6.051 1.00 14.37 355 VAL A N 1
ATOM 2612 C CA . VAL A 1 343 ? 35.468 -7.341 -6.922 1.00 13.89 355 VAL A CA 1
ATOM 2613 C C . VAL A 1 343 ? 34.994 -6.104 -6.158 1.00 14.38 355 VAL A C 1
ATOM 2614 O O . VAL A 1 343 ? 33.887 -6.088 -5.620 1.00 15.67 355 VAL A O 1
ATOM 2618 N N . ILE A 1 344 ? 35.854 -5.096 -6.100 1.00 13.29 356 ILE A N 1
ATOM 2619 C CA . ILE A 1 344 ? 35.636 -3.888 -5.270 1.00 13.50 356 ILE A CA 1
ATOM 2620 C C . ILE A 1 344 ? 35.390 -2.746 -6.255 1.00 13.55 356 ILE A C 1
ATOM 2621 O O . ILE A 1 344 ? 36.252 -2.413 -7.040 1.00 13.76 356 ILE A O 1
ATOM 2626 N N . PHE A 1 345 ? 34.185 -2.181 -6.201 1.00 11.46 357 PHE A N 1
ATOM 2627 C CA . PHE A 1 345 ? 33.799 -1.060 -7.067 1.00 12.58 357 PHE A CA 1
ATOM 2628 C C . PHE A 1 345 ? 34.013 0.207 -6.239 1.00 13.26 357 PHE A C 1
ATOM 2629 O O . PHE A 1 345 ? 33.109 0.694 -5.567 1.00 13.74 357 PHE A O 1
ATOM 2637 N N . ASP A 1 346 ? 35.257 0.712 -6.285 1.00 13.19 358 ASP A N 1
ATOM 2638 C CA . ASP A 1 346 ? 35.711 1.855 -5.466 1.00 13.97 358 ASP A CA 1
ATOM 2639 C C . ASP A 1 346 ? 35.478 3.122 -6.243 1.00 14.44 358 ASP A C 1
ATOM 2640 O O . ASP A 1 346 ? 36.358 3.706 -6.831 1.00 15.47 358 ASP A O 1
ATOM 2645 N N . ARG A 1 347 ? 34.233 3.576 -6.204 1.00 12.28 359 ARG A N 1
ATOM 2646 C CA . ARG A 1 347 ? 33.833 4.749 -6.930 1.00 13.13 359 ARG A CA 1
ATOM 2647 C C . ARG A 1 347 ? 34.541 5.986 -6.359 1.00 12.68 359 ARG A C 1
ATOM 2648 O O . ARG A 1 347 ? 34.991 6.834 -7.145 1.00 13.99 359 ARG A O 1
ATOM 2656 N N . ALA A 1 348 ? 34.695 6.014 -5.040 1.00 13.47 360 ALA A N 1
ATOM 2657 C CA . ALA A 1 348 ? 35.347 7.166 -4.395 1.00 13.59 360 ALA A CA 1
ATOM 2658 C C . ALA A 1 348 ? 36.762 7.428 -4.884 1.00 15.71 360 ALA A C 1
ATOM 2659 O O . ALA A 1 348 ? 37.160 8.574 -5.021 1.00 18.65 360 ALA A O 1
ATOM 2661 N N . GLN A 1 349 ? 37.502 6.360 -5.176 1.00 14.90 361 GLN A N 1
ATOM 2662 C CA . GLN A 1 349 ? 38.909 6.445 -5.628 1.00 15.29 361 GLN A CA 1
ATOM 2663 C C . GLN A 1 349 ? 39.079 6.065 -7.105 1.00 14.84 361 GLN A C 1
ATOM 2664 O O . GLN A 1 349 ? 40.189 5.879 -7.592 1.00 16.65 361 GLN A O 1
ATOM 2670 N N . LYS A 1 350 ? 37.979 5.994 -7.848 1.00 13.05 362 LYS A N 1
ATOM 2671 C CA . LYS A 1 350 ? 37.993 5.800 -9.292 1.00 11.89 362 LYS A CA 1
ATOM 2672 C C . LYS A 1 350 ? 38.825 4.586 -9.715 1.00 12.77 362 LYS A C 1
ATOM 2673 O O . LYS A 1 350 ? 39.671 4.652 -10.615 1.00 13.65 362 LYS A O 1
ATOM 2679 N N . ARG A 1 351 ? 38.517 3.460 -9.085 1.00 12.46 363 ARG A N 1
ATOM 2680 C CA . ARG A 1 351 ? 39.266 2.239 -9.345 1.00 12.59 363 ARG A CA 1
ATOM 2681 C C . ARG A 1 351 ? 38.406 1.014 -9.046 1.00 14.38 363 ARG A C 1
ATOM 2682 O O . ARG A 1 351 ? 37.479 1.064 -8.218 1.00 13.70 363 ARG A O 1
ATOM 2690 N N . VAL A 1 352 ? 38.773 -0.098 -9.691 1.00 13.10 364 VAL A N 1
ATOM 2691 C CA . VAL A 1 352 ? 38.162 -1.407 -9.465 1.00 12.94 364 VAL A CA 1
ATOM 2692 C C . VAL A 1 352 ? 39.226 -2.314 -8.900 1.00 13.71 364 VAL A C 1
ATOM 2693 O O . VAL A 1 352 ? 40.315 -2.435 -9.489 1.00 15.01 364 VAL A O 1
ATOM 2697 N N . GLY A 1 353 ? 38.911 -2.923 -7.758 1.00 13.05 365 GLY A N 1
ATOM 2698 C CA . GLY A 1 353 ? 39.803 -3.835 -7.060 1.00 14.09 365 GLY A CA 1
ATOM 2699 C C . GLY A 1 353 ? 39.427 -5.288 -7.351 1.00 15.64 365 GLY A C 1
ATOM 2700 O O . GLY A 1 353 ? 38.247 -5.601 -7.462 1.00 13.81 365 GLY A O 1
ATOM 2701 N N . PHE A 1 354 ? 40.421 -6.187 -7.338 1.00 16.65 366 PHE A N 1
ATOM 2702 C CA . PHE A 1 354 ? 40.234 -7.641 -7.485 1.00 15.57 366 PHE A CA 1
ATOM 2703 C C . PHE A 1 354 ? 41.050 -8.350 -6.417 1.00 14.22 366 PHE A C 1
ATOM 2704 O O . PHE A 1 354 ? 42.221 -7.974 -6.185 1.00 15.91 366 PHE A O 1
ATOM 2712 N N . ALA A 1 355 ? 40.465 -9.366 -5.816 1.00 16.05 367 ALA A N 1
ATOM 2713 C CA . ALA A 1 355 ? 41.170 -10.340 -4.961 1.00 18.02 367 ALA A CA 1
ATOM 2714 C C . ALA A 1 355 ? 40.569 -11.699 -5.310 1.00 18.56 367 ALA A C 1
ATOM 2715 O O . ALA A 1 355 ? 39.434 -11.779 -5.726 1.00 20.36 367 ALA A O 1
ATOM 2717 N N . ALA A 1 356 ? 41.363 -12.762 -5.221 1.00 26.25 368 ALA A N 1
ATOM 2718 C CA . ALA A 1 356 ? 40.845 -14.122 -5.487 1.00 28.14 368 ALA A CA 1
ATOM 2719 C C . ALA A 1 356 ? 39.798 -14.510 -4.432 1.00 24.11 368 ALA A C 1
ATOM 2720 O O . ALA A 1 356 ? 39.977 -14.199 -3.281 1.00 25.66 368 ALA A O 1
ATOM 2722 N N . SER A 1 357 ? 38.678 -15.084 -4.870 1.00 26.22 369 SER A N 1
ATOM 2723 C CA . SER A 1 357 ? 37.580 -15.453 -3.946 1.00 22.77 369 SER A CA 1
ATOM 2724 C C . SER A 1 357 ? 37.916 -16.822 -3.256 1.00 23.32 369 SER A C 1
ATOM 2725 O O . SER A 1 357 ? 38.046 -17.820 -3.975 1.00 28.43 369 SER A O 1
ATOM 2728 N N . PRO A 1 358 ? 37.991 -16.875 -1.907 1.00 24.79 370 PRO A N 1
ATOM 2729 C CA . PRO A 1 358 ? 38.106 -18.170 -1.170 1.00 29.91 370 PRO A CA 1
ATOM 2730 C C . PRO A 1 358 ? 36.979 -19.164 -1.480 1.00 35.96 370 PRO A C 1
ATOM 2731 O O . PRO A 1 358 ? 37.236 -20.370 -1.515 1.00 36.77 370 PRO A O 1
ATOM 2735 N N . CYS A 1 359 ? 35.765 -18.664 -1.732 1.00 31.10 371 CYS A N 1
ATOM 2736 C CA . CYS A 1 359 ? 34.663 -19.506 -2.206 1.00 27.79 371 CYS A CA 1
ATOM 2737 C C . CYS A 1 359 ? 34.795 -20.000 -3.653 1.00 25.46 371 CYS A C 1
ATOM 2738 O O . CYS A 1 359 ? 34.030 -20.896 -4.061 1.00 28.34 371 CYS A O 1
ATOM 2741 N N . ALA A 1 360 ? 35.728 -19.451 -4.445 1.00 24.88 372 ALA A N 1
ATOM 2742 C CA . ALA A 1 360 ? 35.945 -19.877 -5.826 1.00 25.73 372 ALA A CA 1
ATOM 2743 C C . ALA A 1 360 ? 36.836 -21.106 -5.803 1.00 26.20 372 ALA A C 1
ATOM 2744 O O . ALA A 1 360 ? 38.038 -21.049 -6.149 1.00 24.00 372 ALA A O 1
ATOM 2746 N N A GLU A 1 361 ? 36.222 -22.219 -5.405 0.50 23.46 373 GLU A N 1
ATOM 2747 N N B GLU A 1 361 ? 36.213 -22.221 -5.427 0.50 23.28 373 GLU A N 1
ATOM 2748 C CA A GLU A 1 361 ? 36.908 -23.500 -5.257 0.50 22.83 373 GLU A CA 1
ATOM 2749 C CA B GLU A 1 361 ? 36.900 -23.496 -5.247 0.50 22.06 373 GLU A CA 1
ATOM 2750 C C A GLU A 1 361 ? 35.934 -24.586 -5.660 0.50 24.94 373 GLU A C 1
ATOM 2751 C C B GLU A 1 361 ? 35.929 -24.584 -5.665 0.50 24.49 373 GLU A C 1
ATOM 2752 O O A GLU A 1 361 ? 34.773 -24.539 -5.256 0.50 27.82 373 GLU A O 1
ATOM 2753 O O B GLU A 1 361 ? 34.764 -24.532 -5.279 0.50 27.32 373 GLU A O 1
ATOM 2764 N N . ILE A 1 362 ? 36.408 -25.529 -6.476 1.00 22.36 374 ILE A N 1
ATOM 2765 C CA . ILE A 1 362 ? 35.636 -26.718 -6.883 1.00 27.40 374 ILE A CA 1
ATOM 2766 C C . ILE A 1 362 ? 36.530 -27.922 -6.598 1.00 22.77 374 ILE A C 1
ATOM 2767 O O . ILE A 1 362 ? 37.649 -27.942 -7.060 1.00 22.99 374 ILE A O 1
ATOM 2772 N N . ALA A 1 363 ? 35.999 -28.938 -5.905 1.00 28.55 375 ALA A N 1
ATOM 2773 C CA . ALA A 1 363 ? 36.703 -30.233 -5.715 1.00 29.31 375 ALA A CA 1
ATOM 2774 C C . ALA A 1 363 ? 38.121 -30.052 -5.145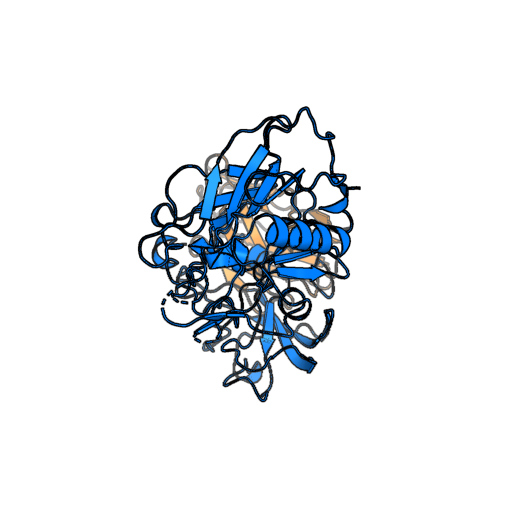 1.00 25.37 375 ALA A C 1
ATOM 2775 O O . ALA A 1 363 ? 39.088 -30.658 -5.606 1.00 27.88 375 ALA A O 1
ATOM 2777 N N . GLY A 1 364 ? 38.223 -29.138 -4.180 1.00 22.32 376 GLY A N 1
ATOM 2778 C CA . GLY A 1 364 ? 39.473 -28.798 -3.509 1.00 24.92 376 GLY A CA 1
ATOM 2779 C C . GLY A 1 364 ? 40.508 -27.978 -4.253 1.00 25.30 376 GLY A C 1
ATOM 2780 O O . GLY A 1 364 ? 41.640 -27.846 -3.782 1.00 27.22 376 GLY A O 1
ATOM 2781 N N . ALA A 1 365 ? 40.131 -27.409 -5.397 1.00 22.47 377 ALA A N 1
ATOM 2782 C CA . ALA A 1 365 ? 41.043 -26.662 -6.254 1.00 20.89 377 ALA A CA 1
ATOM 2783 C C . ALA A 1 365 ? 40.503 -25.249 -6.445 1.00 20.67 377 ALA A C 1
ATOM 2784 O O . ALA A 1 365 ? 39.333 -25.086 -6.791 1.00 21.28 377 ALA A O 1
ATOM 2786 N N . ALA A 1 366 ? 41.351 -24.247 -6.222 1.00 22.62 378 ALA A N 1
ATOM 2787 C CA . ALA A 1 366 ? 41.019 -22.880 -6.599 1.00 22.11 378 ALA A CA 1
ATOM 2788 C C . ALA A 1 366 ? 40.758 -22.834 -8.109 1.00 20.31 378 ALA A C 1
ATOM 2789 O O . ALA A 1 366 ? 41.458 -23.456 -8.886 1.00 25.01 378 ALA A O 1
ATOM 2791 N N . VAL A 1 367 ? 39.720 -22.110 -8.509 1.00 20.22 379 VAL A N 1
ATOM 2792 C CA . VAL A 1 367 ? 39.335 -21.973 -9.915 1.00 18.44 379 VAL A CA 1
ATOM 2793 C C . VAL A 1 367 ? 39.815 -20.642 -10.555 1.00 15.84 379 VAL A C 1
ATOM 2794 O O . VAL A 1 367 ? 39.471 -20.341 -11.693 1.00 17.09 379 VAL A O 1
ATOM 2798 N N . SER A 1 368 ? 40.560 -19.842 -9.785 1.00 17.25 380 SER A N 1
ATOM 2799 C CA . SER A 1 368 ? 41.074 -18.559 -10.259 1.00 17.77 380 SER A CA 1
ATOM 2800 C C . SER A 1 368 ? 42.341 -18.206 -9.530 1.00 17.65 380 SER A C 1
ATOM 2801 O O . SER A 1 368 ? 42.617 -18.737 -8.442 1.00 19.64 380 SER A O 1
ATOM 2804 N N . GLU A 1 369 ? 43.072 -17.265 -10.104 1.00 17.86 381 GLU A N 1
ATOM 2805 C CA . GLU A 1 369 ? 44.332 -16.799 -9.527 1.00 20.21 381 GLU A CA 1
ATOM 2806 C C . GLU A 1 369 ? 44.450 -15.319 -9.790 1.00 19.13 381 GLU A C 1
ATOM 2807 O O . GLU A 1 369 ? 43.884 -14.803 -10.764 1.00 18.32 381 GLU A O 1
ATOM 2813 N N . ILE A 1 370 ? 45.234 -14.648 -8.942 1.00 22.25 382 ILE A N 1
ATOM 2814 C CA . ILE A 1 370 ? 45.617 -13.265 -9.197 1.00 20.07 382 ILE A CA 1
ATOM 2815 C C . ILE A 1 370 ? 47.100 -13.145 -8.893 1.00 20.38 382 ILE A C 1
ATOM 2816 O O . ILE A 1 370 ? 47.574 -13.737 -7.933 1.00 23.60 382 ILE A O 1
ATOM 2821 N N . SER A 1 371 ? 47.788 -12.362 -9.700 1.00 18.67 383 SER A N 1
ATOM 2822 C CA . SER A 1 371 ? 49.214 -12.163 -9.490 1.00 21.30 383 SER A CA 1
ATOM 2823 C C . SER A 1 371 ? 49.701 -10.901 -10.123 1.00 19.76 383 SER A C 1
ATOM 2824 O O . SER A 1 371 ? 49.127 -10.356 -11.070 1.00 20.72 383 SER A O 1
ATOM 2827 N N . GLY A 1 372 ? 50.853 -10.469 -9.613 1.00 25.34 384 GLY A N 1
ATOM 2828 C CA . GLY A 1 372 ? 51.512 -9.278 -10.130 1.00 23.75 384 GLY A CA 1
ATOM 2829 C C . GLY A 1 372 ? 52.696 -8.925 -9.253 1.00 22.04 384 GLY A C 1
ATOM 2830 O O . GLY A 1 372 ? 52.867 -9.548 -8.200 1.00 23.59 384 GLY A O 1
ATOM 2831 N N . PRO A 1 373 ? 53.445 -7.884 -9.601 1.00 23.84 385 PRO A N 1
ATOM 2832 C CA . PRO A 1 373 ? 53.285 -7.027 -10.764 1.00 25.49 385 PRO A CA 1
ATOM 2833 C C . PRO A 1 373 ? 54.025 -7.521 -12.002 1.00 24.65 385 PRO A C 1
ATOM 2834 O O . PRO A 1 373 ? 54.981 -8.296 -11.875 1.00 28.92 385 PRO A O 1
ATOM 2838 N N . PHE A 1 374 ? 53.606 -7.052 -13.171 1.00 24.57 386 PHE A N 1
ATOM 2839 C CA . PHE A 1 374 ? 54.279 -7.269 -14.455 1.00 27.72 386 PHE A CA 1
ATOM 2840 C C . PHE A 1 374 ? 54.525 -5.936 -15.099 1.00 30.26 386 PHE A C 1
ATOM 2841 O O . PHE A 1 374 ? 53.751 -4.999 -14.910 1.00 29.01 386 PHE A O 1
ATOM 2849 N N . SER A 1 375 ? 55.594 -5.844 -15.881 1.00 31.77 387 SER A N 1
ATOM 2850 C CA . SER A 1 375 ? 55.937 -4.605 -16.581 1.00 28.43 387 SER A CA 1
ATOM 2851 C C . SER A 1 375 ? 54.992 -4.315 -17.747 1.00 26.43 387 SER A C 1
ATOM 2852 O O . SER A 1 375 ? 54.521 -5.229 -18.429 1.00 26.13 387 SER A O 1
ATOM 2855 N N . THR A 1 376 ? 54.701 -3.029 -17.965 1.00 27.68 388 THR A N 1
ATOM 2856 C CA . THR A 1 376 ? 53.941 -2.562 -19.139 1.00 24.12 388 THR A CA 1
ATOM 2857 C C . THR A 1 376 ? 54.762 -1.793 -20.180 1.00 22.89 388 THR A C 1
ATOM 2858 O O . THR A 1 376 ? 54.187 -1.152 -21.072 1.00 29.55 388 THR A O 1
ATOM 2862 N N . GLU A 1 377 ? 56.092 -1.915 -20.103 1.00 33.67 389 GLU A N 1
ATOM 2863 C CA . GLU A 1 377 ? 57.015 -1.204 -21.018 1.00 42.85 389 GLU A CA 1
ATOM 2864 C C . GLU A 1 377 ? 56.836 -1.593 -22.498 1.00 38.49 389 GLU A C 1
ATOM 2865 O O . GLU A 1 377 ? 56.976 -0.744 -23.381 1.00 43.01 389 GLU A O 1
ATOM 2871 N N . ASP A 1 378 ? 56.474 -2.858 -22.736 1.00 40.32 390 ASP A N 1
ATOM 2872 C CA . ASP A 1 378 ? 56.190 -3.386 -24.081 1.00 46.02 390 ASP A CA 1
ATOM 2873 C C . ASP A 1 378 ? 54.809 -3.040 -24.661 1.00 41.13 390 ASP A C 1
ATOM 2874 O O . ASP A 1 378 ? 54.501 -3.461 -25.777 1.00 49.41 390 ASP A O 1
ATOM 2876 N N . VAL A 1 379 ? 53.980 -2.295 -23.917 1.00 41.00 391 VAL A N 1
ATOM 2877 C CA . VAL A 1 379 ? 52.626 -1.899 -24.326 1.00 33.14 391 VAL A CA 1
ATOM 2878 C C . VAL A 1 379 ? 52.535 -0.368 -24.322 1.00 30.25 391 VAL A C 1
ATOM 2879 O O . VAL A 1 379 ? 53.253 0.291 -23.566 1.00 31.27 391 VAL A O 1
ATOM 2883 N N . ALA A 1 380 ? 51.657 0.174 -25.165 1.00 27.21 392 ALA A N 1
ATOM 2884 C CA . ALA A 1 380 ? 51.349 1.616 -25.241 1.00 32.76 392 ALA A CA 1
ATOM 2885 C C . ALA A 1 380 ? 50.783 2.174 -23.934 1.00 34.72 392 ALA A C 1
ATOM 2886 O O . ALA A 1 380 ? 50.198 1.441 -23.135 1.00 32.68 392 ALA A O 1
ATOM 2888 N N . SER A 1 381 ? 50.967 3.474 -23.737 1.00 35.04 393 SER A N 1
ATOM 2889 C CA . SER A 1 381 ? 50.559 4.134 -22.484 1.00 36.83 393 SER A CA 1
ATOM 2890 C C . SER A 1 381 ? 49.025 4.268 -22.352 1.00 34.39 393 SER A C 1
ATOM 2891 O O . SER A 1 381 ? 48.526 4.392 -21.227 1.00 51.35 393 SER A O 1
ATOM 2894 N N . ASN A 1 382 ? 48.304 4.259 -23.484 1.00 38.46 394 ASN A N 1
ATOM 2895 C CA . ASN A 1 382 ? 46.841 4.186 -23.515 1.00 42.34 394 ASN A CA 1
ATOM 2896 C C . ASN A 1 382 ? 46.367 3.162 -24.558 1.00 39.97 394 ASN A C 1
ATOM 2897 O O . ASN A 1 382 ? 46.527 3.372 -25.771 1.00 39.44 394 ASN A O 1
ATOM 2902 N N . CYS A 1 383 ? 45.744 2.087 -24.062 1.00 32.92 395 CYS A N 1
ATOM 2903 C CA . CYS A 1 383 ? 45.111 1.041 -24.880 1.00 32.43 395 CYS A CA 1
ATOM 2904 C C . CYS A 1 383 ? 43.630 1.278 -25.218 1.00 29.96 395 CYS A C 1
ATOM 2905 O O . CYS A 1 383 ? 43.037 0.473 -25.922 1.00 28.24 395 CYS A O 1
ATOM 2908 N N . VAL A 1 384 ? 43.027 2.360 -24.731 1.00 26.21 396 VAL A N 1
ATOM 2909 C CA . VAL A 1 384 ? 41.681 2.768 -25.148 1.00 29.12 396 VAL A CA 1
ATOM 2910 C C . VAL A 1 384 ? 41.855 3.691 -26.367 1.00 39.86 396 VAL A C 1
ATOM 2911 O O . VAL A 1 384 ? 42.751 4.539 -26.341 1.00 41.17 396 VAL A O 1
ATOM 2915 N N . PRO A 1 385 ? 41.016 3.538 -27.432 1.00 43.76 397 PRO A N 1
ATOM 2916 C CA . PRO A 1 385 ? 41.122 4.476 -28.574 1.00 40.51 397 PRO A CA 1
ATOM 2917 C C . PRO A 1 385 ? 40.757 5.921 -28.205 1.00 48.72 397 PRO A C 1
ATOM 2918 O O . PRO A 1 385 ? 39.733 6.138 -27.550 1.00 48.50 397 PRO A O 1
ATOM 2922 N N . GLN B 2 1 ? 23.344 22.340 -17.261 1.00 59.65 160 GLN D N 1
ATOM 2923 C CA . GLN B 2 1 ? 24.345 21.950 -16.204 1.00 50.30 160 GLN D CA 1
ATOM 2924 C C . GLN B 2 1 ? 23.919 22.414 -14.801 1.00 43.56 160 GLN D C 1
ATOM 2925 O O . GLN B 2 1 ? 23.491 23.559 -14.590 1.00 38.82 160 GLN D O 1
ATOM 2931 N N . VAL B 2 2 ? 24.082 21.507 -13.853 1.00 35.73 161 VAL D N 1
ATOM 2932 C CA . VAL B 2 2 ? 23.470 21.596 -12.531 1.00 35.09 161 VAL D CA 1
ATOM 2933 C C . VAL B 2 2 ? 24.204 22.588 -11.636 1.00 34.71 161 VAL D C 1
ATOM 2934 O O . VAL B 2 2 ? 25.434 22.547 -11.536 1.00 30.56 161 VAL D O 1
ATOM 2938 N N . GLN B 2 3 ? 23.434 23.458 -10.980 1.00 28.48 162 GLN D N 1
ATOM 2939 C CA . GLN B 2 3 ? 23.937 24.407 -10.010 1.00 25.82 162 GLN D CA 1
ATOM 2940 C C . GLN B 2 3 ? 23.116 24.272 -8.719 1.00 23.69 162 GLN D C 1
ATOM 2941 O O . GLN B 2 3 ? 21.880 24.269 -8.742 1.00 19.98 162 GLN D O 1
ATOM 2947 N N . LEU B 2 4 ? 23.837 24.172 -7.610 1.00 17.76 163 LEU D N 1
ATOM 2948 C CA . LEU B 2 4 ? 23.292 24.183 -6.261 1.00 15.46 163 LEU D CA 1
ATOM 2949 C C . LEU B 2 4 ? 24.101 25.171 -5.480 1.00 17.85 163 LEU D C 1
ATOM 2950 O O . LEU B 2 4 ? 25.354 25.079 -5.511 1.00 17.88 163 LEU D O 1
ATOM 2955 N N . GLN B 2 5 ? 23.447 26.093 -4.787 1.00 15.55 164 GLN D N 1
ATOM 2956 C CA . GLN B 2 5 ? 24.113 27.087 -3.962 1.00 16.25 164 GLN D CA 1
ATOM 2957 C C . GLN B 2 5 ? 23.358 27.333 -2.690 1.00 15.93 164 GLN D C 1
ATOM 2958 O O . GLN B 2 5 ? 22.228 27.867 -2.736 1.00 14.76 164 GLN D O 1
ATOM 2964 N N . GLU B 2 6 ? 23.993 27.014 -1.553 1.00 14.16 165 GLU D N 1
ATOM 2965 C CA . GLU B 2 6 ? 23.433 27.118 -0.240 1.00 14.17 165 GLU D CA 1
ATOM 2966 C C . GLU B 2 6 ? 23.698 28.491 0.359 1.00 14.67 165 GLU D C 1
ATOM 2967 O O . GLU B 2 6 ? 24.718 29.137 0.017 1.00 17.20 165 GLU D O 1
ATOM 2973 N N A SER B 2 7 ? 22.824 28.919 1.262 0.50 14.81 166 SER D N 1
ATOM 2974 N N B SER B 2 7 ? 22.784 28.927 1.229 0.50 15.43 166 SER D N 1
ATOM 2975 C CA A SER B 2 7 ? 23.004 30.164 1.988 0.50 14.54 166 SER D CA 1
ATOM 2976 C CA B SER B 2 7 ? 22.866 30.208 1.922 0.50 16.23 166 SER D CA 1
ATOM 2977 C C A SER B 2 7 ? 22.202 30.045 3.262 0.50 15.95 166 SER D C 1
ATOM 2978 C C B SER B 2 7 ? 22.192 30.037 3.269 0.50 16.75 166 SER D C 1
ATOM 2979 O O A SER B 2 7 ? 21.467 29.074 3.455 0.50 15.05 166 SER D O 1
ATOM 2980 O O B SER B 2 7 ? 21.529 29.025 3.522 0.50 15.43 166 SER D O 1
ATOM 2985 N N . GLY B 2 8 ? 22.358 31.040 4.134 1.00 15.87 167 GLY D N 1
ATOM 2986 C CA . GLY B 2 8 ? 21.638 31.135 5.375 1.00 15.49 167 GLY D CA 1
ATOM 2987 C C . GLY B 2 8 ? 22.333 30.699 6.643 1.00 16.49 167 GLY D C 1
ATOM 2988 O O . GLY B 2 8 ? 21.767 30.806 7.725 1.00 17.22 167 GLY D O 1
ATOM 2989 N N . GLY B 2 9 ? 23.574 30.213 6.532 1.00 14.07 168 GLY D N 1
ATOM 2990 C CA . GLY B 2 9 ? 24.310 29.873 7.712 1.00 14.54 168 GLY D CA 1
ATOM 2991 C C . GLY B 2 9 ? 24.744 31.093 8.492 1.00 16.77 168 GLY D C 1
ATOM 2992 O O . GLY B 2 9 ? 24.547 32.219 8.084 1.00 19.02 168 GLY D O 1
ATOM 2993 N N . GLY B 2 10 ? 25.319 30.822 9.624 1.00 16.94 169 GLY D N 1
ATOM 2994 C CA . GLY B 2 10 ? 25.789 31.893 10.492 1.00 19.42 169 GLY D CA 1
ATOM 2995 C C . GLY B 2 10 ? 26.356 31.356 11.766 1.00 20.45 169 GLY D C 1
ATOM 2996 O O . GLY B 2 10 ? 26.464 30.135 11.966 1.00 19.63 169 GLY D O 1
ATOM 2997 N N . LEU B 2 11 ? 26.700 32.305 12.633 1.00 17.94 170 LEU D N 1
ATOM 2998 C CA . LEU B 2 11 ? 27.201 32.059 13.971 1.00 19.42 170 LEU D CA 1
ATOM 2999 C C . LEU B 2 11 ? 26.131 32.406 14.983 1.00 19.05 170 LEU D C 1
ATOM 3000 O O . LEU B 2 11 ? 25.777 33.570 15.092 1.00 21.41 170 LEU D O 1
ATOM 3005 N N . VAL B 2 12 ? 25.661 31.419 15.729 1.00 18.54 171 VAL D N 1
ATOM 3006 C CA . VAL B 2 12 ? 24.546 31.584 16.645 1.00 19.60 171 VAL D CA 1
ATOM 3007 C C . VAL B 2 12 ? 24.888 31.041 18.000 1.00 22.21 171 VAL D C 1
ATOM 3008 O O . VAL B 2 12 ? 25.845 30.276 18.139 1.00 22.34 171 VAL D O 1
ATOM 3012 N N . GLN B 2 13 ? 24.128 31.443 19.016 1.00 21.41 172 GLN D N 1
ATOM 3013 C CA . GLN B 2 13 ? 24.296 30.882 20.355 1.00 21.21 172 GLN D CA 1
ATOM 3014 C C . GLN B 2 13 ? 23.504 29.588 20.489 1.00 22.27 172 GLN D C 1
ATOM 3015 O O . GLN B 2 13 ? 22.534 29.390 19.735 1.00 21.87 172 GLN D O 1
ATOM 3021 N N . PRO B 2 14 ? 23.843 28.711 21.468 1.00 22.15 173 PRO D N 1
ATOM 3022 C CA . PRO B 2 14 ? 23.006 27.563 21.789 1.00 22.92 173 PRO D CA 1
ATOM 3023 C C . PRO B 2 14 ? 21.561 27.973 22.060 1.00 22.70 173 PRO D C 1
ATOM 3024 O O . PRO B 2 14 ? 21.328 29.011 22.715 1.00 21.32 173 PRO D O 1
ATOM 3028 N N . GLY B 2 15 ? 20.628 27.226 21.478 1.00 22.20 174 GLY D N 1
ATOM 3029 C CA . GLY B 2 15 ? 19.212 27.563 21.462 1.00 18.85 174 GLY D CA 1
ATOM 3030 C C . GLY B 2 15 ? 18.799 28.474 20.339 1.00 19.48 174 GLY D C 1
ATOM 3031 O O . GLY B 2 15 ? 17.605 28.731 20.222 1.00 22.50 174 GLY D O 1
ATOM 3032 N N . GLY B 2 16 ? 19.743 28.947 19.512 1.00 20.14 175 GLY D N 1
ATOM 3033 C CA . GLY B 2 16 ? 19.459 29.803 18.371 1.00 18.75 175 GLY D CA 1
ATOM 3034 C C . GLY B 2 16 ? 18.855 29.027 17.204 1.00 17.85 175 GLY D C 1
ATOM 3035 O O . GLY B 2 16 ? 18.623 27.807 17.284 1.00 18.29 175 GLY D O 1
ATOM 3036 N N A SER B 2 17 ? 18.680 29.753 16.112 0.50 22.16 176 SER D N 1
ATOM 3037 N N B SER B 2 17 ? 18.499 29.793 16.176 0.50 20.50 176 SER D N 1
ATOM 3038 C CA A SER B 2 17 ? 17.969 29.257 14.947 0.50 20.58 176 SER D CA 1
ATOM 3039 C CA B SER B 2 17 ? 17.838 29.309 14.951 0.50 18.23 176 SER D CA 1
ATOM 3040 C C A SER B 2 17 ? 18.494 29.894 13.689 0.50 19.79 176 SER D C 1
ATOM 3041 C C B SER B 2 17 ? 18.502 29.885 13.703 0.50 18.60 176 SER D C 1
ATOM 3042 O O A SER B 2 17 ? 18.938 31.040 13.695 0.50 19.52 176 SER D O 1
ATOM 3043 O O B SER B 2 17 ? 19.065 30.978 13.735 0.50 18.48 176 SER D O 1
ATOM 3048 N N . LEU B 2 18 ? 18.429 29.127 12.600 1.00 18.09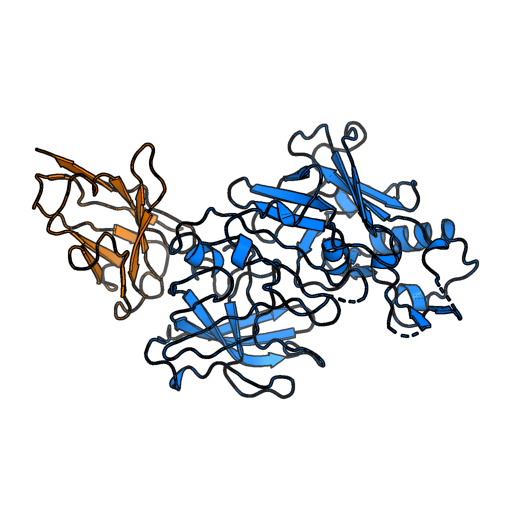 177 LEU D N 1
ATOM 3049 C CA . LEU B 2 18 ? 18.795 29.582 11.288 1.00 15.09 177 LEU D CA 1
ATOM 3050 C C . LEU B 2 18 ? 17.796 28.985 10.310 1.00 13.69 177 LEU D C 1
ATOM 3051 O O . LEU B 2 18 ? 17.143 27.984 10.624 1.00 15.97 177 LEU D O 1
ATOM 3056 N N . ARG B 2 19 ? 17.699 29.634 9.178 1.00 13.44 178 ARG D N 1
ATOM 3057 C CA . ARG B 2 19 ? 16.963 29.119 8.036 1.00 15.98 178 ARG D CA 1
ATOM 3058 C C . ARG B 2 19 ? 17.896 28.998 6.848 1.00 15.27 178 ARG D C 1
ATOM 3059 O O . ARG B 2 19 ? 18.269 29.998 6.197 1.00 16.05 178 ARG D O 1
ATOM 3067 N N . LEU B 2 20 ? 18.267 27.754 6.527 1.00 14.61 179 LEU D N 1
ATOM 3068 C CA . LEU B 2 20 ? 19.120 27.530 5.361 1.00 13.67 179 LEU D CA 1
ATOM 3069 C C . LEU B 2 20 ? 18.285 27.443 4.106 1.00 13.12 179 LEU D C 1
ATOM 3070 O O . LEU B 2 20 ? 17.120 27.053 4.179 1.00 13.02 179 LEU D O 1
ATOM 3075 N N A SER B 2 21 ? 18.860 27.875 2.988 0.50 14.72 180 SER D N 1
ATOM 3076 N N B SER B 2 21 ? 18.860 27.820 2.982 0.50 13.93 180 SER D N 1
ATOM 3077 C CA A SER B 2 21 ? 18.252 27.826 1.673 0.50 16.28 180 SER D CA 1
ATOM 3078 C CA B SER B 2 21 ? 18.199 27.713 1.715 0.50 14.23 180 SER D CA 1
ATOM 3079 C C A SER B 2 21 ? 19.245 27.186 0.740 0.50 14.46 180 SER D C 1
ATOM 3080 C C B SER B 2 21 ? 19.221 27.274 0.696 0.50 13.68 180 SER D C 1
ATOM 3081 O O A SER B 2 21 ? 20.458 27.231 1.000 0.50 14.84 180 SER D O 1
ATOM 3082 O O B SER B 2 21 ? 20.430 27.534 0.862 0.50 14.45 180 SER D O 1
ATOM 3087 N N . CYS B 2 22 ? 18.749 26.592 -0.341 1.00 14.00 181 CYS D N 1
ATOM 3088 C CA . CYS B 2 22 ? 19.566 26.169 -1.459 1.00 14.96 181 CYS D CA 1
ATOM 3089 C C . CYS B 2 22 ? 18.845 26.516 -2.741 1.00 15.78 181 CYS D C 1
ATOM 3090 O O . CYS B 2 22 ? 17.711 26.065 -2.953 1.00 16.36 181 CYS D O 1
ATOM 3093 N N . ALA B 2 23 ? 19.470 27.318 -3.567 1.00 15.83 182 ALA D N 1
ATOM 3094 C CA . ALA B 2 23 ? 18.949 27.687 -4.860 1.00 16.21 182 ALA D CA 1
ATOM 3095 C C . ALA B 2 23 ? 19.463 26.673 -5.856 1.00 18.18 182 ALA D C 1
ATOM 3096 O O . ALA B 2 23 ? 20.659 26.334 -5.849 1.00 20.76 182 ALA D O 1
ATOM 3098 N N . ALA B 2 24 ? 18.594 26.189 -6.713 1.00 17.66 183 ALA D N 1
ATOM 3099 C CA . ALA B 2 24 ? 18.898 25.176 -7.682 1.00 17.88 183 ALA D CA 1
ATOM 3100 C C . ALA B 2 24 ? 18.618 25.672 -9.089 1.00 18.17 183 ALA D C 1
ATOM 3101 O O . ALA B 2 24 ? 17.643 26.400 -9.313 1.00 21.80 183 ALA D O 1
ATOM 3103 N N . SER B 2 25 ? 19.460 25.288 -10.029 1.00 20.30 184 SER D N 1
ATOM 3104 C CA . SER B 2 25 ? 19.188 25.541 -11.435 1.00 21.99 184 SER D CA 1
ATOM 3105 C C . SER B 2 25 ? 19.838 24.483 -12.305 1.00 23.58 184 SER D C 1
ATOM 3106 O O . SER B 2 25 ? 20.710 23.720 -11.853 1.00 20.69 184 SER D O 1
ATOM 3109 N N . GLY B 2 26 ? 19.381 24.423 -13.552 1.00 23.86 185 GLY D N 1
ATOM 3110 C CA . GLY B 2 26 ? 19.922 23.507 -14.546 1.00 22.65 185 GLY D CA 1
ATOM 3111 C C . GLY B 2 26 ? 19.382 22.092 -14.585 1.00 26.01 185 GLY D C 1
ATOM 3112 O O . GLY B 2 26 ? 19.912 21.246 -15.304 1.00 28.73 185 GLY D O 1
ATOM 3113 N N . PHE B 2 27 ? 18.326 21.824 -13.810 1.00 23.98 186 PHE D N 1
ATOM 3114 C CA . PHE B 2 27 ? 17.587 20.551 -13.852 1.00 22.77 186 PHE D CA 1
ATOM 3115 C C . PHE B 2 27 ? 16.138 20.830 -13.423 1.00 19.44 186 PHE D C 1
ATOM 3116 O O . PHE B 2 27 ? 15.828 21.904 -12.932 1.00 21.13 186 PHE D O 1
ATOM 3124 N N . THR B 2 28 ? 15.281 19.838 -13.599 1.00 18.97 187 THR D N 1
ATOM 3125 C CA . THR B 2 28 ? 13.881 19.946 -13.178 1.00 19.36 187 THR D CA 1
ATOM 3126 C C . THR B 2 28 ? 13.781 19.733 -11.691 1.00 16.26 187 THR D C 1
ATOM 3127 O O . THR B 2 28 ? 13.652 18.616 -11.231 1.00 16.80 187 THR D O 1
ATOM 3131 N N . PHE B 2 29 ? 13.811 20.831 -10.940 1.00 17.60 188 PHE D N 1
ATOM 3132 C CA . PHE B 2 29 ? 13.825 20.777 -9.474 1.00 15.66 188 PHE D CA 1
ATOM 3133 C C . PHE B 2 29 ? 12.586 20.101 -8.930 1.00 13.88 188 PHE D C 1
ATOM 3134 O O . PHE B 2 29 ? 12.659 19.311 -7.982 1.00 13.98 188 PHE D O 1
ATOM 3142 N N . SER B 2 30 ? 11.444 20.357 -9.557 1.00 15.79 189 SER D N 1
ATOM 3143 C CA . SER B 2 30 ? 10.190 19.766 -9.128 1.00 14.91 189 SER D CA 1
ATOM 3144 C C . SER B 2 30 ? 10.105 18.241 -9.234 1.00 14.26 189 SER D C 1
ATOM 3145 O O . SER B 2 30 ? 9.176 17.674 -8.677 1.00 15.01 189 SER D O 1
ATOM 3148 N N A SER B 2 31 ? 11.018 17.595 -9.973 0.50 14.31 190 SER D N 1
ATOM 3149 N N B SER B 2 31 ? 11.028 17.601 -9.954 0.50 13.47 190 SER D N 1
ATOM 3150 C CA A SER B 2 31 ? 11.113 16.130 -10.022 0.50 15.27 190 SER D CA 1
ATOM 3151 C CA B SER B 2 31 ? 11.118 16.149 -10.012 0.50 13.34 190 SER D CA 1
ATOM 3152 C C A SER B 2 31 ? 12.272 15.516 -9.244 0.50 13.39 190 SER D C 1
ATOM 3153 C C B SER B 2 31 ? 12.297 15.529 -9.283 0.50 12.84 190 SER D C 1
ATOM 3154 O O A SER B 2 31 ? 12.458 14.311 -9.321 0.50 15.04 190 SER D O 1
ATOM 3155 O O B SER B 2 31 ? 12.528 14.336 -9.441 0.50 14.88 190 SER D O 1
ATOM 3160 N N . ALA B 2 32 ? 13.020 16.318 -8.483 1.00 12.45 191 ALA D N 1
ATOM 3161 C CA . ALA B 2 32 ? 14.264 15.868 -7.845 1.00 12.61 191 ALA D CA 1
ATOM 3162 C C . ALA B 2 32 ? 14.065 15.581 -6.356 1.00 11.78 191 ALA D C 1
ATOM 3163 O O . ALA B 2 32 ? 13.551 16.426 -5.603 1.00 11.81 191 ALA D O 1
ATOM 3165 N N . ILE B 2 33 ? 14.505 14.417 -5.906 1.00 11.98 192 ILE D N 1
ATOM 3166 C CA . ILE B 2 33 ? 14.741 14.157 -4.499 1.00 12.39 192 ILE D CA 1
ATOM 3167 C C . ILE B 2 33 ? 15.852 15.096 -4.058 1.00 12.20 192 ILE D C 1
ATOM 3168 O O . ILE B 2 33 ? 16.844 15.263 -4.803 1.00 15.37 192 ILE D O 1
ATOM 3173 N N A MET B 2 34 ? 15.708 15.689 -2.871 0.50 11.32 193 MET D N 1
ATOM 3174 N N B MET B 2 34 ? 15.709 15.716 -2.890 0.50 11.44 193 MET D N 1
ATOM 3175 C CA A MET B 2 34 ? 16.685 16.623 -2.309 0.50 11.24 193 MET D CA 1
ATOM 3176 C CA B MET B 2 34 ? 16.730 16.615 -2.361 0.50 11.26 193 MET D CA 1
ATOM 3177 C C A MET B 2 34 ? 17.109 16.203 -0.921 0.50 11.09 193 MET D C 1
ATOM 3178 C C B MET B 2 34 ? 17.110 16.228 -0.937 0.50 11.10 193 MET D C 1
ATOM 3179 O O A MET B 2 34 ? 16.287 15.783 -0.106 0.50 12.07 193 MET D O 1
ATOM 3180 O O B MET B 2 34 ? 16.271 15.817 -0.133 0.50 12.30 193 MET D O 1
ATOM 3189 N N . THR B 2 35 ? 18.389 16.392 -0.620 1.00 10.22 194 THR D N 1
ATOM 3190 C CA . THR B 2 35 ? 18.975 15.961 0.660 1.00 12.01 194 THR D CA 1
ATOM 3191 C C . THR B 2 35 ? 19.898 17.034 1.215 1.00 12.02 194 THR D C 1
ATOM 3192 O O . THR B 2 35 ? 20.664 17.631 0.462 1.00 14.09 194 THR D O 1
ATOM 3196 N N . TRP B 2 36 ? 19.820 17.234 2.515 1.00 10.48 195 TRP D N 1
ATOM 3197 C CA . TRP B 2 36 ? 20.805 18.003 3.276 1.00 10.85 195 TRP D CA 1
ATOM 3198 C C . TRP B 2 36 ? 21.751 17.044 4.000 1.00 11.21 195 TRP D C 1
ATOM 3199 O O . TRP B 2 36 ? 21.323 16.071 4.607 1.00 11.16 195 TRP D O 1
ATOM 3210 N N . VAL B 2 37 ? 23.054 17.346 3.937 1.00 10.98 196 VAL D N 1
ATOM 3211 C CA . VAL B 2 37 ? 24.144 16.635 4.601 1.00 11.82 196 VAL D CA 1
ATOM 3212 C C . VAL B 2 37 ? 24.974 17.663 5.352 1.00 11.41 196 VAL D C 1
ATOM 3213 O O . VAL B 2 37 ? 25.001 18.816 4.954 1.00 13.22 196 VAL D O 1
ATOM 3217 N N . ARG B 2 38 ? 25.621 17.250 6.432 1.00 11.52 197 ARG D N 1
ATOM 3218 C CA . ARG B 2 38 ? 26.570 18.122 7.111 1.00 11.30 197 ARG D CA 1
ATOM 3219 C C . ARG B 2 38 ? 27.917 17.468 7.295 1.00 11.77 197 ARG D C 1
ATOM 3220 O O . ARG B 2 38 ? 28.008 16.247 7.382 1.00 12.43 197 ARG D O 1
ATOM 3228 N N . GLN B 2 39 ? 28.956 18.316 7.359 1.00 11.33 198 GLN D N 1
ATOM 3229 C CA . GLN B 2 39 ? 30.333 17.866 7.489 1.00 11.43 198 GLN D CA 1
ATOM 3230 C C . GLN B 2 39 ? 31.108 18.876 8.332 1.00 11.59 198 GLN D C 1
ATOM 3231 O O . GLN B 2 39 ? 31.269 20.006 7.917 1.00 12.99 198 GLN D O 1
ATOM 3237 N N . ALA B 2 40 ? 31.620 18.408 9.465 1.00 14.22 199 ALA D N 1
ATOM 3238 C CA . ALA B 2 40 ? 32.519 19.215 10.325 1.00 15.11 199 ALA D CA 1
ATOM 3239 C C . ALA B 2 40 ? 33.952 18.693 10.198 1.00 14.31 199 ALA D C 1
ATOM 3240 O O . ALA B 2 40 ? 34.149 17.498 9.990 1.00 15.05 199 ALA D O 1
ATOM 3242 N N . PRO B 2 41 ? 34.961 19.586 10.331 1.00 13.77 200 PRO D N 1
ATOM 3243 C CA . PRO B 2 41 ? 36.357 19.125 10.270 1.00 14.30 200 PRO D CA 1
ATOM 3244 C C . PRO B 2 41 ? 36.649 18.025 11.313 1.00 14.12 200 PRO D C 1
ATOM 3245 O O . PRO B 2 41 ? 36.239 18.146 12.495 1.00 17.30 200 PRO D O 1
ATOM 3249 N N . GLY B 2 42 ? 37.296 16.957 10.828 1.00 14.02 201 GLY D N 1
ATOM 3250 C CA . GLY B 2 42 ? 37.688 15.850 11.689 1.00 15.54 201 GLY D CA 1
ATOM 3251 C C . GLY B 2 42 ? 36.567 14.893 12.063 1.00 18.47 201 GLY D C 1
ATOM 3252 O O . GLY B 2 42 ? 36.784 13.985 12.856 1.00 18.15 201 GLY D O 1
ATOM 3253 N N . LYS B 2 43 ? 35.384 15.042 11.458 1.00 16.00 202 LYS D N 1
ATOM 3254 C CA . LYS B 2 43 ? 34.242 14.180 11.747 1.00 17.63 202 LYS D CA 1
ATOM 3255 C C . LYS B 2 43 ? 33.778 13.512 10.471 1.00 15.82 202 LYS D C 1
ATOM 3256 O O . LYS B 2 43 ? 34.107 13.909 9.374 1.00 18.56 202 LYS D O 1
ATOM 3261 N N . GLY B 2 44 ? 32.978 12.467 10.657 1.00 17.14 203 GLY D N 1
ATOM 3262 C CA . GLY B 2 44 ? 32.341 11.787 9.547 1.00 17.68 203 GLY D CA 1
ATOM 3263 C C . GLY B 2 44 ? 31.226 12.648 8.953 1.00 16.60 203 GLY D C 1
ATOM 3264 O O . GLY B 2 44 ? 30.577 13.432 9.664 1.00 16.67 203 GLY D O 1
ATOM 3265 N N . ARG B 2 45 ? 31.055 12.517 7.640 1.00 15.76 204 ARG D N 1
ATOM 3266 C CA . ARG B 2 45 ? 29.885 13.046 6.914 1.00 15.35 204 ARG D CA 1
ATOM 3267 C C . ARG B 2 45 ? 28.593 12.546 7.574 1.00 13.81 204 ARG D C 1
ATOM 3268 O O . ARG B 2 45 ? 28.517 11.396 7.975 1.00 15.56 204 ARG D O 1
ATOM 3276 N N . GLU B 2 46 ? 27.613 13.427 7.756 1.00 12.34 205 GLU D N 1
ATOM 3277 C CA . GLU B 2 46 ? 26.366 13.076 8.477 1.00 13.54 205 GLU D CA 1
ATOM 3278 C C . GLU B 2 46 ? 25.175 13.539 7.668 1.00 12.61 205 GLU D C 1
ATOM 3279 O O . GLU B 2 46 ? 24.945 14.727 7.525 1.00 12.91 205 GLU D O 1
ATOM 3285 N N . TRP B 2 47 ? 24.383 12.582 7.161 1.00 11.27 206 TRP D N 1
ATOM 3286 C CA . TRP B 2 47 ? 23.063 12.852 6.624 1.00 11.31 206 TRP D CA 1
ATOM 3287 C C . TRP B 2 47 ? 22.175 13.582 7.620 1.00 11.96 206 TRP D C 1
ATOM 3288 O O . TRP B 2 47 ? 22.129 13.212 8.784 1.00 12.91 206 TRP D O 1
ATOM 3299 N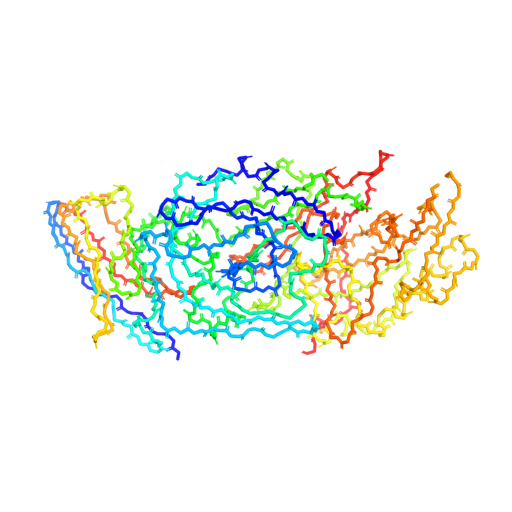 N . VAL B 2 48 ? 21.479 14.606 7.136 1.00 10.27 207 VAL D N 1
ATOM 3300 C CA . VAL B 2 48 ? 20.566 15.389 7.976 1.00 12.08 207 VAL D CA 1
ATOM 3301 C C . VAL B 2 48 ? 19.118 15.093 7.660 1.00 11.97 207 VAL D C 1
ATOM 3302 O O . VAL B 2 48 ? 18.338 14.757 8.580 1.00 12.50 207 VAL D O 1
ATOM 3306 N N . SER B 2 49 ? 18.718 15.279 6.405 1.00 10.41 208 SER D N 1
ATOM 3307 C CA . SER B 2 49 ? 17.293 15.127 6.033 1.00 10.68 208 SER D CA 1
ATOM 3308 C C . SER B 2 49 ? 17.145 14.981 4.541 1.00 12.32 208 SER D C 1
ATOM 3309 O O . SER B 2 49 ? 17.945 15.521 3.796 1.00 11.05 208 SER D O 1
ATOM 3312 N N . THR B 2 50 ? 16.107 14.270 4.129 1.00 10.95 209 THR D N 1
ATOM 3313 C CA . THR B 2 50 ? 15.753 14.106 2.733 1.00 10.81 209 THR D CA 1
ATOM 3314 C C . THR B 2 50 ? 14.290 14.468 2.539 1.00 10.68 209 THR D C 1
ATOM 3315 O O . THR B 2 50 ? 13.455 14.225 3.446 1.00 13.36 209 THR D O 1
ATOM 3319 N N . ILE B 2 51 ? 13.987 15.029 1.377 1.00 10.05 210 ILE D N 1
ATOM 3320 C CA . ILE B 2 51 ? 12.616 15.390 0.995 1.00 10.67 210 ILE D CA 1
ATOM 3321 C C . ILE B 2 51 ? 12.358 14.901 -0.409 1.00 11.55 210 ILE D C 1
ATOM 3322 O O . ILE B 2 51 ? 13.137 15.117 -1.333 1.00 11.41 210 ILE D O 1
ATOM 3327 N N . GLY B 2 52 ? 11.207 14.213 -0.582 1.00 10.06 211 GLY D N 1
ATOM 3328 C CA . GLY B 2 52 ? 10.805 13.828 -1.926 1.00 9.90 211 GLY D CA 1
ATOM 3329 C C . GLY B 2 52 ? 10.407 14.990 -2.792 1.00 11.09 211 GLY D C 1
ATOM 3330 O O . GLY B 2 52 ? 10.224 16.112 -2.305 1.00 10.97 211 GLY D O 1
ATOM 3331 N N . SER B 2 53 ? 10.231 14.712 -4.061 1.00 11.31 212 SER D N 1
ATOM 3332 C CA . SER B 2 53 ? 10.087 15.801 -5.037 1.00 10.68 212 SER D CA 1
ATOM 3333 C C . SER B 2 53 ? 8.829 16.629 -4.804 1.00 12.03 212 SER D C 1
ATOM 3334 O O . SER B 2 53 ? 8.899 17.834 -4.954 1.00 12.95 212 SER D O 1
ATOM 3337 N N . ASP B 2 54 ? 7.707 16.028 -4.426 1.00 11.95 213 ASP D N 1
ATOM 3338 C CA . ASP B 2 54 ? 6.503 16.840 -4.184 1.00 11.82 213 ASP D CA 1
ATOM 3339 C C . ASP B 2 54 ? 6.447 17.410 -2.780 1.00 12.07 213 ASP D C 1
ATOM 3340 O O . ASP B 2 54 ? 5.458 18.116 -2.468 1.00 14.17 213 ASP D O 1
ATOM 3345 N N . GLY B 2 55 ? 7.416 17.097 -1.897 1.00 12.62 214 GLY D N 1
ATOM 3346 C CA . GLY B 2 55 ? 7.493 17.697 -0.602 1.00 12.40 214 GLY D CA 1
ATOM 3347 C C . GLY B 2 55 ? 6.755 16.953 0.492 1.00 13.95 214 GLY D C 1
ATOM 3348 O O . GLY B 2 55 ? 6.932 17.258 1.648 1.00 15.65 214 GLY D O 1
ATOM 3349 N N . SER B 2 56 ? 5.946 15.951 0.140 1.00 12.75 215 SER D N 1
ATOM 3350 C CA . SER B 2 56 ? 5.124 15.255 1.124 1.00 13.07 215 SER D CA 1
ATOM 3351 C C . SER B 2 56 ? 5.848 14.230 1.974 1.00 12.14 215 SER D C 1
ATOM 3352 O O . SER B 2 56 ? 5.415 13.953 3.088 1.00 15.95 215 SER D O 1
ATOM 3355 N N . ILE B 2 57 ? 6.911 13.613 1.453 1.00 12.08 216 ILE D N 1
ATOM 3356 C CA . ILE B 2 57 ? 7.644 12.601 2.177 1.00 13.69 216 ILE D CA 1
ATOM 3357 C C . ILE B 2 57 ? 8.947 13.229 2.656 1.00 12.82 216 ILE D C 1
ATOM 3358 O O . ILE B 2 57 ? 9.719 13.776 1.849 1.00 13.26 216 ILE D O 1
ATOM 3363 N N . THR B 2 58 ? 9.157 13.218 3.967 1.00 12.55 217 THR D N 1
ATOM 3364 C CA . THR B 2 58 ? 10.347 13.768 4.586 1.00 14.22 217 THR D CA 1
ATOM 3365 C C . THR B 2 58 ? 10.906 12.790 5.575 1.00 15.00 217 THR D C 1
ATOM 3366 O O . THR B 2 58 ? 10.167 12.116 6.295 1.00 16.83 217 THR D O 1
ATOM 3370 N N . THR B 2 59 ? 12.230 12.721 5.625 1.00 12.81 218 THR D N 1
ATOM 3371 C CA . THR B 2 59 ? 12.912 11.877 6.569 1.00 13.00 218 THR D CA 1
ATOM 3372 C C . THR B 2 59 ? 14.041 12.662 7.223 1.00 13.89 218 THR D C 1
ATOM 3373 O O . THR B 2 59 ? 14.548 13.625 6.664 1.00 12.76 218 THR D O 1
ATOM 3377 N N . TYR B 2 60 ? 14.408 12.262 8.427 1.00 13.86 219 TYR D N 1
ATOM 3378 C CA . TYR B 2 60 ? 15.338 12.987 9.282 1.00 12.78 219 TYR D CA 1
ATOM 3379 C C . TYR B 2 60 ? 16.253 12.053 10.031 1.00 13.84 219 TYR D C 1
ATOM 3380 O O . TYR B 2 60 ? 15.835 10.951 10.496 1.00 15.17 219 TYR D O 1
ATOM 3389 N N . ALA B 2 61 ? 17.481 12.498 10.223 1.00 13.30 220 ALA D N 1
ATOM 3390 C CA . ALA B 2 61 ? 18.391 11.830 11.140 1.00 14.26 220 ALA D CA 1
ATOM 3391 C C . ALA B 2 61 ? 17.871 11.947 12.561 1.00 15.06 220 ALA D C 1
ATOM 3392 O O . ALA B 2 61 ? 17.322 12.987 12.948 1.00 17.24 220 ALA D O 1
ATOM 3394 N N . ASP B 2 62 ? 18.108 10.905 13.347 1.00 17.43 221 ASP D N 1
ATOM 3395 C CA . ASP B 2 62 ? 17.683 10.955 14.737 1.00 18.93 221 ASP D CA 1
ATOM 3396 C C . ASP B 2 62 ? 18.289 12.153 15.493 1.00 19.55 221 ASP D C 1
ATOM 3397 O O . ASP B 2 62 ? 17.610 12.736 16.339 1.00 24.73 221 ASP D O 1
ATOM 3402 N N . SER B 2 63 ? 19.535 12.517 15.157 1.00 18.11 222 SER D N 1
ATOM 3403 C CA . SER B 2 63 ? 20.256 13.637 15.795 1.00 20.26 222 SER D CA 1
ATOM 3404 C C . SER B 2 63 ? 19.588 15.000 15.650 1.00 20.27 222 SER D C 1
ATOM 3405 O O . SER B 2 63 ? 19.944 15.918 16.402 1.00 21.93 222 SER D O 1
ATOM 3408 N N . VAL B 2 64 ? 18.676 15.149 14.683 1.00 18.59 223 VAL D N 1
ATOM 3409 C CA . VAL B 2 64 ? 17.989 16.421 14.398 1.00 17.34 223 VAL D CA 1
ATOM 3410 C C . VAL B 2 64 ? 16.455 16.358 14.494 1.00 18.50 223 VAL D C 1
ATOM 3411 O O . VAL B 2 64 ? 15.798 17.392 14.357 1.00 17.28 223 VAL D O 1
ATOM 3415 N N . LYS B 2 65 ? 15.887 15.171 14.705 1.00 19.16 224 LYS D N 1
ATOM 3416 C CA . LYS B 2 65 ? 14.441 15.001 14.769 1.00 20.82 224 LYS D CA 1
ATOM 3417 C C . LYS B 2 65 ? 13.827 15.908 15.830 1.00 23.34 224 LYS D C 1
ATOM 3418 O O . LYS B 2 65 ? 14.370 16.028 16.937 1.00 25.91 224 LYS D O 1
ATOM 3421 N N . GLY B 2 66 ? 12.760 16.602 15.429 1.00 20.94 225 GLY D N 1
ATOM 3422 C CA . GLY B 2 66 ? 12.033 17.515 16.314 1.00 22.70 225 GLY D CA 1
ATOM 3423 C C . GLY B 2 66 ? 12.623 18.914 16.414 1.00 24.33 225 GLY D C 1
ATOM 3424 O O . GLY B 2 66 ? 12.006 19.797 17.006 1.00 27.85 225 GLY D O 1
ATOM 3425 N N . ARG B 2 67 ? 13.823 19.127 15.871 1.00 20.66 226 ARG D N 1
ATOM 3426 C CA . ARG B 2 67 ? 14.510 20.421 15.878 1.00 17.15 226 ARG D CA 1
ATOM 3427 C C . ARG B 2 67 ? 14.627 21.053 14.502 1.00 17.47 226 ARG D C 1
ATOM 3428 O O . ARG B 2 67 ? 14.538 22.270 14.380 1.00 17.39 226 ARG D O 1
ATOM 3436 N N . PHE B 2 68 ? 14.901 20.235 13.470 1.00 15.81 227 PHE D N 1
ATOM 3437 C CA . PHE B 2 68 ? 15.058 20.731 12.112 1.00 15.77 227 PHE D CA 1
ATOM 3438 C C . PHE B 2 68 ? 13.871 20.296 11.276 1.00 15.80 227 PHE D C 1
ATOM 3439 O O . PHE B 2 68 ? 13.316 19.227 11.504 1.00 17.78 227 PHE D O 1
ATOM 3447 N N . THR B 2 69 ? 13.515 21.139 10.316 1.00 13.97 228 THR D N 1
ATOM 3448 C CA . THR B 2 69 ? 12.435 20.839 9.371 1.00 14.62 228 THR D CA 1
ATOM 3449 C C . THR B 2 69 ? 12.888 21.154 7.953 1.00 13.47 228 THR D C 1
ATOM 3450 O O . THR B 2 69 ? 13.315 22.283 7.653 1.00 12.68 228 THR D O 1
ATOM 3454 N N . ILE B 2 70 ? 12.803 20.146 7.070 1.00 13.36 229 ILE D N 1
ATOM 3455 C CA . ILE B 2 70 ? 13.112 20.297 5.653 1.00 12.12 229 ILE D CA 1
ATOM 3456 C C . ILE B 2 70 ? 11.832 20.723 4.934 1.00 11.72 229 ILE D C 1
ATOM 3457 O O . ILE B 2 70 ? 10.750 20.293 5.294 1.00 14.18 229 ILE D O 1
ATOM 3462 N N . SER B 2 71 ? 11.956 21.546 3.918 1.00 10.93 230 SER D N 1
ATOM 3463 C CA . SER B 2 71 ? 10.841 21.916 3.054 1.00 11.58 230 SER D CA 1
ATOM 3464 C C . SER B 2 71 ? 11.378 22.405 1.721 1.00 11.74 230 SER D C 1
ATOM 3465 O O . SER B 2 71 ? 12.612 22.544 1.517 1.00 11.38 230 SER D O 1
ATOM 3468 N N . ARG B 2 72 ? 10.497 22.663 0.777 1.00 11.51 231 ARG D N 1
ATOM 3469 C CA . ARG B 2 72 ? 10.871 23.082 -0.531 1.00 12.75 231 ARG D CA 1
ATOM 3470 C C . ARG B 2 72 ? 9.782 23.916 -1.139 1.00 13.77 231 ARG D C 1
ATOM 3471 O O . ARG B 2 72 ? 8.605 23.741 -0.775 1.00 15.74 231 ARG D O 1
ATOM 3479 N N . ASP B 2 73 ? 10.189 24.795 -2.063 1.00 14.54 232 ASP D N 1
ATOM 3480 C CA . ASP B 2 73 ? 9.266 25.555 -2.883 1.00 14.09 232 ASP D CA 1
ATOM 3481 C C . ASP B 2 73 ? 9.619 25.261 -4.323 1.00 14.64 232 ASP D C 1
ATOM 3482 O O . ASP B 2 73 ? 10.571 25.798 -4.891 1.00 15.85 232 ASP D O 1
ATOM 3487 N N . ASN B 2 74 ? 8.852 24.360 -4.924 1.00 15.78 233 ASN D N 1
ATOM 3488 C CA . ASN B 2 74 ? 9.144 23.918 -6.279 1.00 14.87 233 ASN D CA 1
ATOM 3489 C C . ASN B 2 74 ? 9.050 25.026 -7.322 1.00 18.61 233 ASN D C 1
ATOM 3490 O O . ASN B 2 74 ? 9.946 25.152 -8.172 1.00 22.55 233 ASN D O 1
ATOM 3495 N N . ALA B 2 75 ? 8.074 25.908 -7.133 1.00 17.55 234 ALA D N 1
ATOM 3496 C CA . ALA B 2 75 ? 7.907 27.077 -8.020 1.00 19.62 234 ALA D CA 1
ATOM 3497 C C . ALA B 2 75 ? 9.107 28.023 -8.030 1.00 19.56 234 ALA D C 1
ATOM 3498 O O . ALA B 2 75 ? 9.401 28.610 -9.066 1.00 20.48 234 ALA D O 1
ATOM 3500 N N . ARG B 2 76 ? 9.822 28.098 -6.909 1.00 18.44 235 ARG D N 1
ATOM 3501 C CA . ARG B 2 76 ? 10.995 28.970 -6.749 1.00 17.77 235 ARG D CA 1
ATOM 3502 C C . ARG B 2 76 ? 12.311 28.229 -6.802 1.00 17.86 235 ARG D C 1
ATOM 3503 O O . ARG B 2 76 ? 13.344 28.836 -6.538 1.00 19.96 235 ARG D O 1
ATOM 3511 N N . ASN B 2 77 ? 12.307 26.925 -7.127 1.00 17.25 236 ASN D N 1
ATOM 3512 C CA . ASN B 2 77 ? 13.525 26.141 -7.277 1.00 17.77 236 ASN D CA 1
ATOM 3513 C C . ASN B 2 77 ? 14.418 26.265 -6.021 1.00 15.28 236 ASN D C 1
ATOM 3514 O O . ASN B 2 77 ? 15.639 26.402 -6.139 1.00 16.59 236 ASN D O 1
ATOM 3519 N N . THR B 2 78 ? 13.802 26.191 -4.845 1.00 14.82 237 THR D N 1
ATOM 3520 C CA . THR B 2 78 ? 14.475 26.425 -3.572 1.00 13.05 237 THR D CA 1
ATOM 3521 C C . THR B 2 78 ? 14.160 25.297 -2.570 1.00 13.55 237 THR D C 1
ATOM 3522 O O . THR B 2 78 ? 12.994 24.908 -2.370 1.00 13.59 237 THR D O 1
ATOM 3526 N N . LEU B 2 79 ? 15.219 24.828 -1.927 1.00 13.01 238 LEU D N 1
ATOM 3527 C CA . LEU B 2 79 ? 15.166 23.892 -0.817 1.00 13.45 238 LEU D CA 1
ATOM 3528 C C . LEU B 2 79 ? 15.466 24.653 0.465 1.00 13.89 238 LEU D C 1
ATOM 3529 O O . LEU B 2 79 ? 16.322 25.523 0.452 1.00 14.17 238 LEU D O 1
ATOM 3534 N N . TYR B 2 80 ? 14.824 24.307 1.579 1.00 11.96 239 TYR D N 1
ATOM 3535 C CA . TYR B 2 80 ? 15.040 24.946 2.860 1.00 12.06 239 TYR D CA 1
ATOM 3536 C C . TYR B 2 80 ? 15.356 23.974 3.972 1.00 12.79 239 TYR D C 1
ATOM 3537 O O . TYR B 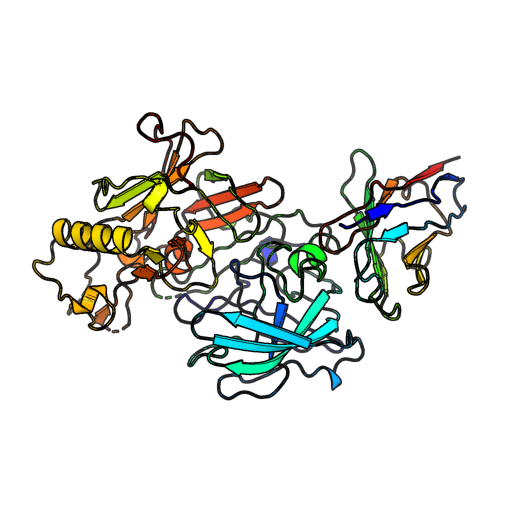2 80 ? 14.976 22.807 3.914 1.00 13.64 239 TYR D O 1
ATOM 3546 N N . LEU B 2 81 ? 16.027 24.476 5.014 1.00 12.72 240 LEU D N 1
ATOM 3547 C CA . LEU B 2 81 ? 16.176 23.740 6.273 1.00 12.08 240 LEU D CA 1
ATOM 3548 C C . LEU B 2 81 ? 15.989 24.710 7.421 1.00 13.78 240 LEU D C 1
ATOM 3549 O O . LEU B 2 81 ? 16.844 25.592 7.623 1.00 15.83 240 LEU D O 1
ATOM 3554 N N . GLN B 2 82 ? 14.870 24.596 8.113 1.00 13.10 241 GLN D N 1
ATOM 3555 C CA . GLN B 2 82 ? 14.654 25.389 9.317 1.00 13.51 241 GLN D CA 1
ATOM 3556 C C . GLN B 2 82 ? 15.308 24.680 10.482 1.00 15.26 241 GLN D C 1
ATOM 3557 O O . GLN B 2 82 ? 15.018 23.526 10.730 1.00 17.66 241 GLN D O 1
ATOM 3563 N N . MET B 2 83 ? 16.187 25.380 11.200 1.00 15.88 242 MET D N 1
ATOM 3564 C CA . MET B 2 83 ? 17.006 24.795 12.227 1.00 16.07 242 MET D CA 1
ATOM 3565 C C . MET B 2 83 ? 16.667 25.519 13.522 1.00 16.46 242 MET D C 1
ATOM 3566 O O . MET B 2 83 ? 16.877 26.713 13.583 1.00 18.69 242 MET D O 1
ATOM 3571 N N . ASN B 2 84 ? 16.087 24.815 14.487 1.00 17.99 243 ASN D N 1
ATOM 3572 C CA . ASN B 2 84 ? 15.767 25.392 15.801 1.00 19.37 243 ASN D CA 1
ATOM 3573 C C . ASN B 2 84 ? 16.558 24.665 16.873 1.00 20.29 243 ASN D C 1
ATOM 3574 O O . ASN B 2 84 ? 17.143 23.584 16.662 1.00 19.18 243 ASN D O 1
ATOM 3579 N N . SER B 2 85 ? 16.555 25.234 18.071 1.00 19.47 244 SER D N 1
ATOM 3580 C CA . SER B 2 85 ? 17.186 24.599 19.223 1.00 18.86 244 SER D CA 1
ATOM 3581 C C . SER B 2 85 ? 18.608 24.112 18.920 1.00 19.00 244 SER D C 1
ATOM 3582 O O . SER B 2 85 ? 18.978 22.993 19.251 1.00 20.18 244 SER D O 1
ATOM 3585 N N . LEU B 2 86 ? 19.385 25.003 18.306 1.00 18.50 245 LEU D N 1
ATOM 3586 C CA . LEU B 2 86 ? 20.721 24.653 17.839 1.00 19.06 245 LEU D CA 1
ATOM 3587 C C . LEU B 2 86 ? 21.659 24.389 19.007 1.00 24.79 245 LEU D C 1
ATOM 3588 O O . LEU B 2 86 ? 21.564 25.054 20.046 1.00 22.62 245 LEU D O 1
ATOM 3593 N N . LYS B 2 87 ? 22.549 23.420 18.823 1.00 20.17 246 LYS D N 1
ATOM 3594 C CA . LYS B 2 87 ? 23.510 22.968 19.827 1.00 20.90 246 LYS D CA 1
ATOM 3595 C C . LYS B 2 87 ? 24.928 23.112 19.240 1.00 20.89 246 LYS D C 1
ATOM 3596 O O . LYS B 2 87 ? 25.104 23.057 18.014 1.00 20.80 246 LYS D O 1
ATOM 3602 N N . PRO B 2 88 ? 25.965 23.256 20.088 1.00 22.65 247 PRO D N 1
ATOM 3603 C CA . PRO B 2 88 ? 27.365 23.234 19.607 1.00 20.86 247 PRO D CA 1
ATOM 3604 C C . PRO B 2 88 ? 27.728 22.075 18.633 1.00 19.76 247 PRO D C 1
ATOM 3605 O O . PRO B 2 88 ? 28.443 22.297 17.620 1.00 19.71 247 PRO D O 1
ATOM 3609 N N A GLU B 2 89 ? 27.212 20.883 18.918 0.50 22.93 248 GLU D N 1
ATOM 3610 N N B GLU B 2 89 ? 27.207 20.893 18.949 0.50 24.42 248 GLU D N 1
ATOM 3611 C CA A GLU B 2 89 ? 27.444 19.717 18.082 0.50 23.12 248 GLU D CA 1
ATOM 3612 C CA B GLU B 2 89 ? 27.359 19.695 18.149 0.50 24.98 248 GLU D CA 1
ATOM 3613 C C A GLU B 2 89 ? 26.744 19.753 16.716 0.50 21.06 248 GLU D C 1
ATOM 3614 C C B GLU B 2 89 ? 26.766 19.775 16.731 0.50 21.80 248 GLU D C 1
ATOM 3615 O O A GLU B 2 89 ? 26.957 18.849 15.914 0.50 20.94 248 GLU D O 1
ATOM 3616 O O B GLU B 2 89 ? 27.103 18.945 15.898 0.50 21.58 248 GLU D O 1
ATOM 3627 N N . ASP B 2 90 ? 25.898 20.754 16.459 1.00 18.78 249 ASP D N 1
ATOM 3628 C CA . ASP B 2 90 ? 25.384 21.006 15.107 1.00 18.67 249 ASP D CA 1
ATOM 3629 C C . ASP B 2 90 ? 26.329 21.803 14.232 1.00 15.00 249 ASP D C 1
ATOM 3630 O O . ASP B 2 90 ? 26.015 22.022 13.068 1.00 15.77 249 ASP D O 1
ATOM 3635 N N . THR B 2 91 ? 27.444 22.307 14.771 1.00 14.84 250 THR D N 1
ATOM 3636 C CA . THR B 2 91 ? 28.401 23.056 13.988 1.00 14.88 250 THR D CA 1
ATOM 3637 C C . THR B 2 91 ? 28.957 22.176 12.843 1.00 14.18 250 THR D C 1
ATOM 3638 O O . THR B 2 91 ? 29.424 21.069 13.099 1.00 17.14 250 THR D O 1
ATOM 3642 N N . ALA B 2 92 ? 28.902 22.704 11.630 1.00 12.55 251 ALA D N 1
ATOM 3643 C CA . ALA B 2 92 ? 29.294 21.971 10.413 1.00 12.94 251 ALA D CA 1
ATOM 3644 C C . ALA B 2 92 ? 29.060 22.821 9.205 1.00 12.49 251 ALA D C 1
ATOM 3645 O O . ALA B 2 92 ? 28.311 23.814 9.284 1.00 14.80 251 ALA D O 1
ATOM 3647 N N . VAL B 2 93 ? 29.632 22.429 8.076 1.00 12.32 252 VAL D N 1
ATOM 3648 C CA . VAL B 2 93 ? 29.177 22.907 6.779 1.00 12.74 252 VAL D CA 1
ATOM 3649 C C . VAL B 2 93 ? 27.954 22.076 6.394 1.00 12.12 252 VAL D C 1
ATOM 3650 O O . VAL B 2 93 ? 28.006 20.854 6.436 1.00 13.15 252 VAL D O 1
ATOM 3654 N N . TYR B 2 94 ? 26.872 22.755 6.013 1.00 11.81 253 TYR D N 1
ATOM 3655 C CA . TYR B 2 94 ? 25.641 22.127 5.568 1.00 11.60 253 TYR D CA 1
ATOM 3656 C C . TYR B 2 94 ? 25.566 22.289 4.083 1.00 11.15 253 TYR D C 1
ATOM 3657 O O . TYR B 2 94 ? 25.650 23.413 3.559 1.00 12.83 253 TYR D O 1
ATOM 3666 N N . TYR B 2 95 ? 25.320 21.179 3.380 1.00 11.56 254 TYR D N 1
ATOM 3667 C CA . TYR B 2 95 ? 25.223 21.233 1.932 1.00 10.98 254 TYR D CA 1
ATOM 3668 C C . TYR B 2 95 ? 24.096 20.389 1.401 1.00 11.58 254 TYR D C 1
ATOM 3669 O O . TYR B 2 95 ? 23.676 19.458 2.047 1.00 11.81 254 TYR D O 1
ATOM 3678 N N A CYS B 2 96 ? 23.588 20.801 0.240 0.50 10.78 255 CYS D N 1
ATOM 3679 N N B CYS B 2 96 ? 23.697 20.684 0.173 0.50 13.09 255 CYS D N 1
ATOM 3680 C CA A CYS B 2 96 ? 22.522 20.120 -0.460 0.50 11.63 255 CYS D CA 1
ATOM 3681 C CA B CYS B 2 96 ? 22.679 19.920 -0.511 0.50 13.33 255 CYS D CA 1
ATOM 3682 C C A CYS B 2 96 ? 23.109 19.207 -1.501 0.50 12.21 255 CYS D C 1
ATOM 3683 C C B CYS B 2 96 ? 23.261 18.946 -1.470 0.50 14.77 255 CYS D C 1
ATOM 3684 O O A CYS B 2 96 ? 24.105 19.562 -2.135 0.50 11.98 255 CYS D O 1
ATOM 3685 O O B CYS B 2 96 ? 24.295 19.204 -2.053 0.50 14.10 255 CYS D O 1
ATOM 3690 N N A THR B 2 97 ? 22.493 18.045 -1.685 0.50 13.56 256 THR D N 1
ATOM 3691 N N B THR B 2 97 ? 22.586 17.821 -1.627 0.50 15.74 256 THR D N 1
ATOM 3692 C CA A THR B 2 97 ? 22.928 17.109 -2.701 0.50 13.88 256 THR D CA 1
ATOM 3693 C CA B THR B 2 97 ? 22.984 16.859 -2.619 0.50 15.65 256 THR D CA 1
ATOM 3694 C C A THR B 2 97 ? 21.748 16.460 -3.410 0.50 14.70 256 THR D C 1
ATOM 3695 C C B THR B 2 97 ? 21.764 16.389 -3.392 0.50 15.58 256 THR D C 1
ATOM 3696 O O A THR B 2 97 ? 20.659 16.262 -2.833 0.50 14.20 256 THR D O 1
ATOM 3697 O O B THR B 2 97 ? 20.656 16.243 -2.835 0.50 14.45 256 THR D O 1
ATOM 3704 N N . SER B 2 98 ? 21.967 16.159 -4.683 1.00 14.16 257 SER D N 1
ATOM 3705 C CA . SER B 2 98 ? 20.972 15.523 -5.532 1.00 15.02 257 SER D CA 1
ATOM 3706 C C . SER B 2 98 ? 21.671 14.891 -6.716 1.00 15.27 257 SER D C 1
ATOM 3707 O O . SER B 2 98 ? 22.521 15.507 -7.353 1.00 15.77 257 SER D O 1
ATOM 3710 N N . ALA B 2 99 ? 21.383 13.618 -6.944 1.00 13.94 258 ALA D N 1
ATOM 3711 C CA . ALA B 2 99 ? 21.859 12.857 -8.105 1.00 15.52 258 ALA D CA 1
ATOM 3712 C C . ALA B 2 99 ? 23.392 12.858 -8.252 1.00 15.64 258 ALA D C 1
ATOM 3713 O O . ALA B 2 99 ? 23.917 12.965 -9.361 1.00 17.84 258 ALA D O 1
ATOM 3715 N N . GLY B 2 100 ? 24.071 12.750 -7.118 1.00 15.66 259 GLY D N 1
ATOM 3716 C CA . GLY B 2 100 ? 25.516 12.734 -7.072 1.00 17.59 259 GLY D CA 1
ATOM 3717 C C . GLY B 2 100 ? 26.231 14.053 -7.139 1.00 19.21 259 GLY D C 1
ATOM 3718 O O . GLY B 2 100 ? 27.458 14.058 -7.080 1.00 20.88 259 GLY D O 1
ATOM 3719 N N . ARG B 2 101 ? 25.492 15.162 -7.236 1.00 16.22 260 ARG D N 1
ATOM 3720 C CA . ARG B 2 101 ? 26.042 16.520 -7.240 1.00 14.91 260 ARG D CA 1
ATOM 3721 C C . ARG B 2 101 ? 25.758 17.162 -5.911 1.00 16.71 260 ARG D C 1
ATOM 3722 O O . ARG B 2 101 ? 24.769 16.829 -5.250 1.00 15.96 260 ARG D O 1
ATOM 3730 N N . ARG B 2 102 ? 26.603 18.111 -5.531 1.00 14.82 261 ARG D N 1
ATOM 3731 C CA . ARG B 2 102 ? 26.439 18.853 -4.309 1.00 16.45 261 ARG D CA 1
ATOM 3732 C C . ARG B 2 102 ? 26.773 20.308 -4.466 1.00 16.73 261 ARG D C 1
ATOM 3733 O O . ARG B 2 102 ? 27.564 20.704 -5.339 1.00 17.25 261 ARG D O 1
ATOM 3741 N N . GLY B 2 103 ? 26.214 21.126 -3.597 1.00 13.07 262 GLY D N 1
ATOM 3742 C CA . GLY B 2 103 ? 26.624 22.518 -3.532 1.00 15.87 262 GLY D CA 1
ATOM 3743 C C . GLY B 2 103 ? 27.844 22.705 -2.660 1.00 12.26 262 GLY D C 1
ATOM 3744 O O . GLY B 2 103 ? 28.265 21.791 -1.955 1.00 13.19 262 GLY D O 1
ATOM 3745 N N . PRO B 2 104 ? 28.419 23.916 -2.688 1.00 12.96 263 PRO D N 1
ATOM 3746 C CA . PRO B 2 104 ? 29.603 24.170 -1.852 1.00 12.45 263 PRO D CA 1
ATOM 3747 C C . PRO B 2 104 ? 29.342 24.273 -0.366 1.00 14.37 263 PRO D C 1
ATOM 3748 O O . PRO B 2 104 ? 30.283 24.132 0.442 1.00 16.49 263 PRO D O 1
ATOM 3752 N N . GLY B 2 105 ? 28.083 24.532 0.033 1.00 12.83 264 GLY D N 1
ATOM 3753 C CA . GLY B 2 105 ? 27.702 24.486 1.410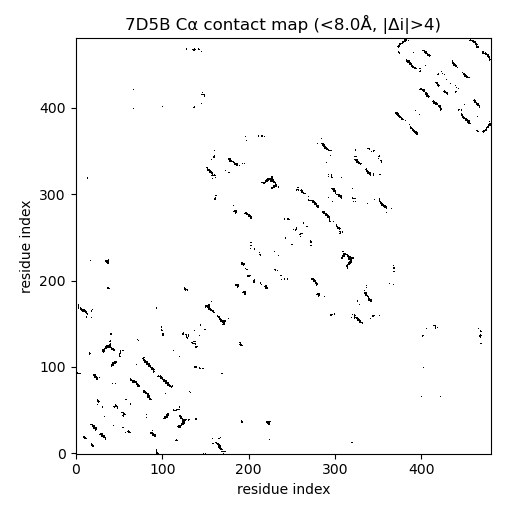 1.00 12.94 264 GLY D CA 1
ATOM 3754 C C . GLY B 2 105 ? 27.666 25.836 2.087 1.00 13.37 264 GLY D C 1
ATOM 3755 O O . GLY B 2 105 ? 28.183 26.833 1.548 1.00 15.39 264 GLY D O 1
ATOM 3756 N N . THR B 2 106 ? 27.070 25.875 3.248 1.00 11.58 265 THR D N 1
ATOM 3757 C CA . THR B 2 106 ? 26.982 27.055 4.085 1.00 12.75 265 THR D CA 1
ATOM 3758 C C . THR B 2 106 ? 27.399 26.682 5.520 1.00 14.22 265 THR D C 1
ATOM 3759 O O . THR B 2 106 ? 27.011 25.642 6.036 1.00 12.89 265 THR D O 1
ATOM 3763 N N . GLN B 2 107 ? 28.237 27.506 6.147 1.00 13.70 266 GLN D N 1
ATOM 3764 C CA . GLN B 2 107 ? 28.750 27.214 7.454 1.00 13.09 266 GLN D CA 1
ATOM 3765 C C . GLN B 2 107 ? 27.750 27.555 8.526 1.00 14.25 266 GLN D C 1
ATOM 3766 O O . GLN B 2 107 ? 27.208 28.677 8.553 1.00 15.24 266 GLN D O 1
ATOM 3772 N N . VAL B 2 108 ? 27.548 26.620 9.454 1.00 13.65 267 VAL D N 1
ATOM 3773 C CA . VAL B 2 108 ? 26.761 26.832 10.660 1.00 13.30 267 VAL D CA 1
ATOM 3774 C C . VAL B 2 108 ? 27.707 26.660 11.824 1.00 16.65 267 VAL D C 1
ATOM 3775 O O . VAL B 2 108 ? 28.339 25.605 11.942 1.00 14.25 267 VAL D O 1
ATOM 3779 N N . THR B 2 109 ? 27.778 27.672 12.697 1.00 16.40 268 THR D N 1
ATOM 3780 C CA . THR B 2 109 ? 28.610 27.622 13.896 1.00 17.99 268 THR D CA 1
ATOM 3781 C C . THR B 2 109 ? 27.750 27.986 15.091 1.00 20.60 268 THR D C 1
ATOM 3782 O O . THR B 2 109 ? 27.081 29.014 15.051 1.00 19.99 268 THR D O 1
ATOM 3786 N N . VAL B 2 110 ? 27.731 27.113 16.091 1.00 18.05 269 VAL D N 1
ATOM 3787 C CA . VAL B 2 110 ? 26.935 27.284 17.302 1.00 18.78 269 VAL D CA 1
ATOM 3788 C C . VAL B 2 110 ? 27.912 27.355 18.474 1.00 25.48 269 VAL D C 1
ATOM 3789 O O . VAL B 2 110 ? 28.631 26.387 18.750 1.00 22.42 269 VAL D O 1
ATOM 3793 N N . SER B 2 111 ? 27.921 28.492 19.172 1.00 22.25 270 SER D N 1
ATOM 3794 C CA . SER B 2 111 ? 28.934 28.741 20.216 1.00 26.15 270 SER D CA 1
ATOM 3795 C C . SER B 2 111 ? 28.517 29.873 21.150 1.00 30.17 270 SER D C 1
ATOM 3796 O O . SER B 2 111 ? 27.823 30.788 20.723 1.00 32.62 270 SER D O 1
ATOM 3799 N N . SER B 2 112 ? 28.992 29.817 22.396 1.00 41.28 271 SER D N 1
ATOM 3800 C CA . SER B 2 112 ? 28.837 30.925 23.371 1.00 53.25 271 SER D CA 1
ATOM 3801 C C . SER B 2 112 ? 29.945 31.972 23.237 1.00 50.13 271 SER D C 1
ATOM 3802 O O . SER B 2 112 ? 31.125 31.636 23.134 1.00 64.08 271 SER D O 1
#

Solvent-accessible surface area: 19508 Å² total; per-residue (Å²): 75,85,60,122,47,0,41,99,7,4,88,24,54,16,56,72,13,2,23,1,48,0,42,0,8,52,96,84,34,100,1,38,0,15,1,15,0,15,26,4,17,10,2,0,1,20,51,102,72,109,32,22,150,64,75,0,33,34,166,115,11,80,23,31,74,79,28,71,73,69,8,79,18,126,97,127,81,12,29,6,18,0,98,1,0,4,0,28,0,37,0,65,98,4,20,153,70,46,2,1,0,9,2,2,4,4,64,109,38,73,105,13,15,54,127,47,17,127,16,5,0,19,0,1,0,0,23,19,84,34,3,105,67,53,33,45,19,15,4,3,1,21,0,0,17,22,8,16,72,4,71,45,16,0,0,0,7,1,14,2,6,8,127,144,11,1,2,0,0,0,1,9,52,10,96,75,12,52,93,63,101,39,30,33,0,38,3,73,98,69,80,52,0,9,0,4,0,7,67,0,20,4,48,66,136,43,24,93,36,74,15,132,54,3,1,62,71,28,0,7,0,15,5,38,23,67,42,2,68,0,21,96,115,0,8,74,17,0,23,128,22,0,46,109,47,12,141,28,140,78,37,48,124,20,4,21,95,26,96,98,64,19,75,66,129,124,92,1,35,93,93,16,12,95,2,8,2,12,0,13,12,92,80,65,66,88,4,0,68,2,4,5,26,6,19,1,1,0,26,42,140,92,34,17,82,4,0,3,25,44,6,112,63,1,1,7,0,0,4,5,1,2,1,0,1,0,0,0,0,4,15,65,106,98,41,0,0,1,0,29,6,58,41,1,96,23,106,82,41,53,0,5,64,37,36,29,74,65,75,9,163,103,46,60,103,76,0,30,104,179,34,99,14,96,5,59,35,29,28,132,26,133,64,60,22,62,26,135,0,28,1,59,8,56,51,35,89,2,59,28,6,2,0,2,0,1,15,61,16,130,91,133,62,75,54,32,0,0,0,3,2,9,92,24,64,22,51,29,59,12,140,54,0,86,84,31,6,76,5,47,32,48,43,102,184,51,20,0,35,0,61,0,66,60,2,86,74,123,1,43,2,44,0,18,0,14,7,6,56,80,125,1,88,17,16,87,0,43,5,52,136